Protein 1X7O (pdb70)

Sequence (512 aa):
RNARFQQWQALLGNRNKRTRAGEFLVGVRPISLAVEHGWPVRTLLYDGQRELSKWARELLRTVRTEQIAAPDLLELGEKNEAPPEVVAVVEPADDLDRIPVREDFLGVLFDRPTSPGNIGSIIRSADALGAHGLIVAGHAADVYDPKSVRSSTGSLFSLPAVRVPSPGEVDWVEARRAAGTPIVLVGTDEHGDCDVFDFDFTQPTLLLIGNETAGLSNAWRTLCDYTVSIPAGSASSLNAANAATAILYEAVRQRISGRTANARFQQWQALLGNRNKRTRAGEFLVGVRPISLAVEHGWPVRTLLYDGLSKWARELLRTVRTEQIAAPDLLELPPEVVAVVEPADDLDRIPVREDFLGVLFDRPTSPGNIGSIIRSADALGAHGLIVAGHAADVYDPKSVRSSTGSLFSLPAVRVPSPGEVDWVEARRAAGTPIVLVGTDEHGDCDVFDFDFTQPTLLLIGNETAGLSNAWRTLCDYTVSIPAGSASSLNAANAATAILYEAVRQRISGRTA

Solvent-accessible surface area: 22783 Å² total

Nearest PDB structures (foldseek):
  5l0z-assembly1_B  TM=8.608E-01  e=6.322E-21  Sinorhizobium meliloti 1021
  5kzk-assembly1_B  TM=8.596E-01  e=1.401E-20  Sinorhizobium meliloti 1021
  2i6d-assembly1_A  TM=7.937E-01  e=1.109E-17  Porphyromonas gingivalis W83
  3nk7-assembly1_B  TM=7.789E-01  e=3.338E-17  Streptomyces actuosus
  3gyq-assembly1_B  TM=7.143E-01  e=1.580E-15  Streptomyces cyaneus

Foldseek 3Di:
DDPVLVLLLCLQDFPVSCVVVQWHKAALQLVVLLVVLPWDWAEKEFEAVDPDDPSNVVCVVPPPHHYYYHQVSCNDDPVVHDSDRMMTTTGDAQDCVQQDDDFQADEEEEEQAQDLLLLLLLLQLCLVLPHRAYEYEARHHDCRNHNSNVNVVNSPNVHHYHYDHDVPVCCVQVVSVVVPQNEFEEEEDAPWPEALLQDQLRGNYYYYFYYQPPGDDPVSVVRHPGYHYHHPDPDDDDGRSVRSSVSSVSSSVCNVVHDGD/DVVLVLQQCLQVDDVSCVVVQWHKAPLVLVVLQVVLPWDFAEKEFEVDDPSNVVCVVPRPHHYYYHPVSCHPPDGMMTTTGDAQDPVQQPFDFLAAEEEEEAEEDLLLQLLLLLLCQVLPHRAYEYEANHDDCRHPNSNVNVVNSCSVHPYGYDHHVVVCCVQVVSVVVPQNEAEEEEDPPFPEALLVDQLSGNYYYYFYYQVDGNDVVSVVRHPHYHYHDPDDPDDDGRSVRSSVSSVSSSVCNVVVHSD

Radius of gyration: 23.9 Å; Cα contacts (8 Å, |Δi|>4): 1029; chains: 2; bounding box: 69×69×61 Å

GO terms:
  GO:0008650 rRNA (uridine-2'-O-ribose)-methyltransferase activity (F, IDA)
  GO:0031167 rRNA methylation (P, IDA)
  GO:0032259 methylation (P, IDA)
  GO:0046677 response to antibiotic (P, IDA)

Secondary structure (DSSP, 8-state):
--HHHHHHHHTTS-HHHHHHHT-EE--HHHHHHHHHTT--EEEEEE-SS----HHHHHHHHHS-SEEE--TTT---S-SSS---SEEEEE-----GGGS---TT-EEEEEES-S-HHHHHHHHHHHHHTT--EEEEESSSS-TTSHHHHHHTTTGGGTS-EEEESSTTT--HHHHHHHHT---EEEEE-TT-SEEGGGS-TTS-EEEEE-BTTTBS-HHHHHH-SEEEE----SS----HHHHHHHHHHHHHHHHSS----/-HHHHHHHHHHH-HHHHHHHT-EE--HHHHHHHHHTT--EEEEEE----HHHHHHHTTS-SEEE--TTT-----SEEEEE-----GGGS---TT-EEEEEES-S-HHHHHHHHHHHHHTT--EEEEESS---TTSHHHHHHHTTGGGTS-EEEES-TTT--HHHHHHHHT---EEEEE-SS-SEEGGGS-TTS-EEEEEE-SSS-S-HHHHHH-SEEEE----TT----HHHHHHHHHHHHHHHHHHSS--

Organism: Streptomyces viridochromogenes (NCBI:txid1938)

B-factor: mean 35.23, std 7.22, range [21.17, 91.85]

CATH classification: 3.30.1330.30 (+1 more: 3.40.1280.10)

InterPro domains:
  IPR001537 tRNA/rRNA methyltransferase, SpoU type [PF00588] (129-272)
  IPR029026 tRNA (guanine-N1-)-methyltransferase, N-terminal [G3DSA:3.40.1280.10] (117-287)
  IPR029028 Alpha/beta knot methyltransferases [SSF75217] (119-279)
  IPR029064 Ribosomal protein eL30-like superfamily [G3DSA:3.30.1330.30] (18-116)
  IPR029064 Ribosomal protein eL30-like superfamily [SSF55315] (18-113)
  IPR051259 Ribosomal RNA Methyltransferase [PTHR43191] (17-277)
  IPR054578 SpoU L30e-like, N-terminal [PF22655] (19-108)

Structure (mmCIF, N/CA/C/O backbone):
data_1X7O
#
_entry.id   1X7O
#
_cell.length_a   76.623
_cell.length_b   76.623
_cell.length_c   208.935
_cell.angle_alpha   90.00
_cell.angle_beta   90.00
_cell.angle_gamma   90.00
#
_symmetry.space_group_name_H-M   'P 41 21 2'
#
loop_
_entity.id
_entity.type
_entity.pdbx_description
1 polymer 'rRNA methyltransferase'
2 water water
#
loop_
_atom_site.group_PDB
_atom_site.id
_atom_site.type_symbol
_atom_site.label_atom_id
_atom_site.label_alt_id
_atom_site.label_comp_id
_atom_site.label_asym_id
_atom_site.label_entity_id
_atom_site.label_seq_id
_atom_site.pdbx_PDB_ins_code
_atom_site.Cartn_x
_atom_site.Cartn_y
_atom_site.Cartn_z
_atom_site.occupancy
_atom_site.B_iso_or_equiv
_atom_site.auth_seq_id
_atom_site.auth_comp_id
_atom_site.auth_asym_id
_atom_site.auth_atom_id
_atom_site.pdbx_PDB_model_num
ATOM 1 N N . ARG A 1 18 ? 12.462 -0.564 100.251 1.00 42.17 18 ARG A N 1
ATOM 2 C CA . ARG A 1 18 ? 12.764 0.334 99.091 1.00 42.17 18 ARG A CA 1
ATOM 3 C C . ARG A 1 18 ? 11.772 1.513 99.024 1.00 41.62 18 ARG A C 1
ATOM 4 O O . ARG A 1 18 ? 11.052 1.726 98.003 1.00 41.80 18 ARG A O 1
ATOM 12 N N . ASN A 1 19 ? 11.733 2.247 100.150 1.00 40.68 19 ASN A N 1
ATOM 13 C CA . ASN A 1 19 ? 10.959 3.487 100.293 1.00 40.16 19 ASN A CA 1
ATOM 14 C C . ASN A 1 19 ? 11.109 4.446 99.100 1.00 39.43 19 ASN A C 1
ATOM 15 O O . ASN A 1 19 ? 12.109 4.397 98.371 1.00 39.35 19 ASN A O 1
ATOM 20 N N . ALA A 1 20 ? 10.119 5.326 98.910 1.00 38.35 20 ALA A N 1
ATOM 21 C CA . ALA A 1 20 ? 10.210 6.364 97.879 1.00 37.46 20 ALA A CA 1
ATOM 22 C C . ALA A 1 20 ? 11.408 7.293 98.146 1.00 36.66 20 ALA A C 1
ATOM 23 O O . ALA A 1 20 ? 12.048 7.798 97.216 1.00 36.51 20 ALA A O 1
ATOM 25 N N . ARG A 1 21 ? 11.704 7.508 99.426 1.00 35.78 21 ARG A N 1
ATOM 26 C CA . ARG A 1 21 ? 12.896 8.262 99.836 1.00 35.14 21 ARG A CA 1
ATOM 27 C C . ARG A 1 21 ? 14.180 7.560 99.432 1.00 34.13 21 ARG A C 1
ATOM 28 O O . ARG A 1 21 ? 15.092 8.180 98.902 1.00 33.67 21 ARG A O 1
ATOM 36 N N . PHE A 1 22 ? 14.234 6.260 99.689 1.00 33.46 22 PHE A N 1
ATOM 37 C CA . PHE A 1 22 ? 15.377 5.463 99.318 1.00 33.03 22 PHE A CA 1
ATOM 38 C C . PHE A 1 22 ? 15.686 5.593 97.843 1.00 32.80 22 PHE A C 1
ATOM 39 O O . PHE A 1 22 ? 16.836 5.742 97.474 1.00 31.56 22 PHE A O 1
ATOM 47 N N . GLN A 1 23 ? 14.653 5.492 97.010 1.00 32.83 23 GLN A N 1
ATOM 48 C CA . GLN A 1 23 ? 14.831 5.478 95.567 1.00 32.98 23 GLN A CA 1
ATOM 49 C C . GLN A 1 23 ? 15.379 6.825 95.107 1.00 33.01 23 GLN A C 1
ATOM 50 O O . GLN A 1 23 ? 16.105 6.891 94.113 1.00 33.05 23 GLN A O 1
ATOM 56 N N . GLN A 1 24 ? 15.056 7.892 95.839 1.00 32.70 24 GLN A N 1
ATOM 57 C CA . GLN A 1 24 ? 15.585 9.218 95.524 1.00 32.56 24 GLN A CA 1
ATOM 58 C C . GLN A 1 24 ? 17.074 9.279 95.827 1.00 31.71 24 GLN A C 1
ATOM 59 O O . GLN A 1 24 ? 17.814 9.894 95.077 1.00 31.24 24 GLN A O 1
ATOM 65 N N . TRP A 1 25 ? 17.504 8.650 96.921 1.00 30.76 25 TRP A N 1
ATOM 66 C CA . TRP A 1 25 ? 18.921 8.608 97.260 1.00 30.74 25 TRP A CA 1
ATOM 67 C C . TRP A 1 25 ? 19.694 7.727 96.282 1.00 30.45 25 TRP A C 1
ATOM 68 O O . TRP A 1 25 ? 20.782 8.094 95.871 1.00 30.21 25 TRP A O 1
ATOM 79 N N . GLN A 1 26 ? 19.123 6.577 95.933 1.00 30.32 26 GLN A N 1
ATOM 80 C CA . GLN A 1 26 ? 19.658 5.673 94.909 1.00 30.62 26 GLN A CA 1
ATOM 81 C C . GLN A 1 26 ? 19.859 6.397 93.586 1.00 30.16 26 GLN A C 1
ATOM 82 O O . GLN A 1 26 ? 20.868 6.208 92.918 1.00 30.79 26 GLN A O 1
ATOM 88 N N . ALA A 1 27 ? 18.909 7.247 93.221 1.00 29.34 27 ALA A N 1
ATOM 89 C CA . ALA A 1 27 ? 18.984 7.991 91.965 1.00 28.55 27 ALA A CA 1
ATOM 90 C C . ALA A 1 27 ? 20.152 9.001 91.947 1.00 27.29 27 ALA A C 1
ATOM 91 O O . ALA A 1 27 ? 20.637 9.376 90.888 1.00 26.45 27 ALA A O 1
ATOM 93 N N . LEU A 1 28 ? 20.615 9.420 93.115 1.00 26.72 28 LEU A N 1
ATOM 94 C CA . LEU A 1 28 ? 21.796 10.277 93.206 1.00 26.21 28 LEU A CA 1
ATOM 95 C C . LEU A 1 28 ? 23.118 9.615 92.735 1.00 26.80 28 LEU A C 1
ATOM 96 O O . LEU A 1 28 ? 24.128 10.301 92.556 1.00 24.82 28 LEU A O 1
ATOM 101 N N . LEU A 1 29 ? 23.103 8.294 92.524 1.00 27.90 29 LEU A N 1
ATOM 102 C CA . LEU A 1 29 ? 24.264 7.582 91.993 1.00 29.14 29 LEU A CA 1
ATOM 103 C C . LEU A 1 29 ? 24.350 7.614 90.464 1.00 29.91 29 LEU A C 1
ATOM 104 O O . LEU A 1 29 ? 25.410 7.390 89.924 1.00 31.28 29 LEU A O 1
ATOM 109 N N . GLY A 1 30 ? 23.246 7.871 89.771 1.00 30.81 30 GLY A N 1
ATOM 110 C CA . GLY A 1 30 ? 23.222 7.931 88.312 1.00 31.35 30 GLY A CA 1
ATOM 111 C C . GLY A 1 30 ? 23.583 9.307 87.776 1.00 31.81 30 GLY A C 1
ATOM 112 O O . GLY A 1 30 ? 24.538 9.914 88.241 1.00 32.17 30 GLY A O 1
ATOM 113 N N . ASN A 1 31 ? 22.817 9.832 86.828 1.00 32.60 31 ASN A N 1
ATOM 114 C CA . ASN A 1 31 ? 23.247 11.042 86.086 1.00 33.08 31 ASN A CA 1
ATOM 115 C C . ASN A 1 31 ? 23.541 12.252 86.976 1.00 32.06 31 ASN A C 1
ATOM 116 O O . ASN A 1 31 ? 23.048 12.386 88.102 1.00 31.34 31 ASN A O 1
ATOM 121 N N . ARG A 1 32 ? 24.389 13.118 86.445 1.00 31.87 32 ARG A N 1
ATOM 122 C CA . ARG A 1 32 ? 24.739 14.366 87.101 1.00 31.25 32 ARG A CA 1
ATOM 123 C C . ARG A 1 32 ? 23.544 15.308 87.318 1.00 30.05 32 ARG A C 1
ATOM 124 O O . ARG A 1 32 ? 23.477 15.997 88.334 1.00 29.59 32 ARG A O 1
ATOM 132 N N . ASN A 1 33 ? 22.610 15.335 86.381 1.00 29.59 33 ASN A N 1
ATOM 133 C CA . ASN A 1 33 ? 21.443 16.215 86.496 1.00 29.73 33 ASN A CA 1
ATOM 134 C C . ASN A 1 33 ? 20.569 15.898 87.717 1.00 30.02 33 ASN A C 1
ATOM 135 O O . ASN A 1 33 ? 20.056 16.812 88.352 1.00 30.71 33 ASN A O 1
ATOM 140 N N . LYS A 1 34 ? 20.433 14.621 88.077 1.00 30.06 34 LYS A N 1
ATOM 141 C CA . LYS A 1 34 ? 19.617 14.262 89.233 1.00 30.25 34 LYS A CA 1
ATOM 142 C C . LYS A 1 34 ? 20.214 14.840 90.507 1.00 30.51 34 LYS A C 1
ATOM 143 O O . LYS A 1 34 ? 19.501 15.374 91.346 1.00 31.02 34 LYS A O 1
ATOM 149 N N . ARG A 1 35 ? 21.531 14.746 90.644 1.00 30.54 35 ARG A N 1
ATOM 150 C CA . ARG A 1 35 ? 22.204 15.328 91.789 1.00 30.62 35 ARG A CA 1
ATOM 151 C C . ARG A 1 35 ? 22.031 16.838 91.801 1.00 31.31 35 ARG A C 1
ATOM 152 O O . ARG A 1 35 ? 21.758 17.444 92.834 1.00 31.60 35 ARG A O 1
ATOM 160 N N . THR A 1 36 ? 22.190 17.443 90.640 1.00 32.02 36 THR A N 1
ATOM 161 C CA . THR A 1 36 ? 22.156 18.891 90.537 1.00 32.41 36 THR A CA 1
ATOM 162 C C . THR A 1 36 ? 20.792 19.460 90.884 1.00 33.24 36 THR A C 1
ATOM 163 O O . THR A 1 36 ? 20.692 20.398 91.665 1.00 34.03 36 THR A O 1
ATOM 167 N N . ARG A 1 37 ? 19.734 18.897 90.322 1.00 33.56 37 ARG A N 1
ATOM 168 C CA . ARG A 1 37 ? 18.427 19.446 90.594 1.00 34.10 37 ARG A CA 1
ATOM 169 C C . ARG A 1 37 ? 17.983 19.249 92.036 1.00 33.75 37 ARG A C 1
ATOM 170 O O . ARG A 1 37 ? 17.218 20.070 92.549 1.00 34.31 37 ARG A O 1
ATOM 178 N N . ALA A 1 38 ? 18.435 18.170 92.680 1.00 33.11 38 ALA A N 1
ATOM 179 C CA . ALA A 1 38 ? 18.158 17.948 94.104 1.00 32.68 38 ALA A CA 1
ATOM 180 C C . ALA A 1 38 ? 19.133 18.723 94.984 1.00 32.73 38 ALA A C 1
ATOM 181 O O . ALA A 1 38 ? 18.908 18.873 96.165 1.00 33.85 38 ALA A O 1
ATOM 183 N N . GLY A 1 39 ? 20.209 19.235 94.406 1.00 33.16 39 GLY A N 1
ATOM 184 C CA . GLY A 1 39 ? 21.203 19.994 95.149 1.00 32.93 39 GLY A CA 1
ATOM 185 C C . GLY A 1 39 ? 21.956 19.194 96.200 1.00 32.96 39 GLY A C 1
ATOM 186 O O . GLY A 1 39 ? 22.357 19.729 97.246 1.00 34.07 39 GLY A O 1
ATOM 187 N N . GLU A 1 40 ? 22.169 17.913 95.941 1.00 32.15 40 GLU A N 1
ATOM 188 C CA . GLU A 1 40 ? 22.803 17.041 96.928 1.00 31.44 40 GLU A CA 1
ATOM 189 C C . GLU A 1 40 ? 23.496 15.873 96.237 1.00 30.61 40 GLU A C 1
ATOM 190 O O . GLU A 1 40 ? 23.196 15.537 95.081 1.00 29.68 40 GLU A O 1
ATOM 196 N N . PHE A 1 41 ? 24.423 15.279 96.970 1.00 29.67 41 PHE A N 1
ATOM 197 C CA . PHE A 1 41 ? 25.107 14.081 96.565 1.00 29.37 41 PHE A CA 1
ATOM 198 C C . PHE A 1 41 ? 25.443 13.194 97.791 1.00 29.21 41 PHE A C 1
ATOM 199 O O . PHE A 1 41 ? 25.423 13.648 98.931 1.00 29.47 41 PHE A O 1
ATOM 207 N N . LEU A 1 42 ? 25.749 11.928 97.539 1.00 28.34 42 LEU A N 1
ATOM 208 C CA . LEU A 1 42 ? 26.082 10.978 98.595 1.00 28.43 42 LEU A CA 1
ATOM 209 C C . LEU A 1 42 ? 27.597 10.955 98.894 1.00 27.78 42 LEU A C 1
ATOM 210 O O . LEU A 1 42 ? 28.420 10.966 97.990 1.00 27.44 42 LEU A O 1
ATOM 215 N N . VAL A 1 43 ? 27.929 10.897 100.175 1.00 27.61 43 VAL A N 1
ATOM 216 C CA . VAL A 1 43 ? 29.299 10.767 100.640 1.00 27.90 43 VAL A CA 1
ATOM 217 C C . VAL A 1 43 ? 29.333 9.567 101.569 1.00 28.43 43 VAL A C 1
ATOM 218 O O . VAL A 1 43 ? 28.595 9.504 102.543 1.00 28.41 43 VAL A O 1
ATOM 230 N N . GLY A 1 45 ? 31.340 6.714 104.046 1.00 30.42 45 GLY A N 1
ATOM 231 C CA . GLY A 1 45 ? 32.483 6.470 104.905 1.00 29.90 45 GLY A CA 1
ATOM 232 C C . GLY A 1 45 ? 32.630 7.514 106.000 1.00 29.80 45 GLY A C 1
ATOM 233 O O . GLY A 1 45 ? 32.475 8.705 105.771 1.00 28.62 45 GLY A O 1
ATOM 234 N N . VAL A 1 46 ? 32.959 7.049 107.202 1.00 30.05 46 VAL A N 1
ATOM 235 C CA . VAL A 1 46 ? 33.171 7.943 108.329 1.00 30.32 46 VAL A CA 1
ATOM 236 C C . VAL A 1 46 ? 34.197 9.038 108.004 1.00 30.25 46 VAL A C 1
ATOM 237 O O . VAL A 1 46 ? 33.998 10.198 108.357 1.00 30.29 46 VAL A O 1
ATOM 241 N N . ARG A 1 47 ? 35.260 8.690 107.298 1.00 30.60 47 ARG A N 1
ATOM 242 C CA . ARG A 1 47 ? 36.351 9.633 107.121 1.00 31.26 47 ARG A CA 1
ATOM 243 C C . ARG A 1 47 ? 35.943 10.763 106.206 1.00 31.33 47 ARG A C 1
ATOM 244 O O . ARG A 1 47 ? 36.091 11.906 106.611 1.00 32.26 47 ARG A O 1
ATOM 252 N N . PRO A 1 48 ? 35.452 10.474 104.992 1.00 31.17 48 PRO A N 1
ATOM 253 C CA . PRO A 1 48 ? 34.904 11.524 104.127 1.00 31.26 48 PRO A CA 1
ATOM 254 C C . PRO A 1 48 ? 33.798 12.365 104.738 1.00 31.23 48 PRO A C 1
ATOM 255 O O . PRO A 1 48 ? 33.792 13.572 104.511 1.00 31.79 48 PRO A O 1
ATOM 259 N N . ILE A 1 49 ? 32.876 11.767 105.482 1.00 31.15 49 ILE A N 1
ATOM 260 C CA . ILE A 1 49 ? 31.811 12.550 106.099 1.00 30.70 49 ILE A CA 1
ATOM 261 C C . ILE A 1 49 ? 32.402 13.511 107.134 1.00 30.84 49 ILE A C 1
ATOM 262 O O . ILE A 1 49 ? 32.002 14.663 107.206 1.00 30.99 49 ILE A O 1
ATOM 267 N N . SER A 1 50 ? 33.342 13.037 107.947 1.00 31.44 50 SER A N 1
ATOM 268 C CA . SER A 1 50 ? 34.006 13.896 108.952 1.00 32.00 50 SER A CA 1
ATOM 269 C C . SER A 1 50 ? 34.681 15.124 108.325 1.00 32.19 50 SER A C 1
ATOM 270 O O . SER A 1 50 ? 34.616 16.221 108.870 1.00 31.90 50 SER A O 1
ATOM 273 N N . LEU A 1 51 ? 35.302 14.926 107.164 1.00 32.16 51 LEU A N 1
ATOM 274 C CA . LEU A 1 51 ? 35.929 16.019 106.428 1.00 32.11 51 LEU A CA 1
ATOM 275 C C . LEU A 1 51 ? 34.892 16.997 105.832 1.00 32.23 51 LEU A C 1
ATOM 276 O O . LEU A 1 51 ? 35.136 18.205 105.772 1.00 31.91 51 LEU A O 1
ATOM 281 N N . ALA A 1 52 ? 33.746 16.489 105.386 1.00 32.19 52 ALA A N 1
ATOM 282 C CA . ALA A 1 52 ? 32.678 17.378 104.930 1.00 32.82 52 ALA A CA 1
ATOM 283 C C . ALA A 1 52 ? 32.203 18.258 106.092 1.00 33.01 52 ALA A C 1
ATOM 284 O O . ALA A 1 52 ? 32.100 19.464 105.970 1.00 33.04 52 ALA A O 1
ATOM 286 N N . VAL A 1 53 ? 31.972 17.643 107.242 1.00 33.77 53 VAL A N 1
ATOM 287 C CA . VAL A 1 53 ? 31.544 18.365 108.424 1.00 33.93 53 VAL A CA 1
ATOM 288 C C . VAL A 1 53 ? 32.597 19.361 108.864 1.00 33.90 53 VAL A C 1
ATOM 289 O O . VAL A 1 53 ? 32.281 20.500 109.123 1.00 34.06 53 VAL A O 1
ATOM 293 N N . GLU A 1 54 ? 33.849 18.936 108.922 1.00 34.73 54 GLU A N 1
ATOM 294 C CA . GLU A 1 54 ? 34.958 19.807 109.338 1.00 35.18 54 GLU A CA 1
ATOM 295 C C . GLU A 1 54 ? 35.166 21.052 108.452 1.00 34.87 54 GLU A C 1
ATOM 296 O O . GLU A 1 54 ? 35.566 22.104 108.959 1.00 34.97 54 GLU A O 1
ATOM 302 N N . HIS A 1 55 ? 34.908 20.938 107.150 1.00 34.22 55 HIS A N 1
ATOM 303 C CA . HIS A 1 55 ? 35.075 22.066 106.233 1.00 34.34 55 HIS A CA 1
ATOM 304 C C . HIS A 1 55 ? 33.746 22.764 105.938 1.00 33.98 55 HIS A C 1
ATOM 305 O O . HIS A 1 55 ? 33.652 23.556 105.009 1.00 33.93 55 HIS A O 1
ATOM 312 N N . GLY A 1 56 ? 32.719 22.449 106.721 1.00 34.12 56 GLY A N 1
ATOM 313 C CA . GLY A 1 56 ? 31.459 23.183 106.704 1.00 33.90 56 GLY A CA 1
ATOM 314 C C . GLY A 1 56 ? 30.468 22.881 105.601 1.00 33.91 56 GLY A C 1
ATOM 315 O O . GLY A 1 56 ? 29.641 23.721 105.296 1.00 34.40 56 GLY A O 1
ATOM 316 N N . TRP A 1 57 ? 30.522 21.696 105.001 1.00 33.99 57 TRP A N 1
ATOM 317 C CA . TRP A 1 57 ? 29.531 21.304 103.991 1.00 33.82 57 TRP A CA 1
ATOM 318 C C . TRP A 1 57 ? 28.272 20.880 104.735 1.00 34.18 57 TRP A C 1
ATOM 319 O O . TRP A 1 57 ? 28.333 19.970 105.551 1.00 35.39 57 TRP A O 1
ATOM 330 N N . PRO A 1 58 ? 27.136 21.514 104.473 1.00 33.76 58 PRO A N 1
ATOM 331 C CA . PRO A 1 58 ? 25.888 21.121 105.130 1.00 33.14 58 PRO A CA 1
ATOM 332 C C . PRO A 1 58 ? 25.496 19.653 104.834 1.00 33.33 58 PRO A C 1
ATOM 333 O O . PRO A 1 58 ? 25.504 19.206 103.666 1.00 32.87 58 PRO A O 1
ATOM 337 N N . VAL A 1 59 ? 25.179 18.926 105.902 1.00 32.08 59 VAL A N 1
ATOM 338 C CA . VAL A 1 59 ? 24.708 17.561 105.834 1.00 31.84 59 VAL A CA 1
ATOM 339 C C . VAL A 1 59 ? 23.219 17.568 106.081 1.00 31.13 59 VAL A C 1
ATOM 340 O O . VAL A 1 59 ? 22.768 17.948 107.155 1.00 31.43 59 VAL A O 1
ATOM 344 N N . ARG A 1 60 ? 22.457 17.163 105.076 1.00 30.99 60 ARG A N 1
ATOM 345 C CA . ARG A 1 60 ? 21.005 17.118 105.164 1.00 31.15 60 ARG A CA 1
ATOM 346 C C . ARG A 1 60 ? 20.509 15.866 105.911 1.00 31.28 60 ARG A C 1
ATOM 347 O O . ARG A 1 60 ? 19.570 15.948 106.699 1.00 31.18 60 ARG A O 1
ATOM 355 N N . THR A 1 61 ? 21.148 14.723 105.669 1.00 30.92 61 THR A N 1
ATOM 356 C CA . THR A 1 61 ? 20.750 13.462 106.285 1.00 30.85 61 THR A CA 1
ATOM 357 C C . THR A 1 61 ? 21.956 12.587 106.523 1.00 30.71 61 THR A C 1
ATOM 358 O O . THR A 1 61 ? 22.901 12.605 105.746 1.00 30.55 61 THR A O 1
ATOM 362 N N . LEU A 1 62 ? 21.873 11.766 107.554 1.00 30.23 62 LEU A N 1
ATOM 363 C CA . LEU A 1 62 ? 22.897 10.790 107.876 1.00 30.32 62 LEU A CA 1
ATOM 364 C C . LEU A 1 62 ? 22.218 9.423 107.957 1.00 30.43 62 LEU A C 1
ATOM 365 O O . LEU A 1 62 ? 21.278 9.240 108.730 1.00 30.99 62 LEU A O 1
ATOM 370 N N . LEU A 1 63 ? 22.649 8.488 107.121 1.00 30.41 63 LEU A N 1
ATOM 371 C CA . LEU A 1 63 ? 22.112 7.135 107.113 1.00 30.45 63 LEU A CA 1
ATOM 372 C C . LEU A 1 63 ? 23.139 6.240 107.784 1.00 30.90 63 LEU A C 1
ATOM 373 O O . LEU A 1 63 ? 24.301 6.314 107.447 1.00 31.48 63 LEU A O 1
ATOM 378 N N . TYR A 1 64 ? 22.732 5.407 108.731 1.00 31.10 64 TYR A N 1
ATOM 379 C CA . TYR A 1 64 ? 23.666 4.484 109.368 1.00 31.49 64 TYR A CA 1
ATOM 380 C C . TYR A 1 64 ? 23.120 3.079 109.379 1.00 31.62 64 TYR A C 1
ATOM 381 O O . TYR A 1 64 ? 21.955 2.870 109.129 1.00 31.78 64 TYR A O 1
ATOM 390 N N . ASP A 1 65 ? 23.983 2.119 109.672 1.00 32.21 65 ASP A N 1
ATOM 391 C CA . ASP A 1 65 ? 23.601 0.724 109.713 1.00 32.97 65 ASP A CA 1
ATOM 392 C C . ASP A 1 65 ? 22.714 0.520 110.930 1.00 33.70 65 ASP A C 1
ATOM 393 O O . ASP A 1 65 ? 23.067 0.934 112.032 1.00 33.68 65 ASP A O 1
ATOM 398 N N . GLY A 1 66 ? 21.579 -0.138 110.716 1.00 34.76 66 GLY A N 1
ATOM 399 C CA . GLY A 1 66 ? 20.556 -0.319 111.735 1.00 35.84 66 GLY A CA 1
ATOM 400 C C . GLY A 1 66 ? 20.674 -1.591 112.556 1.00 36.61 66 GLY A C 1
ATOM 401 O O . GLY A 1 66 ? 20.209 -1.611 113.684 1.00 36.72 66 GLY A O 1
ATOM 402 N N . GLN A 1 67 ? 21.240 -2.653 111.978 1.00 37.98 67 GLN A N 1
ATOM 403 C CA . GLN A 1 67 ? 21.612 -3.861 112.729 1.00 39.26 67 GLN A CA 1
ATOM 404 C C . GLN A 1 67 ? 23.060 -3.633 113.188 1.00 40.27 67 GLN A C 1
ATOM 405 O O . GLN A 1 67 ? 24.030 -4.085 112.566 1.00 40.64 67 GLN A O 1
ATOM 411 N N . ARG A 1 68 ? 23.185 -2.927 114.307 1.00 41.16 68 ARG A N 1
ATOM 412 C CA . ARG A 1 68 ? 24.338 -2.060 114.528 1.00 41.58 68 ARG A CA 1
ATOM 413 C C . ARG A 1 68 ? 25.619 -2.763 114.937 1.00 41.20 68 ARG A C 1
ATOM 414 O O . ARG A 1 68 ? 25.764 -3.255 116.057 1.00 41.15 68 ARG A O 1
ATOM 422 N N . GLU A 1 69 ? 26.540 -2.807 113.985 1.00 40.84 69 GLU A N 1
ATOM 423 C CA . GLU A 1 69 ? 27.965 -2.795 114.307 1.00 40.56 69 GLU A CA 1
ATOM 424 C C . GLU A 1 69 ? 28.245 -1.485 115.073 1.00 39.57 69 GLU A C 1
ATOM 425 O O . GLU A 1 69 ? 28.281 -1.461 116.299 1.00 39.52 69 GLU A O 1
ATOM 431 N N . LEU A 1 70 ? 28.382 -0.393 114.321 1.00 38.61 70 LEU A N 1
ATOM 432 C CA . LEU A 1 70 ? 28.640 0.945 114.850 1.00 37.25 70 LEU A CA 1
ATOM 433 C C . LEU A 1 70 ? 29.932 1.001 115.662 1.00 35.78 70 LEU A C 1
ATOM 434 O O . LEU A 1 70 ? 29.960 0.795 116.873 1.00 35.31 70 LEU A O 1
ATOM 439 N N . SER A 1 71 ? 30.998 1.256 114.923 1.00 34.46 71 SER A N 1
ATOM 440 C CA . SER A 1 71 ? 32.292 1.626 115.457 1.00 33.39 71 SER A CA 1
ATOM 441 C C . SER A 1 71 ? 32.228 2.885 116.309 1.00 32.87 71 SER A C 1
ATOM 442 O O . SER A 1 71 ? 31.252 3.644 116.256 1.00 32.74 71 SER A O 1
ATOM 445 N N . LYS A 1 72 ? 33.302 3.120 117.053 1.00 32.03 72 LYS A N 1
ATOM 446 C CA . LYS A 1 72 ? 33.449 4.325 117.855 1.00 31.57 72 LYS A CA 1
ATOM 447 C C . LYS A 1 72 ? 33.323 5.589 116.998 1.00 31.06 72 LYS A C 1
ATOM 448 O O . LYS A 1 72 ? 32.823 6.610 117.465 1.00 30.78 72 LYS A O 1
ATOM 454 N N . TRP A 1 73 ? 33.770 5.514 115.751 1.00 30.42 73 TRP A N 1
ATOM 455 C CA . TRP A 1 73 ? 33.723 6.669 114.858 1.00 30.14 73 TRP A CA 1
ATOM 456 C C . TRP A 1 73 ? 32.282 7.009 114.478 1.00 30.07 73 TRP A C 1
ATOM 457 O O . TRP A 1 73 ? 31.855 8.149 114.619 1.00 29.62 73 TRP A O 1
ATOM 468 N N . ALA A 1 74 ? 31.554 6.008 113.994 1.00 29.87 74 ALA A N 1
ATOM 469 C CA . ALA A 1 74 ? 30.166 6.174 113.598 1.00 30.01 74 ALA A CA 1
ATOM 470 C C . ALA A 1 74 ? 29.326 6.749 114.742 1.00 29.72 74 ALA A C 1
ATOM 471 O O . ALA A 1 74 ? 28.573 7.675 114.537 1.00 29.38 74 ALA A O 1
ATOM 473 N N . ARG A 1 75 ? 29.485 6.184 115.935 1.00 29.92 75 ARG A N 1
ATOM 474 C CA . ARG A 1 75 ? 28.813 6.655 117.137 1.00 30.09 75 ARG A CA 1
ATOM 475 C C . ARG A 1 75 ? 29.120 8.121 117.384 1.00 29.06 75 ARG A C 1
ATOM 476 O O . ARG A 1 75 ? 28.244 8.879 117.738 1.00 28.13 75 ARG A O 1
ATOM 484 N N . GLU A 1 76 ? 30.381 8.495 117.214 1.00 28.69 76 GLU A N 1
ATOM 485 C CA . GLU A 1 76 ? 30.821 9.865 117.428 1.00 28.82 76 GLU A CA 1
ATOM 486 C C . GLU A 1 76 ? 30.193 10.837 116.418 1.00 28.71 76 GLU A C 1
ATOM 487 O O . GLU A 1 76 ? 29.758 11.923 116.791 1.00 27.81 76 GLU A O 1
ATOM 493 N N . LEU A 1 77 ? 30.127 10.445 115.147 1.00 29.00 77 LEU A N 1
ATOM 494 C CA . LEU A 1 77 ? 29.442 11.264 114.151 1.00 29.65 77 LEU A CA 1
ATOM 495 C C . LEU A 1 77 ? 27.979 11.456 114.546 1.00 30.00 77 LEU A C 1
ATOM 496 O O . LEU A 1 77 ? 27.456 12.548 114.424 1.00 29.67 77 LEU A O 1
ATOM 501 N N . LEU A 1 78 ? 27.342 10.393 115.036 1.00 30.52 78 LEU A N 1
ATOM 502 C CA . LEU A 1 78 ? 25.898 10.380 115.247 1.00 31.39 78 LEU A CA 1
ATOM 503 C C . LEU A 1 78 ? 25.477 11.256 116.405 1.00 31.38 78 LEU A C 1
ATOM 504 O O . LEU A 1 78 ? 24.384 11.795 116.396 1.00 31.86 78 LEU A O 1
ATOM 509 N N . ARG A 1 79 ? 26.324 11.422 117.406 1.00 31.56 79 ARG A N 1
ATOM 510 C CA . ARG A 1 79 ? 25.932 12.283 118.518 1.00 31.77 79 ARG A CA 1
ATOM 511 C C . ARG A 1 79 ? 26.540 13.679 118.449 1.00 31.36 79 ARG A C 1
ATOM 512 O O . ARG A 1 79 ? 26.263 14.520 119.287 1.00 31.73 79 ARG A O 1
ATOM 520 N N . THR A 1 80 ? 27.314 13.944 117.413 1.00 31.50 80 THR A N 1
ATOM 521 C CA . THR A 1 80 ? 27.899 15.258 117.221 1.00 31.80 80 THR A CA 1
ATOM 522 C C . THR A 1 80 ? 27.319 16.027 116.007 1.00 31.71 80 THR A C 1
ATOM 523 O O . THR A 1 80 ? 27.286 17.249 116.017 1.00 32.20 80 THR A O 1
ATOM 527 N N . VAL A 1 81 ? 26.811 15.320 115.001 1.00 31.64 81 VAL A N 1
ATOM 528 C CA . VAL A 1 81 ? 26.323 15.950 113.776 1.00 31.53 81 VAL A CA 1
ATOM 529 C C . VAL A 1 81 ? 24.809 16.177 113.895 1.00 32.09 81 VAL A C 1
ATOM 530 O O . VAL A 1 81 ? 24.005 15.236 113.845 1.00 32.02 81 VAL A O 1
ATOM 534 N N . ARG A 1 82 ? 24.447 17.442 114.069 1.00 32.41 82 ARG A N 1
ATOM 535 C CA . ARG A 1 82 ? 23.069 17.860 114.278 1.00 33.27 82 ARG A CA 1
ATOM 536 C C . ARG A 1 82 ? 22.320 17.903 112.947 1.00 32.94 82 ARG A C 1
ATOM 537 O O . ARG A 1 82 ? 22.358 18.893 112.225 1.00 33.15 82 ARG A O 1
ATOM 545 N N . THR A 1 83 ? 21.649 16.803 112.632 1.00 32.63 83 THR A N 1
ATOM 546 C CA . THR A 1 83 ? 20.964 16.643 111.358 1.00 32.48 83 THR A CA 1
ATOM 547 C C . THR A 1 83 ? 19.967 15.488 111.423 1.00 32.11 83 THR A C 1
ATOM 548 O O . THR A 1 83 ? 19.849 14.815 112.442 1.00 31.19 83 THR A O 1
ATOM 552 N N . GLU A 1 84 ? 19.248 15.254 110.335 1.00 31.85 84 GLU A N 1
ATOM 553 C CA . GLU A 1 84 ? 18.343 14.124 110.295 1.00 32.00 84 GLU A CA 1
ATOM 554 C C . GLU A 1 84 ? 19.161 12.840 110.262 1.00 31.39 84 GLU A C 1
ATOM 555 O O . GLU A 1 84 ? 20.097 12.733 109.476 1.00 30.40 84 GLU A O 1
ATOM 561 N N . GLN A 1 85 ? 18.807 11.886 111.123 1.00 30.59 85 GLN A N 1
ATOM 562 C CA . GLN A 1 85 ? 19.538 10.630 111.270 1.00 30.33 85 GLN A CA 1
ATOM 563 C C . GLN A 1 85 ? 18.591 9.462 111.114 1.00 30.37 85 GLN A C 1
ATOM 564 O O . GLN A 1 85 ? 17.564 9.426 111.771 1.00 30.11 85 GLN A O 1
ATOM 570 N N . ILE A 1 86 ? 18.931 8.524 110.226 1.00 30.61 86 ILE A N 1
ATOM 571 C CA . ILE A 1 86 ? 18.039 7.412 109.867 1.00 30.63 86 ILE A CA 1
ATOM 572 C C . ILE A 1 86 ? 18.756 6.057 109.878 1.00 30.39 86 ILE A C 1
ATOM 573 O O . ILE A 1 86 ? 19.718 5.842 109.128 1.00 30.05 86 ILE A O 1
ATOM 578 N N . ALA A 1 87 ? 18.261 5.154 110.723 1.00 30.08 87 ALA A N 1
ATOM 579 C CA . ALA A 1 87 ? 18.683 3.751 110.733 1.00 30.04 87 ALA A CA 1
ATOM 580 C C . ALA A 1 87 ? 18.190 3.036 109.483 1.00 30.06 87 ALA A C 1
ATOM 581 O O . ALA A 1 87 ? 17.016 3.104 109.142 1.00 29.86 87 ALA A O 1
ATOM 591 N N . ALA A 1 89 ? 18.416 -0.563 106.964 1.00 30.57 89 ALA A N 1
ATOM 592 C CA . ALA A 1 89 ? 18.768 -1.971 106.861 1.00 30.82 89 ALA A CA 1
ATOM 593 C C . ALA A 1 89 ? 20.081 -2.086 106.086 1.00 31.13 89 ALA A C 1
ATOM 594 O O . ALA A 1 89 ? 20.266 -1.367 105.105 1.00 31.43 89 ALA A O 1
ATOM 596 N N . PRO A 1 90 ? 20.988 -2.966 106.512 1.00 31.40 90 PRO A N 1
ATOM 597 C CA . PRO A 1 90 ? 22.339 -3.029 105.931 1.00 31.77 90 PRO A CA 1
ATOM 598 C C . PRO A 1 90 ? 22.368 -3.321 104.430 1.00 32.30 90 PRO A C 1
ATOM 599 O O . PRO A 1 90 ? 23.302 -2.890 103.758 1.00 32.24 90 PRO A O 1
ATOM 603 N N . ASP A 1 91 ? 21.368 -4.041 103.927 1.00 32.89 91 ASP A N 1
ATOM 604 C CA . ASP A 1 91 ? 21.291 -4.370 102.501 1.00 33.34 91 ASP A CA 1
ATOM 605 C C . ASP A 1 91 ? 20.798 -3.187 101.656 1.00 33.40 91 ASP A C 1
ATOM 606 O O . ASP A 1 91 ? 21.122 -3.097 100.476 1.00 33.16 91 ASP A O 1
ATOM 611 N N . LEU A 1 92 ? 20.009 -2.290 102.246 1.00 33.73 92 LEU A N 1
ATOM 612 C CA . LEU A 1 92 ? 19.718 -1.008 101.601 1.00 33.96 92 LEU A CA 1
ATOM 613 C C . LEU A 1 92 ? 21.000 -0.182 101.480 1.00 34.23 92 LEU A C 1
ATOM 614 O O . LEU A 1 92 ? 21.154 0.536 100.515 1.00 33.74 92 LEU A O 1
ATOM 619 N N . LEU A 1 93 ? 21.903 -0.289 102.460 1.00 34.75 93 LEU A N 1
ATOM 620 C CA . LEU A 1 93 ? 23.194 0.399 102.415 1.00 35.17 93 LEU A CA 1
ATOM 621 C C . LEU A 1 93 ? 24.180 -0.247 101.428 1.00 36.13 93 LEU A C 1
ATOM 622 O O . LEU A 1 93 ? 25.030 0.453 100.880 1.00 35.92 93 LEU A O 1
ATOM 635 N N . GLU A 1 95 ? 23.317 -0.655 98.797 1.00 41.50 95 GLU A N 1
ATOM 636 C CA . GLU A 1 95 ? 23.069 0.583 98.007 1.00 42.59 95 GLU A CA 1
ATOM 637 C C . GLU A 1 95 ? 24.206 0.920 97.113 1.00 43.75 95 GLU A C 1
ATOM 638 O O . GLU A 1 95 ? 24.178 0.571 95.924 1.00 44.14 95 GLU A O 1
ATOM 644 N N . LEU A 1 96 ? 25.220 1.574 97.687 1.00 45.03 96 LEU A N 1
ATOM 645 C CA . LEU A 1 96 ? 26.428 1.848 96.940 1.00 46.13 96 LEU A CA 1
ATOM 646 C C . LEU A 1 96 ? 27.693 1.472 97.695 1.00 46.87 96 LEU A C 1
ATOM 647 O O . LEU A 1 96 ? 27.872 1.832 98.859 1.00 47.00 96 LEU A O 1
ATOM 652 N N . GLY A 1 97 ? 28.535 0.696 97.009 1.00 47.52 97 GLY A N 1
ATOM 653 C CA . GLY A 1 97 ? 29.862 0.360 97.478 1.00 48.18 97 GLY A CA 1
ATOM 654 C C . GLY A 1 97 ? 30.739 0.296 96.251 1.00 48.80 97 GLY A C 1
ATOM 655 O O . GLY A 1 97 ? 30.723 1.217 95.429 1.00 48.74 97 GLY A O 1
ATOM 656 N N . GLU A 1 98 ? 31.513 -0.779 96.141 1.00 49.39 98 GLU A N 1
ATOM 657 C CA . GLU A 1 98 ? 32.151 -1.193 94.933 1.00 51.46 98 GLU A CA 1
ATOM 658 C C . GLU A 1 98 ? 32.021 -2.671 95.195 1.00 51.49 98 GLU A C 1
ATOM 659 O O . GLU A 1 98 ? 32.884 -3.255 95.850 1.00 51.91 98 GLU A O 1
ATOM 665 N N . LYS A 1 99 ? 30.928 -3.271 94.731 1.00 51.17 99 LYS A N 1
ATOM 666 C CA . LYS A 1 99 ? 30.498 -4.557 95.281 1.00 50.86 99 LYS A CA 1
ATOM 667 C C . LYS A 1 99 ? 31.686 -5.472 95.639 1.00 50.57 99 LYS A C 1
ATOM 668 O O . LYS A 1 99 ? 32.649 -5.581 94.872 1.00 50.89 99 LYS A O 1
ATOM 674 N N . ASN A 1 100 ? 31.600 -6.114 96.811 1.00 50.05 100 ASN A N 1
ATOM 675 C CA . ASN A 1 100 ? 32.709 -6.879 97.426 1.00 49.37 100 ASN A CA 1
ATOM 676 C C . ASN A 1 100 ? 33.941 -5.990 97.741 1.00 48.83 100 ASN A C 1
ATOM 677 O O . ASN A 1 100 ? 35.097 -6.427 97.661 1.00 48.78 100 ASN A O 1
ATOM 682 N N . GLU A 1 101 ? 33.715 -4.590 97.963 1.00 47.49 101 GLU A N 1
ATOM 683 C CA . GLU A 1 101 ? 34.711 -3.576 98.319 1.00 46.73 101 GLU A CA 1
ATOM 684 C C . GLU A 1 101 ? 34.031 -2.453 99.104 1.00 45.57 101 GLU A C 1
ATOM 685 O O . GLU A 1 101 ? 33.597 -1.462 98.528 1.00 45.50 101 GLU A O 1
ATOM 691 N N . ALA A 1 102 ? 33.918 -2.644 100.419 1.00 44.34 102 ALA A N 1
ATOM 692 C CA . ALA A 1 102 ? 33.463 -1.594 101.338 1.00 43.11 102 ALA A CA 1
ATOM 693 C C . ALA A 1 102 ? 31.943 -1.329 101.300 1.00 41.64 102 ALA A C 1
ATOM 694 O O . ALA A 1 102 ? 31.485 -0.454 100.558 1.00 41.44 102 ALA A O 1
ATOM 696 N N . PRO A 1 103 ? 31.171 -2.092 102.088 1.00 39.86 103 PRO A N 1
ATOM 697 C CA . PRO A 1 103 ? 29.767 -1.742 102.374 1.00 38.62 103 PRO A CA 1
ATOM 698 C C . PRO A 1 103 ? 29.680 -0.666 103.470 1.00 37.14 103 PRO A C 1
ATOM 699 O O . PRO A 1 103 ? 30.103 -0.921 104.588 1.00 36.76 103 PRO A O 1
ATOM 703 N N . PRO A 1 104 ? 29.146 0.515 103.170 1.00 35.89 104 PRO A N 1
ATOM 704 C CA . PRO A 1 104 ? 29.256 1.644 104.097 1.00 35.00 104 PRO A CA 1
ATOM 705 C C . PRO A 1 104 ? 28.464 1.410 105.382 1.00 34.31 104 PRO A C 1
ATOM 706 O O . PRO A 1 104 ? 27.345 0.900 105.347 1.00 34.26 104 PRO A O 1
ATOM 710 N N . GLU A 1 105 ? 29.069 1.756 106.508 1.00 33.11 105 GLU A N 1
ATOM 711 C CA . GLU A 1 105 ? 28.381 1.726 107.780 1.00 32.37 105 GLU A CA 1
ATOM 712 C C . GLU A 1 105 ? 27.611 3.034 107.975 1.00 31.36 105 GLU A C 1
ATOM 713 O O . GLU A 1 105 ? 26.623 3.078 108.685 1.00 31.24 105 GLU A O 1
ATOM 719 N N . VAL A 1 106 ? 28.070 4.097 107.331 1.00 30.68 106 VAL A N 1
ATOM 720 C CA . VAL A 1 106 ? 27.374 5.383 107.340 1.00 29.99 106 VAL A CA 1
ATOM 721 C C . VAL A 1 106 ? 27.490 6.070 105.983 1.00 29.38 106 VAL A C 1
ATOM 722 O O . VAL A 1 106 ? 28.535 6.014 105.353 1.00 29.00 106 VAL A O 1
ATOM 726 N N . VAL A 1 107 ? 26.417 6.750 105.577 1.00 29.33 107 VAL A N 1
ATOM 727 C CA . VAL A 1 107 ? 26.342 7.499 104.336 1.00 29.28 107 VAL A CA 1
ATOM 728 C C . VAL A 1 107 ? 25.637 8.829 104.598 1.00 29.73 107 VAL A C 1
ATOM 729 O O . VAL A 1 107 ? 24.564 8.856 105.215 1.00 30.29 107 VAL A O 1
ATOM 733 N N . ALA A 1 108 ? 26.214 9.926 104.108 1.00 29.15 108 ALA A N 1
ATOM 734 C CA . ALA A 1 108 ? 25.626 11.242 104.270 1.00 29.27 108 ALA A CA 1
ATOM 735 C C . ALA A 1 108 ? 25.072 11.784 102.965 1.00 29.45 108 ALA A C 1
ATOM 736 O O . ALA A 1 108 ? 25.659 11.604 101.895 1.00 29.80 108 ALA A O 1
ATOM 738 N N . VAL A 1 109 ? 23.943 12.475 103.065 1.00 30.04 109 VAL A N 1
ATOM 739 C CA . VAL A 1 109 ? 23.376 13.237 101.970 1.00 30.09 109 VAL A CA 1
ATOM 740 C C . VAL A 1 109 ? 23.897 14.644 102.211 1.00 30.88 109 VAL A C 1
ATOM 741 O O . VAL A 1 109 ? 23.507 15.277 103.171 1.00 31.11 109 VAL A O 1
ATOM 745 N N . VAL A 1 110 ? 24.803 15.112 101.352 1.00 31.77 110 VAL A N 1
ATOM 746 C CA . VAL A 1 110 ? 25.493 16.397 101.522 1.00 32.18 110 VAL A CA 1
ATOM 747 C C . VAL A 1 110 ? 25.051 17.408 100.459 1.00 32.48 110 VAL A C 1
ATOM 748 O O . VAL A 1 110 ? 24.887 17.051 99.299 1.00 32.90 110 VAL A O 1
ATOM 752 N N . GLU A 1 111 ? 24.867 18.666 100.857 1.00 32.61 111 GLU A N 1
ATOM 753 C CA . GLU A 1 111 ? 24.450 19.727 99.940 1.00 33.09 111 GLU A CA 1
ATOM 754 C C . GLU A 1 111 ? 25.575 20.080 98.976 1.00 33.41 111 GLU A C 1
ATOM 755 O O . GLU A 1 111 ? 26.733 20.176 99.378 1.00 33.33 111 GLU A O 1
ATOM 769 N N . PRO A 1 113 ? 27.421 22.713 96.686 1.00 34.16 113 PRO A N 1
ATOM 770 C CA . PRO A 1 113 ? 27.572 24.173 96.595 1.00 34.24 113 PRO A CA 1
ATOM 771 C C . PRO A 1 113 ? 27.342 24.695 95.180 1.00 34.37 113 PRO A C 1
ATOM 772 O O . PRO A 1 113 ? 27.404 23.937 94.205 1.00 34.32 113 PRO A O 1
ATOM 776 N N . ALA A 1 114 ? 27.019 25.978 95.081 1.00 34.55 114 ALA A N 1
ATOM 777 C CA . ALA A 1 114 ? 26.879 26.655 93.788 1.00 34.62 114 ALA A CA 1
ATOM 778 C C . ALA A 1 114 ? 28.139 26.498 92.945 1.00 34.36 114 ALA A C 1
ATOM 779 O O . ALA A 1 114 ? 29.245 26.487 93.479 1.00 34.57 114 ALA A O 1
ATOM 781 N N . ASP A 1 115 ? 27.969 26.361 91.639 1.00 34.03 115 ASP A N 1
ATOM 782 C CA . ASP A 1 115 ? 29.086 26.457 90.700 1.00 34.48 115 ASP A CA 1
ATOM 783 C C . ASP A 1 115 ? 29.440 27.909 90.377 1.00 33.56 115 ASP A C 1
ATOM 784 O O . ASP A 1 115 ? 29.212 28.382 89.265 1.00 33.28 115 ASP A O 1
ATOM 789 N N . ASP A 1 116 ? 30.046 28.570 91.358 1.00 32.43 116 ASP A N 1
ATOM 790 C CA . ASP A 1 116 ? 30.410 29.975 91.279 1.00 31.96 116 ASP A CA 1
ATOM 791 C C . ASP A 1 116 ? 31.927 30.092 91.361 1.00 30.72 116 ASP A C 1
ATOM 792 O O . ASP A 1 116 ? 32.522 29.729 92.359 1.00 30.05 116 ASP A O 1
ATOM 797 N N . LEU A 1 117 ? 32.554 30.586 90.305 1.00 30.23 117 LEU A N 1
ATOM 798 C CA . LEU A 1 117 ? 34.014 30.655 90.241 1.00 29.90 117 LEU A CA 1
ATOM 799 C C . LEU A 1 117 ? 34.661 31.463 91.386 1.00 30.12 117 LEU A C 1
ATOM 800 O O . LEU A 1 117 ? 35.846 31.280 91.672 1.00 30.16 117 LEU A O 1
ATOM 805 N N . ASP A 1 118 ? 33.893 32.335 92.043 1.00 29.91 118 ASP A N 1
ATOM 806 C CA . ASP A 1 118 ? 34.409 33.150 93.153 1.00 29.62 118 ASP A CA 1
ATOM 807 C C . ASP A 1 118 ? 34.685 32.349 94.418 1.00 28.78 118 ASP A C 1
ATOM 808 O O . ASP A 1 118 ? 35.303 32.848 95.337 1.00 28.76 118 ASP A O 1
ATOM 813 N N . ARG A 1 119 ? 34.220 31.108 94.473 1.00 28.61 119 ARG A N 1
ATOM 814 C CA . ARG A 1 119 ? 34.665 30.158 95.506 1.00 28.38 119 ARG A CA 1
ATOM 815 C C . ARG A 1 119 ? 36.159 29.828 95.421 1.00 28.03 119 ARG A C 1
ATOM 816 O O . ARG A 1 119 ? 36.734 29.338 96.398 1.00 27.51 119 ARG A O 1
ATOM 824 N N . ILE A 1 120 ? 36.777 30.088 94.266 1.00 27.68 120 ILE A N 1
ATOM 825 C CA . ILE A 1 120 ? 38.208 29.898 94.108 1.00 27.90 120 ILE A CA 1
ATOM 826 C C . ILE A 1 120 ? 38.961 31.191 94.398 1.00 28.34 120 ILE A C 1
ATOM 827 O O . ILE A 1 120 ? 38.861 32.157 93.641 1.00 28.57 120 ILE A O 1
ATOM 832 N N . PRO A 1 121 ? 39.753 31.203 95.467 1.00 28.82 121 PRO A N 1
ATOM 833 C CA . PRO A 1 121 ? 40.447 32.427 95.872 1.00 29.64 121 PRO A CA 1
ATOM 834 C C . PRO A 1 121 ? 41.587 32.675 94.923 1.00 30.42 121 PRO A C 1
ATOM 835 O O . PRO A 1 121 ? 42.298 31.725 94.519 1.00 30.87 121 PRO A O 1
ATOM 839 N N . VAL A 1 122 ? 41.726 33.936 94.544 1.00 31.45 122 VAL A N 1
ATOM 840 C CA . VAL A 1 122 ? 42.707 34.352 93.566 1.00 32.59 122 VAL A CA 1
ATOM 841 C C . VAL A 1 122 ? 43.626 35.391 94.187 1.00 33.22 122 VAL A C 1
ATOM 842 O O . VAL A 1 122 ? 43.252 36.542 94.369 1.00 32.80 122 VAL A O 1
ATOM 846 N N . ARG A 1 123 ? 44.842 34.952 94.492 1.00 34.46 123 ARG A N 1
ATOM 847 C CA . ARG A 1 123 ? 45.884 35.819 95.025 1.00 35.37 123 ARG A CA 1
ATOM 848 C C . ARG A 1 123 ? 47.043 35.896 94.045 1.00 35.35 123 ARG A C 1
ATOM 849 O O . ARG A 1 123 ? 47.067 35.202 93.018 1.00 35.38 123 ARG A O 1
ATOM 857 N N . GLU A 1 124 ? 47.982 36.777 94.372 1.00 35.36 124 GLU A N 1
ATOM 858 C CA . GLU A 1 124 ? 49.197 37.001 93.606 1.00 35.58 124 GLU A CA 1
ATOM 859 C C . GLU A 1 124 ? 49.906 35.717 93.155 1.00 35.18 124 GLU A C 1
ATOM 860 O O . GLU A 1 124 ? 50.496 35.687 92.083 1.00 35.36 124 GLU A O 1
ATOM 866 N N . ASP A 1 125 ? 49.859 34.672 93.975 1.00 34.66 125 ASP A N 1
ATOM 867 C CA . ASP A 1 125 ? 50.507 33.402 93.652 1.00 34.62 125 ASP A CA 1
ATOM 868 C C . ASP A 1 125 ? 49.502 32.309 93.236 1.00 34.25 125 ASP A C 1
ATOM 869 O O . ASP A 1 125 ? 49.718 31.117 93.480 1.00 33.79 125 ASP A O 1
ATOM 874 N N . PHE A 1 126 ? 48.411 32.714 92.600 1.00 33.29 126 PHE A N 1
ATOM 875 C CA . PHE A 1 126 ? 47.396 31.775 92.163 1.00 33.00 126 PHE A CA 1
ATOM 876 C C . PHE A 1 126 ? 47.979 30.566 91.411 1.00 32.68 126 PHE A C 1
ATOM 877 O O . PHE A 1 126 ? 48.854 30.713 90.549 1.00 32.38 126 PHE A O 1
ATOM 885 N N . LEU A 1 127 ? 47.498 29.379 91.778 1.00 32.20 127 LEU A N 1
ATOM 886 C CA . LEU A 1 127 ? 47.759 28.136 91.068 1.00 32.49 127 LEU A CA 1
ATOM 887 C C . LEU A 1 127 ? 46.428 27.405 90.981 1.00 32.50 127 LEU A C 1
ATOM 888 O O . LEU A 1 127 ? 45.902 26.943 91.996 1.00 32.81 127 LEU A O 1
ATOM 893 N N . GLY A 1 128 ? 45.857 27.338 89.787 1.00 32.19 128 GLY A N 1
ATOM 894 C CA . GLY A 1 128 ? 44.617 26.625 89.552 1.00 31.78 128 GLY A CA 1
ATOM 895 C C . GLY A 1 128 ? 44.754 25.598 88.452 1.00 31.62 128 GLY A C 1
ATOM 896 O O . GLY A 1 128 ? 45.723 25.624 87.695 1.00 31.53 128 GLY A O 1
ATOM 897 N N . VAL A 1 129 ? 43.782 24.687 88.386 1.00 31.18 129 VAL A N 1
ATOM 898 C CA . VAL A 1 129 ? 43.761 23.621 87.394 1.00 31.12 129 VAL A CA 1
ATOM 899 C C . VAL A 1 129 ? 42.400 23.641 86.724 1.00 30.64 129 VAL A C 1
ATOM 900 O O . VAL A 1 129 ? 41.399 23.945 87.356 1.00 31.10 129 VAL A O 1
ATOM 904 N N . LEU A 1 130 ? 42.381 23.401 85.430 1.00 30.27 130 LEU A N 1
ATOM 905 C CA . LEU A 1 130 ? 41.147 23.277 84.677 1.00 30.42 130 LEU A CA 1
ATOM 906 C C . LEU A 1 130 ? 41.263 21.978 83.917 1.00 30.35 130 LEU A C 1
ATOM 907 O O . LEU A 1 130 ? 42.279 21.747 83.280 1.00 30.01 130 LEU A O 1
ATOM 912 N N . PHE A 1 131 ? 40.221 21.148 84.022 1.00 30.54 131 PHE A N 1
ATOM 913 C CA . PHE A 1 131 ? 40.129 19.822 83.425 1.00 30.56 131 PHE A CA 1
ATOM 914 C C . PHE A 1 131 ? 39.017 19.914 82.370 1.00 30.86 131 PHE A C 1
ATOM 915 O O . PHE A 1 131 ? 37.798 20.026 82.687 1.00 31.30 131 PHE A O 1
ATOM 923 N N . ASP A 1 132 ? 39.440 19.893 81.118 1.00 30.10 132 ASP A N 1
ATOM 924 C CA . ASP A 1 132 ? 38.565 20.051 79.973 1.00 29.84 132 ASP A CA 1
ATOM 925 C C . ASP A 1 132 ? 37.829 18.763 79.561 1.00 29.35 132 ASP A C 1
ATOM 926 O O . ASP A 1 132 ? 38.407 17.882 78.884 1.00 29.18 132 ASP A O 1
ATOM 931 N N . ARG A 1 133 ? 36.547 18.697 79.947 1.00 28.75 133 ARG A N 1
ATOM 932 C CA . ARG A 1 133 ? 35.590 17.651 79.537 1.00 28.37 133 ARG A CA 1
ATOM 933 C C . ARG A 1 133 ? 36.110 16.235 79.815 1.00 28.50 133 ARG A C 1
ATOM 934 O O . ARG A 1 133 ? 36.244 15.411 78.904 1.00 26.73 133 ARG A O 1
ATOM 942 N N . PRO A 1 134 ? 36.432 15.959 81.073 1.00 29.11 134 PRO A N 1
ATOM 943 C CA . PRO A 1 134 ? 36.981 14.657 81.429 1.00 29.66 134 PRO A CA 1
ATOM 944 C C . PRO A 1 134 ? 36.009 13.529 81.092 1.00 30.19 134 PRO A C 1
ATOM 945 O O . PRO A 1 134 ? 34.789 13.666 81.226 1.00 29.51 134 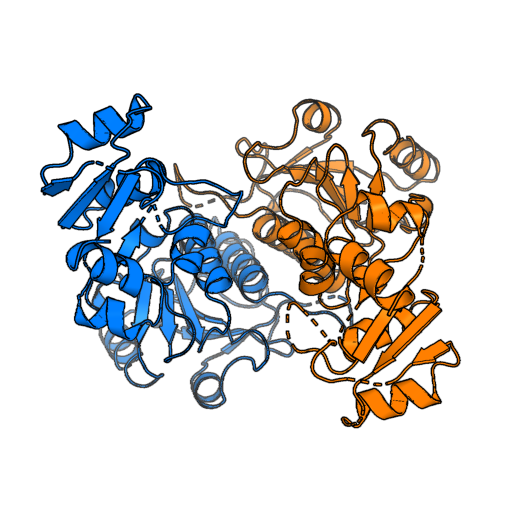PRO A O 1
ATOM 949 N N . THR A 1 135 ? 36.576 12.437 80.601 1.00 30.73 135 THR A N 1
ATOM 950 C CA . THR A 1 135 ? 35.859 11.204 80.374 1.00 31.92 135 THR A CA 1
ATOM 951 C C . THR A 1 135 ? 35.645 10.394 81.655 1.00 31.90 135 THR A C 1
ATOM 952 O O . THR A 1 135 ? 34.594 9.788 81.828 1.00 31.42 135 THR A O 1
ATOM 956 N N . SER A 1 136 ? 36.637 10.387 82.538 1.00 32.39 136 SER A N 1
ATOM 957 C CA . SER A 1 136 ? 36.640 9.472 83.673 1.00 33.55 136 SER A CA 1
ATOM 958 C C . SER A 1 136 ? 36.448 10.245 84.975 1.00 32.30 136 SER A C 1
ATOM 959 O O . SER A 1 136 ? 37.260 11.087 85.285 1.00 32.22 136 SER A O 1
ATOM 962 N N . PRO A 1 137 ? 35.382 9.982 85.727 1.00 31.45 137 PRO A N 1
ATOM 963 C CA . PRO A 1 137 ? 35.236 10.592 87.054 1.00 31.41 137 PRO A CA 1
ATOM 964 C C . PRO A 1 137 ? 36.366 10.283 88.029 1.00 31.21 137 PRO A C 1
ATOM 965 O O . PRO A 1 137 ? 36.689 11.141 88.809 1.00 30.66 137 PRO A O 1
ATOM 969 N N . GLY A 1 138 ? 36.950 9.090 87.983 1.00 32.06 138 GLY A N 1
ATOM 970 C CA . GLY A 1 138 ? 38.143 8.772 88.770 1.00 32.25 138 GLY A CA 1
ATOM 971 C C . GLY A 1 138 ? 39.300 9.748 88.547 1.00 32.57 138 GLY A C 1
ATOM 972 O O . GLY A 1 138 ? 39.979 10.142 89.500 1.00 32.19 138 GLY A O 1
ATOM 973 N N . ASN A 1 139 ? 39.520 10.167 87.295 1.00 32.41 139 ASN A N 1
ATOM 974 C CA . ASN A 1 139 ? 40.569 11.142 87.027 1.00 32.41 139 ASN A CA 1
ATOM 975 C C . ASN A 1 139 ? 40.289 12.463 87.709 1.00 32.18 139 ASN A C 1
ATOM 976 O O . ASN A 1 139 ? 41.228 13.088 88.201 1.00 33.21 139 ASN A O 1
ATOM 981 N N . ILE A 1 140 ? 39.030 12.896 87.750 1.00 31.17 140 ILE A N 1
ATOM 982 C CA . ILE A 1 140 ? 38.694 14.165 88.393 1.00 31.15 140 ILE A CA 1
ATOM 983 C C . ILE A 1 140 ? 39.075 14.157 89.873 1.00 31.07 140 ILE A C 1
ATOM 984 O O . ILE A 1 140 ? 39.747 15.069 90.355 1.00 30.63 140 ILE A O 1
ATOM 989 N N . GLY A 1 141 ? 38.643 13.123 90.580 1.00 30.91 141 GLY A N 1
ATOM 990 C CA . GLY A 1 141 ? 38.934 12.985 91.997 1.00 30.90 141 GLY A CA 1
ATOM 991 C C . GLY A 1 141 ? 40.414 12.893 92.307 1.00 30.82 141 GLY A C 1
ATOM 992 O O . GLY A 1 141 ? 40.862 13.442 93.295 1.00 30.53 141 GLY A O 1
ATOM 993 N N . SER A 1 142 ? 41.164 12.186 91.467 1.00 31.17 142 SER A N 1
ATOM 994 C CA . SER A 1 142 ? 42.606 12.048 91.615 1.00 31.62 142 SER A CA 1
ATOM 995 C C . SER A 1 142 ? 43.275 13.402 91.462 1.00 31.19 142 SER A C 1
ATOM 996 O O . SER A 1 142 ? 44.158 13.723 92.228 1.00 30.75 142 SER A O 1
ATOM 999 N N . ILE A 1 143 ? 42.861 14.172 90.455 1.00 31.03 143 ILE A N 1
ATOM 1000 C CA . ILE A 1 143 ? 43.391 15.527 90.271 1.00 31.47 143 ILE A CA 1
ATOM 1001 C C . ILE A 1 143 ? 43.019 16.403 91.438 1.00 30.60 143 ILE A C 1
ATOM 1002 O O . ILE A 1 143 ? 43.850 17.185 91.880 1.00 30.42 143 ILE A O 1
ATOM 1007 N N . ILE A 1 144 ? 41.789 16.272 91.956 1.00 30.88 144 ILE A N 1
ATOM 1008 C CA . ILE A 1 144 ? 41.377 17.057 93.133 1.00 30.99 144 ILE A CA 1
ATOM 1009 C C . ILE A 1 144 ? 42.325 16.736 94.276 1.00 30.88 144 ILE A C 1
ATOM 1010 O O . ILE A 1 144 ? 42.789 17.632 94.977 1.00 31.76 144 ILE A O 1
ATOM 1015 N N . ARG A 1 145 ? 42.651 15.458 94.433 1.00 30.54 145 ARG A N 1
ATOM 1016 C CA . ARG A 1 145 ? 43.526 15.016 95.513 1.00 30.43 145 ARG A CA 1
ATOM 1017 C C . ARG A 1 145 ? 44.956 15.560 95.379 1.00 30.86 145 ARG A C 1
ATOM 1018 O O . ARG A 1 145 ? 45.524 16.070 96.356 1.00 31.19 145 ARG A O 1
ATOM 1026 N N . SER A 1 146 ? 45.535 15.450 94.185 1.00 30.18 146 SER A N 1
ATOM 1027 C CA . SER A 1 146 ? 46.862 15.995 93.924 1.00 30.75 146 SER A CA 1
ATOM 1028 C C . SER A 1 146 ? 46.915 17.518 94.065 1.00 31.04 146 SER A C 1
ATOM 1029 O O . SER A 1 146 ? 47.850 18.047 94.637 1.00 31.31 146 SER A O 1
ATOM 1032 N N . ALA A 1 147 ? 45.911 18.214 93.553 1.00 31.58 147 ALA A N 1
ATOM 1033 C CA . ALA A 1 147 ? 45.899 19.674 93.601 1.00 32.63 147 ALA A CA 1
ATOM 1034 C C . ALA A 1 147 ? 45.845 20.159 95.039 1.00 33.40 147 ALA A C 1
ATOM 1035 O O . ALA A 1 147 ? 46.548 21.120 95.416 1.00 32.90 147 ALA A O 1
ATOM 1037 N N . ASP A 1 148 ? 45.022 19.461 95.836 1.00 34.14 148 ASP A N 1
ATOM 1038 C CA . ASP A 1 148 ? 44.891 19.696 97.267 1.00 34.75 148 ASP A CA 1
ATOM 1039 C C . ASP A 1 148 ? 46.233 19.509 97.955 1.00 34.98 148 ASP A C 1
ATOM 1040 O O . ASP A 1 148 ? 46.702 20.397 98.696 1.00 34.64 148 ASP A O 1
ATOM 1045 N N . ALA A 1 149 ? 46.867 18.362 97.685 1.00 34.89 149 ALA A N 1
ATOM 1046 C CA . ALA A 1 149 ? 48.096 17.980 98.373 1.00 34.56 149 ALA A CA 1
ATOM 1047 C C . ALA A 1 149 ? 49.257 18.863 97.979 1.00 34.66 149 ALA A C 1
ATOM 1048 O O . ALA A 1 149 ? 50.152 19.077 98.765 1.00 34.80 149 ALA A O 1
ATOM 1050 N N . LEU A 1 150 ? 49.249 19.382 96.760 1.00 35.25 150 LEU A N 1
ATOM 1051 C CA . LEU A 1 150 ? 50.413 20.102 96.251 1.00 35.89 150 LEU A CA 1
ATOM 1052 C C . LEU A 1 150 ? 50.259 21.628 96.271 1.00 36.36 150 LEU A C 1
ATOM 1053 O O . LEU A 1 150 ? 51.084 22.333 95.694 1.00 37.90 150 LEU A O 1
ATOM 1058 N N . GLY A 1 151 ? 49.218 22.131 96.931 1.00 36.30 151 GLY A N 1
ATOM 1059 C CA . GLY A 1 151 ? 49.045 23.559 97.153 1.00 35.71 151 GLY A CA 1
ATOM 1060 C C . GLY A 1 151 ? 48.285 24.362 96.107 1.00 35.34 151 GLY A C 1
ATOM 1061 O O . GLY A 1 151 ? 48.246 25.563 96.211 1.00 35.42 151 GLY A O 1
ATOM 1062 N N . ALA A 1 152 ? 47.705 23.736 95.085 1.00 35.50 152 ALA A N 1
ATOM 1063 C CA . ALA A 1 152 ? 46.790 24.446 94.185 1.00 35.09 152 ALA A CA 1
ATOM 1064 C C . ALA A 1 152 ? 45.595 24.976 94.977 1.00 35.05 152 ALA A C 1
ATOM 1065 O O . ALA A 1 152 ? 45.308 24.483 96.068 1.00 35.47 152 ALA A O 1
ATOM 1067 N N . HIS A 1 153 ? 44.935 26.003 94.443 1.00 34.89 153 HIS A N 1
ATOM 1068 C CA . HIS A 1 153 ? 43.894 26.755 95.155 1.00 35.01 153 HIS A CA 1
ATOM 1069 C C . HIS A 1 153 ? 42.487 26.453 94.641 1.00 34.66 153 HIS A C 1
ATOM 1070 O O . HIS A 1 153 ? 41.515 26.880 95.252 1.00 35.71 153 HIS A O 1
ATOM 1077 N N . GLY A 1 154 ? 42.379 25.756 93.521 1.00 34.22 154 GLY A N 1
ATOM 1078 C CA . GLY A 1 154 ? 41.096 25.293 93.030 1.00 33.94 154 GLY A CA 1
ATOM 1079 C C . GLY A 1 154 ? 41.176 24.518 91.724 1.00 33.55 154 GLY A C 1
ATOM 1080 O O . GLY A 1 154 ? 42.166 24.611 91.018 1.00 32.76 154 GLY A O 1
ATOM 1081 N N . LEU A 1 155 ? 40.112 23.762 91.429 1.00 33.19 155 LEU A N 1
ATOM 1082 C CA . LEU A 1 155 ? 39.910 23.100 90.159 1.00 33.09 155 LEU A CA 1
ATOM 1083 C C . LEU A 1 155 ? 38.619 23.578 89.494 1.00 32.89 155 LEU A C 1
ATOM 1084 O O . LEU A 1 155 ? 37.584 23.689 90.141 1.00 32.51 155 LEU A O 1
ATOM 1089 N N . ILE A 1 156 ? 38.696 23.846 88.193 1.00 32.40 156 ILE A N 1
ATOM 1090 C CA . ILE A 1 156 ? 37.532 24.019 87.334 1.00 31.84 156 ILE A CA 1
ATOM 1091 C C . ILE A 1 156 ? 37.394 22.767 86.463 1.00 31.25 156 ILE A C 1
ATOM 1092 O O . ILE A 1 156 ? 38.378 22.291 85.910 1.00 31.59 156 ILE A O 1
ATOM 1097 N N . VAL A 1 157 ? 36.185 22.215 86.378 1.00 30.69 157 VAL A N 1
ATOM 1098 C CA . VAL A 1 157 ? 35.880 21.151 85.454 1.00 30.21 157 VAL A CA 1
ATOM 1099 C C . VAL A 1 157 ? 34.865 21.663 84.435 1.00 30.13 157 VAL A C 1
ATOM 1100 O O . VAL A 1 157 ? 33.740 22.038 84.778 1.00 30.05 157 VAL A O 1
ATOM 1104 N N . ALA A 1 158 ? 35.289 21.695 83.178 1.00 30.77 158 ALA A N 1
ATOM 1105 C CA . ALA A 1 158 ? 34.491 22.222 82.075 1.00 31.27 158 ALA A CA 1
ATOM 1106 C C . ALA A 1 158 ? 33.724 21.133 81.361 1.00 31.64 158 ALA A C 1
ATOM 1107 O O . ALA A 1 158 ? 34.217 20.022 81.215 1.00 30.98 158 ALA A O 1
ATOM 1109 N N . GLY A 1 159 ? 32.510 21.455 80.926 1.00 32.61 159 GLY A N 1
ATOM 1110 C CA . GLY A 1 159 ? 31.716 20.548 80.109 1.00 33.59 159 GLY A CA 1
ATOM 1111 C C . GLY A 1 159 ? 30.656 19.734 80.811 1.00 34.17 159 GLY A C 1
ATOM 1112 O O . GLY A 1 159 ? 30.469 19.817 82.016 1.00 34.04 159 GLY A O 1
ATOM 1113 N N . HIS A 1 160 ? 29.951 18.946 80.010 1.00 35.78 160 HIS A N 1
ATOM 1114 C CA . HIS A 1 160 ? 28.894 18.055 80.481 1.00 36.69 160 HIS A CA 1
ATOM 1115 C C . HIS A 1 160 ? 29.271 16.625 80.238 1.00 28.12 160 HIS A C 1
ATOM 1116 O O . HIS A 1 160 ? 28.508 15.869 79.642 1.00 27.40 160 HIS A O 1
ATOM 1123 N N . ALA A 1 161 ? 30.497 16.282 80.625 1.00 27.65 161 ALA A N 1
ATOM 1124 C CA . ALA A 1 161 ? 30.995 14.920 80.574 1.00 27.25 161 ALA A CA 1
ATOM 1125 C C . ALA A 1 161 ? 30.993 14.348 82.012 1.00 26.91 161 ALA A C 1
ATOM 1126 O O . ALA A 1 161 ? 29.943 14.260 82.634 1.00 27.84 161 ALA A O 1
ATOM 1128 N N . ALA A 1 162 ? 32.147 13.999 82.559 1.00 26.23 162 ALA A N 1
ATOM 1129 C CA . ALA A 1 162 ? 32.226 13.372 83.887 1.00 33.28 162 ALA A CA 1
ATOM 1130 C C . ALA A 1 162 ? 32.049 14.508 84.919 1.00 32.79 162 ALA A C 1
ATOM 1131 O O . ALA A 1 162 ? 32.469 15.653 84.706 1.00 32.74 162 ALA A O 1
ATOM 1133 N N . ASP A 1 163 ? 31.446 14.138 86.044 1.00 32.28 163 ASP A N 1
ATOM 1134 C CA . ASP A 1 163 ? 30.970 15.043 87.076 1.00 31.60 163 ASP A CA 1
ATOM 1135 C C . ASP A 1 163 ? 31.845 14.896 88.319 1.00 31.69 163 ASP A C 1
ATOM 1136 O O . ASP A 1 163 ? 32.212 13.798 88.701 1.00 30.65 163 ASP A O 1
ATOM 1141 N N . VAL A 1 164 ? 32.205 16.045 88.891 1.00 31.94 164 VAL A N 1
ATOM 1142 C CA . VAL A 1 164 ? 32.884 16.186 90.181 1.00 31.81 164 VAL A CA 1
ATOM 1143 C C . VAL A 1 164 ? 32.189 15.367 91.287 1.00 31.80 164 VAL A C 1
ATOM 1144 O O . VAL A 1 164 ? 32.854 14.772 92.141 1.00 32.06 164 VAL A O 1
ATOM 1148 N N . TYR A 1 165 ? 30.856 15.366 91.276 1.00 31.18 165 TYR A N 1
ATOM 1149 C CA . TYR A 1 165 ? 30.060 14.757 92.339 1.00 30.95 165 TYR A CA 1
ATOM 1150 C C . TYR A 1 165 ? 29.638 13.310 92.055 1.00 30.14 165 TYR A C 1
ATOM 1151 O O . TYR A 1 165 ? 28.908 12.726 92.826 1.00 29.65 165 TYR A O 1
ATOM 1160 N N . ASP A 1 166 ? 30.137 12.737 90.965 1.00 30.23 166 ASP A N 1
ATOM 1161 C CA . ASP A 1 166 ? 30.020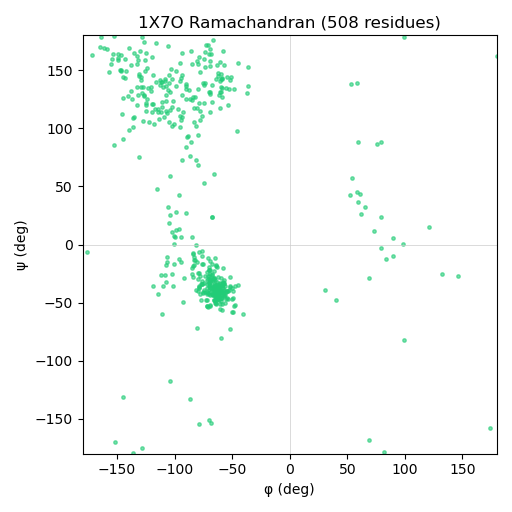 11.304 90.687 1.00 29.83 166 ASP A CA 1
ATOM 1162 C C . ASP A 1 166 ? 30.689 10.554 91.834 1.00 29.38 166 ASP A C 1
ATOM 1163 O O . ASP A 1 166 ? 31.748 10.958 92.267 1.00 29.17 166 ASP A O 1
ATOM 1168 N N . PRO A 1 167 ? 30.068 9.497 92.347 1.00 29.46 167 PRO A N 1
ATOM 1169 C CA . PRO A 1 167 ? 30.643 8.711 93.452 1.00 30.05 167 PRO A CA 1
ATOM 1170 C C . PRO A 1 167 ? 32.088 8.288 93.241 1.00 30.57 167 PRO A C 1
ATOM 1171 O O . PRO A 1 167 ? 32.837 8.283 94.212 1.00 30.86 167 PRO A O 1
ATOM 1175 N N . LYS A 1 168 ? 32.474 7.940 92.013 1.00 30.83 168 LYS A N 1
ATOM 1176 C CA . LYS A 1 168 ? 33.869 7.583 91.749 1.00 31.34 168 LYS A CA 1
ATOM 1177 C C . LYS A 1 168 ? 34.819 8.758 91.939 1.00 30.80 168 LYS A C 1
ATOM 1178 O O . LYS A 1 168 ? 35.944 8.552 92.341 1.00 31.48 168 LYS A O 1
ATOM 1184 N N . SER A 1 169 ? 34.390 9.969 91.603 1.00 30.27 169 SER A N 1
ATOM 1185 C CA . SER A 1 169 ? 35.213 11.174 91.795 1.00 30.23 169 SER A CA 1
ATOM 1186 C C . SER A 1 169 ? 35.361 11.457 93.284 1.00 30.21 169 SER A C 1
ATOM 1187 O O . SER A 1 169 ? 36.457 11.586 93.777 1.00 28.97 169 SER A O 1
ATOM 1190 N N . VAL A 1 170 ? 34.226 11.523 93.981 1.00 30.86 170 VAL A N 1
ATOM 1191 C CA . VAL A 1 170 ? 34.171 11.719 95.419 1.00 31.24 170 VAL A CA 1
ATOM 1192 C C . VAL A 1 170 ? 35.133 10.756 96.124 1.00 31.83 170 VAL A C 1
ATOM 1193 O O . VAL A 1 170 ? 35.972 11.179 96.902 1.00 31.39 170 VAL A O 1
ATOM 1197 N N . ARG A 1 171 ? 35.007 9.474 95.813 1.00 32.44 171 ARG A N 1
ATOM 1198 C CA . ARG A 1 171 ? 35.845 8.417 96.357 1.00 33.63 171 ARG A CA 1
ATOM 1199 C C . ARG A 1 171 ? 37.315 8.584 96.020 1.00 33.52 171 ARG A C 1
ATOM 1200 O O . ARG A 1 171 ? 38.188 8.377 96.868 1.00 33.35 171 ARG A O 1
ATOM 1208 N N . SER A 1 172 ? 37.586 8.898 94.760 1.00 32.98 172 SER A N 1
ATOM 1209 C CA . SER A 1 172 ? 38.954 9.109 94.303 1.00 33.24 172 SER A CA 1
ATOM 1210 C C . SER A 1 172 ? 39.661 10.249 95.020 1.00 32.50 172 SER A C 1
ATOM 1211 O O . SER A 1 172 ? 40.876 10.184 95.264 1.00 32.59 172 SER A O 1
ATOM 1214 N N . SER A 1 173 ? 38.903 11.296 95.314 1.00 31.55 173 SER A N 1
ATOM 1215 C CA . SER A 1 173 ? 39.454 12.488 95.936 1.00 31.96 173 SER A CA 1
ATOM 1216 C C . SER A 1 173 ? 39.983 12.205 97.313 1.00 32.45 173 SER A C 1
ATOM 1217 O O . SER A 1 173 ? 40.752 13.001 97.831 1.00 32.92 173 SER A O 1
ATOM 1220 N N . THR A 1 174 ? 39.546 11.089 97.898 1.00 33.29 174 THR A N 1
ATOM 1221 C CA . THR A 1 174 ? 39.880 10.700 99.261 1.00 34.40 174 THR A CA 1
ATOM 1222 C C . THR A 1 174 ? 39.601 11.815 100.291 1.00 34.33 174 THR A C 1
ATOM 1223 O O . THR A 1 174 ? 40.411 12.082 101.179 1.00 35.63 174 THR A O 1
ATOM 1227 N N . GLY A 1 175 ? 38.466 12.478 100.153 1.00 33.33 175 GLY A N 1
ATOM 1228 C CA . GLY A 1 175 ? 38.092 13.519 101.091 1.00 33.17 175 GLY A CA 1
ATOM 1229 C C . GLY A 1 175 ? 38.584 14.909 100.713 1.00 32.60 175 GLY A C 1
ATOM 1230 O O . GLY A 1 175 ? 38.172 15.874 101.326 1.00 31.99 175 GLY A O 1
ATOM 1231 N N . SER A 1 176 ? 39.458 15.007 99.714 1.00 31.66 176 SER A N 1
ATOM 1232 C CA . SER A 1 176 ? 40.024 16.297 99.298 1.00 31.27 176 SER A CA 1
ATOM 1233 C C . SER A 1 176 ? 39.033 17.215 98.609 1.00 30.22 176 SER A C 1
ATOM 1234 O O . SER A 1 176 ? 39.257 18.428 98.545 1.00 28.64 176 SER A O 1
ATOM 1237 N N . LEU A 1 177 ? 37.966 16.628 98.061 1.00 30.22 177 LEU A N 1
ATOM 1238 C CA . LEU A 1 177 ? 36.837 17.404 97.532 1.00 30.51 177 LEU A CA 1
ATOM 1239 C C . LEU A 1 177 ? 36.392 18.457 98.516 1.00 30.13 177 LEU A C 1
ATOM 1240 O O . LEU A 1 177 ? 35.989 19.537 98.112 1.00 30.48 177 LEU A O 1
ATOM 1245 N N . PHE A 1 178 ? 36.459 18.149 99.806 1.00 30.30 178 PHE A N 1
ATOM 1246 C CA . PHE A 1 178 ? 35.862 19.007 100.829 1.00 31.19 178 PHE A CA 1
ATOM 1247 C C . PHE A 1 178 ? 36.755 20.181 101.237 1.00 31.29 178 PHE A C 1
ATOM 1248 O O . PHE A 1 178 ? 36.263 21.165 101.799 1.00 30.94 178 PHE A O 1
ATOM 1256 N N . SER A 1 179 ? 38.044 20.104 100.919 1.00 31.92 179 SER A N 1
ATOM 1257 C CA . SER A 1 179 ? 38.976 21.209 101.218 1.00 32.86 179 SER A CA 1
ATOM 1258 C C . SER A 1 179 ? 39.442 22.004 99.995 1.00 33.11 179 SER A C 1
ATOM 1259 O O . SER A 1 179 ? 39.911 23.109 100.146 1.00 33.71 179 SER A O 1
ATOM 1262 N N . LEU A 1 180 ? 39.284 21.451 98.798 1.00 34.01 180 LEU A N 1
ATOM 1263 C CA . LEU A 1 180 ? 39.752 22.065 97.553 1.00 34.29 180 LEU A CA 1
ATOM 1264 C C . LEU A 1 180 ? 38.516 22.469 96.763 1.00 34.07 180 LEU A C 1
ATOM 1265 O O . LEU A 1 180 ? 37.779 21.596 96.304 1.00 34.46 180 LEU A O 1
ATOM 1270 N N . PRO A 1 181 ? 38.306 23.771 96.580 1.00 33.42 181 PRO A N 1
ATOM 1271 C CA . PRO A 1 181 ? 37.154 24.274 95.819 1.00 33.29 181 PRO A CA 1
ATOM 1272 C C . PRO A 1 181 ? 37.164 23.784 94.359 1.00 33.50 181 PRO A C 1
ATOM 1273 O O . PRO A 1 181 ? 38.116 24.069 93.608 1.00 33.27 181 PRO A O 1
ATOM 1277 N N . ALA A 1 182 ? 36.134 23.023 93.991 1.00 33.25 182 ALA A N 1
ATOM 1278 C CA . ALA A 1 182 ? 35.997 22.424 92.667 1.00 32.91 182 ALA A CA 1
ATOM 1279 C C . ALA A 1 182 ? 34.722 22.998 92.071 1.00 32.98 182 ALA A C 1
ATOM 1280 O O . ALA A 1 182 ? 33.656 22.856 92.680 1.00 34.31 182 ALA A O 1
ATOM 1282 N N . VAL A 1 183 ? 34.833 23.674 90.925 1.00 31.96 183 VAL A N 1
ATOM 1283 C CA . VAL A 1 183 ? 33.718 24.374 90.299 1.00 31.01 183 VAL A CA 1
ATOM 1284 C C . VAL A 1 183 ? 33.497 23.876 88.876 1.00 31.10 183 VAL A C 1
ATOM 1285 O O . VAL A 1 183 ? 34.457 23.720 88.098 1.00 31.09 183 VAL A O 1
ATOM 1289 N N . ARG A 1 184 ? 32.237 23.630 88.532 1.00 30.64 184 ARG A N 1
ATOM 1290 C CA . ARG A 1 184 ? 31.868 23.163 87.204 1.00 30.75 184 ARG A CA 1
ATOM 1291 C C . ARG A 1 184 ? 31.378 24.328 86.378 1.00 30.51 184 ARG A C 1
ATOM 1292 O O . ARG A 1 184 ? 30.630 25.156 86.861 1.00 30.01 184 ARG A O 1
ATOM 1300 N N . VAL A 1 185 ? 31.824 24.375 85.130 1.00 30.31 185 VAL A N 1
ATOM 1301 C CA . VAL A 1 185 ? 31.397 25.351 84.159 1.00 30.47 185 VAL A CA 1
ATOM 1302 C C . VAL A 1 185 ? 31.021 24.596 82.887 1.00 31.55 185 VAL A C 1
ATOM 1303 O O . VAL A 1 185 ? 31.626 23.576 82.558 1.00 32.43 185 VAL A O 1
ATOM 1307 N N . PRO A 1 186 ? 30.021 25.066 82.165 1.00 32.65 186 PRO A N 1
ATOM 1308 C CA . PRO A 1 186 ? 29.593 24.355 80.953 1.00 33.31 186 PRO A CA 1
ATOM 1309 C C . PRO A 1 186 ? 30.584 24.465 79.766 1.00 33.48 186 PRO A C 1
ATOM 1310 O O . PRO A 1 186 ? 30.676 23.518 78.984 1.00 33.73 186 PRO A O 1
ATOM 1314 N N . SER A 1 187 ? 31.322 25.572 79.659 1.00 33.26 187 SER A N 1
ATOM 1315 C CA . SER A 1 187 ? 32.136 25.854 78.478 1.00 33.15 187 SER A CA 1
ATOM 1316 C C . SER A 1 187 ? 33.146 26.976 78.764 1.00 33.26 187 SER A C 1
ATOM 1317 O O . SER A 1 187 ? 33.062 27.620 79.804 1.00 33.64 187 SER A O 1
ATOM 1320 N N . PRO A 1 188 ? 34.098 27.223 77.862 1.00 33.40 188 PRO A N 1
ATOM 1321 C CA . PRO A 1 188 ? 35.188 28.163 78.167 1.00 33.64 188 PRO A CA 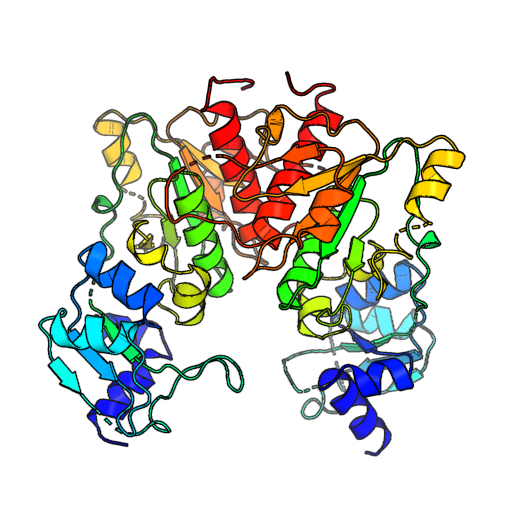1
ATOM 1322 C C . PRO A 1 188 ? 34.774 29.620 78.444 1.00 33.60 188 PRO A C 1
ATOM 1323 O O . PRO A 1 188 ? 35.504 30.296 79.169 1.00 33.74 188 PRO A O 1
ATOM 1327 N N . GLY A 1 189 ? 33.663 30.086 77.890 1.00 33.47 189 GLY A N 1
ATOM 1328 C CA . GLY A 1 189 ? 33.284 31.490 78.004 1.00 33.80 189 GLY A CA 1
ATOM 1329 C C . GLY A 1 189 ? 33.170 32.020 79.428 1.00 33.85 189 GLY A C 1
ATOM 1330 O O . GLY A 1 189 ? 33.715 33.055 79.756 1.00 33.87 189 GLY A O 1
ATOM 1331 N N . GLU A 1 190 ? 32.444 31.311 80.275 1.00 34.62 190 GLU A N 1
ATOM 1332 C CA . GLU A 1 190 ? 32.302 31.700 81.675 1.00 35.00 190 GLU A CA 1
ATOM 1333 C C . GLU A 1 190 ? 33.664 31.769 82.383 1.00 33.80 190 GLU A C 1
ATOM 1334 O O . GLU A 1 190 ? 33.895 32.629 83.216 1.00 33.17 190 GLU A O 1
ATOM 1340 N N . VAL A 1 191 ? 34.571 30.859 82.045 1.00 33.11 191 VAL A N 1
ATOM 1341 C CA . VAL A 1 191 ? 35.897 30.863 82.652 1.00 32.14 191 VAL A CA 1
ATOM 1342 C C . VAL A 1 191 ? 36.712 32.088 82.220 1.00 32.12 191 VAL A C 1
ATOM 1343 O O . VAL A 1 191 ? 37.435 32.662 83.037 1.00 31.64 191 VAL A O 1
ATOM 1355 N N . ASP A 1 193 ? 35.554 35.011 81.135 1.00 32.70 193 ASP A N 1
ATOM 1356 C CA . ASP A 1 193 ? 34.896 36.132 81.805 1.00 33.33 193 ASP A CA 1
ATOM 1357 C C . ASP A 1 193 ? 35.540 36.389 83.157 1.00 32.81 193 ASP A C 1
ATOM 1358 O O . ASP A 1 193 ? 35.850 37.514 83.509 1.00 32.54 193 ASP A O 1
ATOM 1363 N N . TRP A 1 194 ? 35.717 35.316 83.914 1.00 32.75 194 TRP A N 1
ATOM 1364 C CA . TRP A 1 194 ? 36.179 35.387 85.288 1.00 32.60 194 TRP A CA 1
ATOM 1365 C C . TRP A 1 194 ? 37.656 35.709 85.316 1.00 32.84 194 TRP A C 1
ATOM 1366 O O . TRP A 1 194 ? 38.120 36.486 86.144 1.00 33.03 194 TRP A O 1
ATOM 1377 N N . VAL A 1 195 ? 38.392 35.114 84.393 1.00 33.07 195 VAL A N 1
ATOM 1378 C CA . VAL A 1 195 ? 39.817 35.360 84.274 1.00 33.62 195 VAL A CA 1
ATOM 1379 C C . VAL A 1 195 ? 40.101 36.814 83.881 1.00 33.72 195 VAL A C 1
ATOM 1380 O O . VAL A 1 195 ? 41.050 37.403 84.381 1.00 33.96 195 VAL A O 1
ATOM 1384 N N . GLU A 1 196 ? 39.300 37.390 82.994 1.00 34.07 196 GLU A N 1
ATOM 1385 C CA . GLU A 1 196 ? 39.540 38.773 82.563 1.00 34.74 196 GLU A CA 1
ATOM 1386 C C . GLU A 1 196 ? 39.252 39.747 83.710 1.00 34.11 196 GLU A C 1
ATOM 1387 O O . GLU A 1 196 ? 39.972 40.709 83.885 1.00 33.77 196 GLU A O 1
ATOM 1393 N N . ALA A 1 197 ? 38.226 39.460 84.509 1.00 34.08 197 ALA A N 1
ATOM 1394 C CA . ALA A 1 197 ? 37.954 40.217 85.734 1.00 34.07 197 ALA A CA 1
ATOM 1395 C C . ALA A 1 197 ? 39.093 40.130 86.759 1.00 34.23 197 ALA A C 1
ATOM 1396 O O . ALA A 1 197 ? 39.435 41.128 87.371 1.00 34.55 197 ALA A O 1
ATOM 1398 N N . ARG A 1 198 ? 39.685 38.950 86.942 1.00 34.79 198 ARG A N 1
ATOM 1399 C CA . ARG A 1 198 ? 40.783 38.789 87.903 1.00 34.93 198 ARG A CA 1
ATOM 1400 C C . ARG A 1 198 ? 41.998 39.652 87.476 1.00 34.79 198 ARG A C 1
ATOM 1401 O O . ARG A 1 198 ? 42.677 40.285 88.332 1.00 34.96 198 ARG A O 1
ATOM 1409 N N . ARG A 1 199 ? 42.246 39.700 86.162 1.00 34.09 199 ARG A N 1
ATOM 1410 C CA . ARG A 1 199 ? 43.384 40.436 85.603 1.00 33.57 199 ARG A CA 1
ATOM 1411 C C . ARG A 1 199 ? 43.201 41.950 85.720 1.00 33.61 199 ARG A C 1
ATOM 1412 O O . ARG A 1 199 ? 44.177 42.684 85.866 1.00 33.47 199 ARG A O 1
ATOM 1420 N N . ALA A 1 200 ? 41.962 42.424 85.623 1.00 33.52 200 ALA A N 1
ATOM 1421 C CA . ALA A 1 200 ? 41.679 43.847 85.818 1.00 33.57 200 ALA A CA 1
ATOM 1422 C C . ALA A 1 200 ? 41.958 44.261 87.266 1.00 33.42 200 ALA A C 1
ATOM 1423 O O . ALA A 1 200 ? 42.569 45.287 87.501 1.00 34.12 200 ALA A O 1
ATOM 1425 N N . ALA A 1 201 ? 41.539 43.437 88.222 1.00 33.37 201 ALA A N 1
ATOM 1426 C CA . ALA A 1 201 ? 41.813 43.656 89.644 1.00 33.28 201 ALA A CA 1
ATOM 1427 C C . ALA A 1 201 ? 43.308 43.605 90.036 1.00 33.31 201 ALA A C 1
ATOM 1428 O O . ALA A 1 201 ? 43.649 44.065 91.119 1.00 34.02 201 ALA A O 1
ATOM 1430 N N . GLY A 1 202 ? 44.189 43.033 89.208 1.00 33.46 202 GLY A N 1
ATOM 1431 C CA . GLY A 1 202 ? 45.633 43.029 89.495 1.00 33.23 202 GLY A CA 1
ATOM 1432 C C . GLY A 1 202 ? 46.381 41.688 89.614 1.00 33.36 202 GLY A C 1
ATOM 1433 O O . GLY A 1 202 ? 47.498 41.681 90.133 1.00 33.49 202 GLY A O 1
ATOM 1434 N N . THR A 1 203 ? 45.793 40.573 89.153 1.00 33.14 203 THR A N 1
ATOM 1435 C CA . THR A 1 203 ? 46.481 39.265 89.087 1.00 32.92 203 THR A CA 1
ATOM 1436 C C . THR A 1 203 ? 46.572 38.804 87.646 1.00 32.28 203 THR A C 1
ATOM 1437 O O . THR A 1 203 ? 45.568 38.350 87.086 1.00 31.46 203 THR A O 1
ATOM 1441 N N . PRO A 1 204 ? 47.753 38.920 87.043 1.00 31.85 204 PRO A N 1
ATOM 1442 C CA . PRO A 1 204 ? 47.934 38.587 85.624 1.00 31.50 204 PRO A CA 1
ATOM 1443 C C . PRO A 1 204 ? 48.070 37.076 85.378 1.00 30.96 204 PRO A C 1
ATOM 1444 O O . PRO A 1 204 ? 49.128 36.570 84.981 1.00 31.03 204 PRO A O 1
ATOM 1448 N N . ILE A 1 205 ? 46.959 36.378 85.599 1.00 30.36 205 ILE A N 1
ATOM 1449 C CA . ILE A 1 205 ? 46.850 34.938 85.424 1.00 29.87 205 ILE A CA 1
ATOM 1450 C C . ILE A 1 205 ? 47.140 34.565 83.986 1.00 29.21 205 ILE A C 1
ATOM 1451 O O . ILE A 1 205 ? 46.595 35.155 83.074 1.00 28.14 205 ILE A O 1
ATOM 1456 N N . VAL A 1 206 ? 48.006 33.573 83.799 1.00 29.42 206 VAL A N 1
ATOM 1457 C CA . VAL A 1 206 ? 48.286 33.013 82.476 1.00 29.13 206 VAL A CA 1
ATOM 1458 C C . VAL A 1 206 ? 47.666 31.619 82.354 1.00 28.92 206 VAL A C 1
ATOM 1459 O O . VAL A 1 206 ? 47.721 30.832 83.296 1.00 28.34 206 VAL A O 1
ATOM 1463 N N . LEU A 1 207 ? 47.030 31.366 81.205 1.00 28.79 207 LEU A N 1
ATOM 1464 C CA . LEU A 1 207 ? 46.504 30.058 80.828 1.00 28.62 207 LEU A CA 1
ATOM 1465 C C . LEU A 1 207 ? 47.617 29.256 80.187 1.00 27.84 207 LEU A C 1
ATOM 1466 O O . LEU A 1 207 ? 48.217 29.702 79.205 1.00 28.32 207 LEU A O 1
ATOM 1471 N N . VAL A 1 208 ? 47.870 28.078 80.736 1.00 27.25 208 VAL A N 1
ATOM 1472 C CA . VAL A 1 208 ? 48.959 27.186 80.314 1.00 27.30 208 VAL A CA 1
ATOM 1473 C C . VAL A 1 208 ? 48.390 25.795 80.022 1.00 27.89 208 VAL A C 1
ATOM 1474 O O . VAL A 1 208 ? 47.992 25.079 80.919 1.00 25.81 208 VAL A O 1
ATOM 1478 N N . GLY A 1 209 ? 48.311 25.459 78.743 1.00 29.99 209 GLY A N 1
ATOM 1479 C CA . GLY A 1 209 ? 47.820 24.172 78.304 1.00 31.79 209 GLY A CA 1
ATOM 1480 C C . GLY A 1 209 ? 48.905 23.140 78.426 1.00 33.60 209 GLY A C 1
ATOM 1481 O O . GLY A 1 209 ? 50.084 23.477 78.471 1.00 34.10 209 GLY A O 1
ATOM 1482 N N . THR A 1 210 ? 48.487 21.889 78.509 1.00 35.95 210 THR A N 1
ATOM 1483 C CA . THR A 1 210 ? 49.392 20.767 78.555 1.00 38.44 210 THR A CA 1
ATOM 1484 C C . THR A 1 210 ? 49.110 19.971 77.302 1.00 39.72 210 THR A C 1
ATOM 1485 O O . THR A 1 210 ? 47.991 19.895 76.870 1.00 41.52 210 THR A O 1
ATOM 1489 N N . ASP A 1 211 ? 50.149 19.465 76.670 1.00 41.44 211 ASP A N 1
ATOM 1490 C CA . ASP A 1 211 ? 50.020 18.692 75.449 1.00 42.71 211 ASP A CA 1
ATOM 1491 C C . ASP A 1 211 ? 51.307 17.893 75.279 1.00 43.05 211 ASP A C 1
ATOM 1492 O O . ASP A 1 211 ? 52.269 18.127 75.984 1.00 42.41 211 ASP A O 1
ATOM 1497 N N . GLU A 1 212 ? 51.314 16.951 74.340 1.00 43.84 212 GLU A N 1
ATOM 1498 C CA . GLU A 1 212 ? 52.478 16.111 74.105 1.00 44.16 212 GLU A CA 1
ATOM 1499 C C . GLU A 1 212 ? 53.562 16.910 73.431 1.00 43.58 212 GLU A C 1
ATOM 1500 O O . GLU A 1 212 ? 54.731 16.849 73.809 1.00 43.61 212 GLU A O 1
ATOM 1506 N N . HIS A 1 213 ? 53.151 17.623 72.393 1.00 43.11 213 HIS A N 1
ATOM 1507 C CA . HIS A 1 213 ? 54.040 18.436 71.590 1.00 42.69 213 HIS A CA 1
ATOM 1508 C C . HIS A 1 213 ? 53.828 19.902 71.960 1.00 40.89 213 HIS A C 1
ATOM 1509 O O . HIS A 1 213 ? 53.469 20.703 71.111 1.00 41.39 213 HIS A O 1
ATOM 1516 N N . GLY A 1 214 ? 54.036 20.248 73.224 1.00 38.96 214 GLY A N 1
ATOM 1517 C CA . GLY A 1 214 ? 53.878 21.616 73.693 1.00 37.66 214 GLY A CA 1
ATOM 1518 C C . GLY A 1 214 ? 55.006 22.530 73.238 1.00 36.47 214 GLY A C 1
ATOM 1519 O O . GLY A 1 214 ? 56.026 22.042 72.776 1.00 35.88 214 GLY A O 1
ATOM 1520 N N . ASP A 1 215 ? 54.807 23.844 73.370 1.00 35.24 215 ASP A N 1
ATOM 1521 C CA . ASP A 1 215 ? 55.776 24.860 72.929 1.00 34.86 215 ASP A CA 1
ATOM 1522 C C . ASP A 1 215 ? 57.084 24.821 73.714 1.00 33.79 215 ASP A C 1
ATOM 1523 O O . ASP A 1 215 ? 58.113 25.199 73.186 1.00 33.13 215 ASP A O 1
ATOM 1528 N N . CYS A 1 216 ? 57.041 24.383 74.971 1.00 33.19 216 CYS A N 1
ATOM 1529 C CA . CYS A 1 216 ? 58.262 24.205 75.764 1.00 32.94 216 CYS A CA 1
ATOM 1530 C C . CYS A 1 216 ? 58.101 23.177 76.877 1.00 32.06 216 CYS A C 1
ATOM 1531 O O . CYS A 1 216 ? 56.986 22.920 77.332 1.00 31.92 216 CYS A O 1
ATOM 1534 N N . ASP A 1 217 ? 59.217 22.591 77.301 1.00 31.50 217 ASP A N 1
ATOM 1535 C CA . ASP A 1 217 ? 59.251 21.647 78.414 1.00 31.44 217 ASP A CA 1
ATOM 1536 C C . ASP A 1 217 ? 58.800 22.331 79.684 1.00 31.34 217 ASP A C 1
ATOM 1537 O O . ASP A 1 217 ? 59.089 23.495 79.900 1.00 31.14 217 ASP A O 1
ATOM 1542 N N . VAL A 1 218 ? 58.113 21.568 80.531 1.00 31.02 218 VAL A N 1
ATOM 1543 C CA . VAL A 1 218 ? 57.519 22.045 81.760 1.00 30.81 218 VAL A CA 1
ATOM 1544 C C . VAL A 1 218 ? 58.548 22.672 82.715 1.00 30.59 218 VAL A C 1
ATOM 1545 O O . VAL A 1 218 ? 58.228 23.624 83.418 1.00 29.95 218 VAL A O 1
ATOM 1549 N N . PHE A 1 219 ? 59.779 22.159 82.716 1.00 30.23 219 PHE A N 1
ATOM 1550 C CA . PHE A 1 219 ? 60.832 22.691 83.583 1.00 30.60 219 PHE A CA 1
ATOM 1551 C C . PHE A 1 219 ? 61.462 23.993 83.033 1.00 31.01 219 PHE A C 1
ATOM 1552 O O . PHE A 1 219 ? 62.282 24.619 83.709 1.00 30.67 219 PHE A O 1
ATOM 1560 N N . ASP A 1 220 ? 61.082 24.383 81.809 1.00 31.35 220 ASP A N 1
ATOM 1561 C CA . ASP A 1 220 ? 61.484 25.668 81.205 1.00 31.39 220 ASP A CA 1
ATOM 1562 C C . ASP A 1 220 ? 60.386 26.731 81.302 1.00 31.03 220 ASP A C 1
ATOM 1563 O O . ASP A 1 220 ? 60.503 27.801 80.726 1.00 31.07 220 ASP A O 1
ATOM 1568 N N . PHE A 1 221 ? 59.315 26.438 82.011 1.00 30.77 221 PHE A N 1
ATOM 1569 C CA . PHE A 1 221 ? 58.229 27.393 82.134 1.00 30.99 221 PHE A CA 1
ATOM 1570 C C . PHE A 1 221 ? 58.264 28.012 83.513 1.00 31.43 221 PHE A C 1
ATOM 1571 O O . PHE A 1 221 ? 58.609 27.344 84.498 1.00 31.73 221 PHE A O 1
ATOM 1579 N N . ASP A 1 222 ? 57.880 29.280 83.582 1.00 31.63 222 ASP A N 1
ATOM 1580 C CA . ASP A 1 222 ? 57.890 30.023 84.832 1.00 32.06 222 ASP A CA 1
ATOM 1581 C C . ASP A 1 222 ? 56.599 29.814 85.618 1.00 32.09 222 ASP A C 1
ATOM 1582 O O . ASP A 1 222 ? 55.654 30.593 85.494 1.00 32.92 222 ASP A O 1
ATOM 1587 N N . PHE A 1 223 ? 56.563 28.776 86.445 1.00 31.96 223 PHE A N 1
ATOM 1588 C CA . PHE A 1 223 ? 55.380 28.468 87.240 1.00 32.25 223 PHE A CA 1
ATOM 1589 C C . PHE A 1 223 ? 55.235 29.281 88.518 1.00 32.74 223 PHE A C 1
ATOM 1590 O O . PHE A 1 223 ? 54.265 29.095 89.236 1.00 32.93 223 PHE A O 1
ATOM 1598 N N . THR A 1 224 ? 56.160 30.176 88.825 1.00 33.29 224 THR A N 1
ATOM 1599 C CA . THR A 1 224 ? 55.947 31.039 89.999 1.00 33.76 224 THR A CA 1
ATOM 1600 C C . THR A 1 224 ? 54.812 32.078 89.749 1.00 34.08 224 THR A C 1
ATOM 1601 O O . THR A 1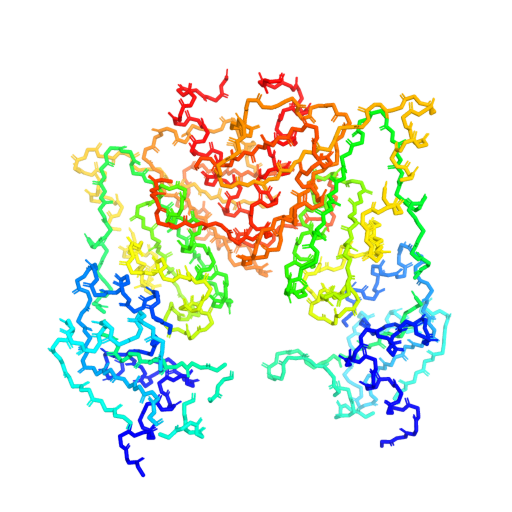 224 ? 54.277 32.701 90.694 1.00 35.32 224 THR A O 1
ATOM 1605 N N . GLN A 1 225 ? 54.517 32.309 88.472 1.00 33.44 225 GLN A N 1
ATOM 1606 C CA . GLN A 1 225 ? 53.562 33.339 88.107 1.00 32.53 225 GLN A CA 1
ATOM 1607 C C . GLN A 1 225 ? 52.145 32.773 88.323 1.00 32.58 225 GLN A C 1
ATOM 1608 O O . GLN A 1 225 ? 51.928 31.536 88.348 1.00 31.84 225 GLN A O 1
ATOM 1614 N N . PRO A 1 226 ? 51.181 33.662 88.537 1.00 31.42 226 PRO A N 1
ATOM 1615 C CA . PRO A 1 226 ? 49.808 33.205 88.718 1.00 31.46 226 PRO A CA 1
ATOM 1616 C C . PRO A 1 226 ? 49.413 32.432 87.467 1.00 31.18 226 PRO A C 1
ATOM 1617 O O . PRO A 1 226 ? 49.624 32.957 86.365 1.00 31.16 226 PRO A O 1
ATOM 1621 N N . THR A 1 227 ? 48.925 31.204 87.645 1.00 30.53 227 THR A N 1
ATOM 1622 C CA . THR A 1 227 ? 48.851 30.214 86.571 1.00 30.55 227 THR A CA 1
ATOM 1623 C C . THR A 1 227 ? 47.554 29.409 86.648 1.00 30.66 227 THR A C 1
ATOM 1624 O O . THR A 1 227 ? 47.223 28.863 87.704 1.00 30.02 227 THR A O 1
ATOM 1628 N N . LEU A 1 228 ? 46.819 29.347 85.544 1.00 30.89 228 LEU A N 1
ATOM 1629 C CA . LEU A 1 228 ? 45.742 28.381 85.400 1.00 31.49 228 LEU A CA 1
ATOM 1630 C C . LEU A 1 228 ? 46.227 27.314 84.434 1.00 32.09 228 LEU A C 1
ATOM 1631 O O . LEU A 1 228 ? 46.454 27.595 83.261 1.00 32.38 228 LEU A O 1
ATOM 1636 N N . LEU A 1 229 ? 46.415 26.104 84.955 1.00 32.14 229 LEU A N 1
ATOM 1637 C CA . LEU A 1 229 ? 46.915 24.960 84.202 1.00 32.88 229 LEU A CA 1
ATOM 1638 C C . LEU A 1 229 ? 45.739 24.185 83.573 1.00 32.69 229 LEU A C 1
ATOM 1639 O O . LEU A 1 229 ? 44.831 23.772 84.283 1.00 32.60 229 LEU A O 1
ATOM 1644 N N . LEU A 1 230 ? 45.775 23.987 82.259 1.00 32.15 230 LEU A N 1
ATOM 1645 C CA . LEU A 1 230 ? 44.719 23.330 81.515 1.00 32.13 230 LEU A CA 1
ATOM 1646 C C . LEU A 1 230 ? 45.118 21.889 81.188 1.00 31.77 230 LEU A C 1
ATOM 1647 O O . LEU A 1 230 ? 46.122 21.659 80.498 1.00 31.31 230 LEU A O 1
ATOM 1652 N N . ILE A 1 231 ? 44.343 20.934 81.697 1.00 31.18 231 ILE A N 1
ATOM 1653 C CA . ILE A 1 231 ? 44.567 19.519 81.459 1.00 31.65 231 ILE A CA 1
ATOM 1654 C C . ILE A 1 231 ? 43.486 19.026 80.511 1.00 31.69 231 ILE A C 1
ATOM 1655 O O . ILE A 1 231 ? 42.299 19.223 80.735 1.00 31.45 231 ILE A O 1
ATOM 1660 N N . GLY A 1 232 ? 43.894 18.364 79.454 1.00 32.37 232 GLY A N 1
ATOM 1661 C CA . GLY A 1 232 ? 42.964 17.910 78.452 1.00 33.28 232 GLY A CA 1
ATOM 1662 C C . GLY A 1 232 ? 42.343 16.563 78.763 1.00 34.02 232 GLY A C 1
ATOM 1663 O O . GLY A 1 232 ? 42.811 15.812 79.622 1.00 34.13 232 GLY A O 1
ATOM 1664 N N . ASN A 1 233 ? 41.292 16.277 78.012 1.00 35.14 233 ASN A N 1
ATOM 1665 C CA . ASN A 1 233 ? 40.588 15.009 78.027 1.00 36.53 233 ASN A CA 1
ATOM 1666 C C . ASN A 1 233 ? 41.524 13.848 77.659 1.00 38.02 233 ASN A C 1
ATOM 1667 O O . ASN A 1 233 ? 42.428 13.951 76.816 1.00 37.76 233 ASN A O 1
ATOM 1672 N N . GLU A 1 234 ? 41.236 12.722 78.278 1.00 39.45 234 GLU A N 1
ATOM 1673 C CA . GLU A 1 234 ? 42.095 11.550 78.303 1.00 40.45 234 GLU A CA 1
ATOM 1674 C C . GLU A 1 234 ? 42.446 10.970 76.920 1.00 40.98 234 GLU A C 1
ATOM 1675 O O . GLU A 1 234 ? 43.556 10.461 76.734 1.00 41.28 234 GLU A O 1
ATOM 1681 N N . THR A 1 235 ? 41.511 11.025 75.964 1.00 40.76 235 THR A N 1
ATOM 1682 C CA . THR A 1 235 ? 41.771 10.531 74.607 1.00 40.62 235 THR A CA 1
ATOM 1683 C C . THR A 1 235 ? 41.874 11.620 73.509 1.00 40.13 235 THR A C 1
ATOM 1684 O O . THR A 1 235 ? 42.634 11.467 72.560 1.00 40.37 235 THR A O 1
ATOM 1688 N N . ALA A 1 236 ? 41.082 12.683 73.623 1.00 39.13 236 ALA A N 1
ATOM 1689 C CA . ALA A 1 236 ? 41.019 13.736 72.613 1.00 38.34 236 ALA A CA 1
ATOM 1690 C C . ALA A 1 236 ? 41.946 14.941 72.879 1.00 37.42 236 ALA A C 1
ATOM 1691 O O . ALA A 1 236 ? 42.176 15.746 71.976 1.00 37.44 236 ALA A O 1
ATOM 1693 N N . GLY A 1 237 ? 42.467 15.060 74.100 1.00 35.98 237 GLY A N 1
ATOM 1694 C CA . GLY A 1 237 ? 43.229 16.230 74.515 1.00 35.10 237 GLY A CA 1
ATOM 1695 C C . GLY A 1 237 ? 42.393 17.506 74.650 1.00 34.19 237 GLY A C 1
ATOM 1696 O O . GLY A 1 237 ? 41.169 17.475 74.626 1.00 33.60 237 GLY A O 1
ATOM 1697 N N . LEU A 1 238 ? 43.077 18.636 74.790 1.00 33.12 238 LEU A N 1
ATOM 1698 C CA . LEU A 1 238 ? 42.427 19.923 74.923 1.00 32.29 238 LEU A CA 1
ATOM 1699 C C . LEU A 1 238 ? 41.668 20.238 73.660 1.00 31.77 238 LEU A C 1
ATOM 1700 O O . LEU A 1 238 ? 42.128 19.934 72.571 1.00 32.65 238 LEU A O 1
ATOM 1705 N N . SER A 1 239 ? 40.505 20.854 73.796 1.00 31.56 239 SER A N 1
ATOM 1706 C CA . SER A 1 239 ? 39.694 21.209 72.633 1.00 31.47 239 SER A CA 1
ATOM 1707 C C . SER A 1 239 ? 40.381 22.329 71.873 1.00 31.51 239 SER A C 1
ATOM 1708 O O . SER A 1 239 ? 41.265 22.987 72.404 1.00 31.20 239 SER A O 1
ATOM 1711 N N . ASN A 1 240 ? 39.951 22.540 70.639 1.00 32.17 240 ASN A N 1
ATOM 1712 C CA . ASN A 1 240 ? 40.451 23.636 69.812 1.00 32.84 240 ASN A CA 1
ATOM 1713 C C . ASN A 1 240 ? 40.156 25.009 70.424 1.00 32.21 240 ASN A C 1
ATOM 1714 O O . ASN A 1 240 ? 40.982 25.923 70.350 1.00 32.26 240 ASN A O 1
ATOM 1719 N N . ALA A 1 241 ? 38.990 25.151 71.045 1.00 31.85 241 ALA A N 1
ATOM 1720 C CA . ALA A 1 241 ? 38.648 26.394 71.736 1.00 31.60 241 ALA A CA 1
ATOM 1721 C C . ALA A 1 241 ? 39.641 26.710 72.877 1.00 31.62 241 ALA A C 1
ATOM 1722 O O . ALA A 1 241 ? 40.064 27.846 73.018 1.00 31.48 241 ALA A O 1
ATOM 1724 N N . TRP A 1 242 ? 40.055 25.707 73.648 1.00 32.08 242 TRP A N 1
ATOM 1725 C CA . TRP A 1 242 ? 41.042 25.928 74.723 1.00 32.55 242 TRP A CA 1
ATOM 1726 C C . TRP A 1 242 ? 42.468 26.202 74.251 1.00 33.27 242 TRP A C 1
ATOM 1727 O O . TRP A 1 242 ? 43.169 27.005 74.852 1.00 33.68 242 TRP A O 1
ATOM 1738 N N . ARG A 1 243 ? 42.907 25.539 73.193 1.00 34.07 243 ARG A N 1
ATOM 1739 C CA . ARG A 1 243 ? 44.220 25.808 72.612 1.00 34.65 243 ARG A CA 1
ATOM 1740 C C . ARG A 1 243 ? 44.319 27.229 72.057 1.00 34.53 243 ARG A C 1
ATOM 1741 O O . ARG A 1 243 ? 45.364 27.856 72.133 1.00 35.35 243 ARG A O 1
ATOM 1749 N N . THR A 1 244 ? 43.233 27.714 71.468 1.00 34.29 244 THR A N 1
ATOM 1750 C CA . THR A 1 244 ? 43.148 29.073 70.955 1.00 33.94 244 THR A CA 1
ATOM 1751 C C . THR A 1 244 ? 43.285 30.091 72.086 1.00 33.62 244 THR A C 1
ATOM 1752 O O . THR A 1 244 ? 43.861 31.139 71.900 1.00 33.46 244 THR A O 1
ATOM 1756 N N . LEU A 1 245 ? 42.752 29.753 73.258 1.00 33.84 245 LEU A N 1
ATOM 1757 C CA . LEU A 1 245 ? 42.799 30.601 74.456 1.00 33.52 245 LEU A CA 1
ATOM 1758 C C . LEU A 1 245 ? 44.086 30.497 75.288 1.00 33.76 245 LEU A C 1
ATOM 1759 O O . LEU A 1 245 ? 44.382 31.396 76.074 1.00 34.10 245 LEU A O 1
ATOM 1764 N N . CYS A 1 246 ? 44.859 29.428 75.114 1.00 33.60 246 CYS A N 1
ATOM 1765 C CA . CYS A 1 246 ? 46.125 29.284 75.829 1.00 34.35 246 CYS A CA 1
ATOM 1766 C C . CYS A 1 246 ? 47.084 30.446 75.539 1.00 33.15 246 CYS A C 1
ATOM 1767 O O . CYS A 1 246 ? 47.236 30.842 74.406 1.00 32.84 246 CYS A O 1
ATOM 1770 N N . ASP A 1 247 ? 47.701 30.989 76.579 1.00 32.81 247 ASP A N 1
ATOM 1771 C CA . ASP A 1 247 ? 48.814 31.924 76.436 1.00 32.53 247 ASP A CA 1
ATOM 1772 C C . ASP A 1 247 ? 50.087 31.168 76.137 1.00 33.04 247 ASP A C 1
ATOM 1773 O O . ASP A 1 247 ? 50.933 31.645 75.401 1.00 33.72 247 ASP A O 1
ATOM 1778 N N . TYR A 1 248 ? 50.229 29.992 76.746 1.00 33.60 248 TYR A N 1
ATOM 1779 C CA . TYR A 1 248 ? 51.387 29.131 76.556 1.00 33.56 248 TYR A CA 1
ATOM 1780 C C . TYR A 1 248 ? 50.968 27.678 76.558 1.00 33.23 248 TYR A C 1
ATOM 1781 O O . TYR A 1 248 ? 49.891 27.306 77.071 1.00 32.91 248 TYR A O 1
ATOM 1790 N N . THR A 1 249 ? 51.826 26.852 75.987 1.00 32.54 249 THR A N 1
ATOM 1791 C CA . THR A 1 249 ? 51.670 25.403 76.065 1.00 32.45 249 THR A CA 1
ATOM 1792 C C . THR A 1 249 ? 52.984 24.744 76.547 1.00 31.51 249 THR A C 1
ATOM 1793 O O . THR A 1 249 ? 54.063 25.104 76.107 1.00 30.05 249 THR A O 1
ATOM 1797 N N . VAL A 1 250 ? 52.854 23.794 77.469 1.00 30.93 250 VAL A N 1
ATOM 1798 C CA . VAL A 1 250 ? 53.970 23.058 78.014 1.00 30.25 250 VAL A CA 1
ATOM 1799 C C . VAL A 1 250 ? 53.780 21.553 77.881 1.00 30.78 250 VAL A C 1
ATOM 1800 O O . VAL A 1 250 ? 52.662 21.061 77.728 1.00 30.47 250 VAL A O 1
ATOM 1804 N N . SER A 1 251 ? 54.894 20.824 77.940 1.00 31.07 251 SER A N 1
ATOM 1805 C CA . SER A 1 251 ? 54.855 19.378 77.879 1.00 31.15 251 SER A CA 1
ATOM 1806 C C . SER A 1 251 ? 55.932 18.686 78.717 1.00 30.79 251 SER A C 1
ATOM 1807 O O . SER A 1 251 ? 57.036 19.209 78.908 1.00 29.99 251 SER A O 1
ATOM 1810 N N . ILE A 1 252 ? 55.585 17.488 79.180 1.00 30.45 252 ILE A N 1
ATOM 1811 C CA . ILE A 1 252 ? 56.508 16.609 79.875 1.00 30.19 252 ILE A CA 1
ATOM 1812 C C . ILE A 1 252 ? 57.227 15.820 78.809 1.00 30.10 252 ILE A C 1
ATOM 1813 O O . ILE A 1 252 ? 56.591 15.170 77.993 1.00 29.76 252 ILE A O 1
ATOM 1818 N N . PRO A 1 253 ? 58.558 15.846 78.810 1.00 30.54 253 PRO A N 1
ATOM 1819 C CA . PRO A 1 253 ? 59.323 15.097 77.810 1.00 30.25 253 PRO A CA 1
ATOM 1820 C C . PRO A 1 253 ? 59.154 13.576 77.987 1.00 30.24 253 PRO A C 1
ATOM 1821 O O . PRO A 1 253 ? 59.095 13.090 79.129 1.00 29.75 253 PRO A O 1
ATOM 1833 N N . ALA A 1 255 ? 59.913 9.398 76.638 1.00 31.73 255 ALA A N 1
ATOM 1834 C CA . ALA A 1 255 ? 61.058 8.549 76.287 1.00 32.58 255 ALA A CA 1
ATOM 1835 C C . ALA A 1 255 ? 61.031 8.166 74.819 1.00 33.81 255 ALA A C 1
ATOM 1836 O O . ALA A 1 255 ? 62.075 8.173 74.139 1.00 34.50 255 ALA A O 1
ATOM 1838 N N . GLY A 1 256 ? 59.841 7.826 74.327 1.00 35.02 256 GLY A N 1
ATOM 1839 C CA . GLY A 1 256 ? 59.679 7.473 72.924 1.00 35.88 256 GLY A CA 1
ATOM 1840 C C . GLY A 1 256 ? 58.462 8.094 72.267 1.00 36.41 256 GLY A C 1
ATOM 1841 O O . GLY A 1 256 ? 57.695 8.834 72.894 1.00 36.28 256 GLY A O 1
ATOM 1842 N N . SER A 1 257 ? 58.287 7.769 70.986 1.00 37.22 257 SER A N 1
ATOM 1843 C CA . SER A 1 257 ? 57.130 8.230 70.213 1.00 37.68 257 SER A CA 1
ATOM 1844 C C . SER A 1 257 ? 55.835 7.554 70.660 1.00 38.06 257 SER A C 1
ATOM 1845 O O . SER A 1 257 ? 54.773 8.112 70.461 1.00 37.99 257 SER A O 1
ATOM 1848 N N . ALA A 1 258 ? 55.939 6.388 71.304 1.00 38.90 258 ALA A N 1
ATOM 1849 C CA . ALA A 1 258 ? 54.788 5.538 71.635 1.00 39.62 258 ALA A CA 1
ATOM 1850 C C . ALA A 1 258 ? 53.954 5.915 72.884 1.00 40.18 258 ALA A C 1
ATOM 1851 O O . ALA A 1 258 ? 52.812 6.372 72.742 1.00 40.78 258 ALA A O 1
ATOM 1853 N N . SER A 1 259 ? 54.489 5.717 74.093 1.00 40.32 259 SER A N 1
ATOM 1854 C CA . SER A 1 259 ? 53.669 5.856 75.316 1.00 40.03 259 SER A CA 1
ATOM 1855 C C . SER A 1 259 ? 53.277 7.308 75.637 1.00 39.56 259 SER A C 1
ATOM 1856 O O . SER A 1 259 ? 53.716 8.244 74.978 1.00 40.06 259 SER A O 1
ATOM 1859 N N . SER A 1 260 ? 52.400 7.452 76.628 1.00 38.44 260 SER A N 1
ATOM 1860 C CA . SER A 1 260 ? 51.863 8.731 77.077 1.00 37.98 260 SER A CA 1
ATOM 1861 C C . SER A 1 260 ? 51.491 8.608 78.555 1.00 36.65 260 SER A C 1
ATOM 1862 O O . SER A 1 260 ? 51.666 7.550 79.149 1.00 37.30 260 SER A O 1
ATOM 1865 N N . LEU A 1 261 ? 50.987 9.678 79.149 1.00 35.25 261 LEU A N 1
ATOM 1866 C CA . LEU A 1 261 ? 50.607 9.659 80.565 1.00 34.37 261 LEU A CA 1
ATOM 1867 C C . LEU A 1 261 ? 49.106 9.799 80.728 1.00 34.14 261 LEU A C 1
ATOM 1868 O O . LEU A 1 261 ? 48.482 10.548 79.997 1.00 32.29 261 LEU A O 1
ATOM 1873 N N . ASN A 1 262 ? 48.555 9.058 81.700 1.00 34.22 262 ASN A N 1
ATOM 1874 C CA . ASN A 1 262 ? 47.221 9.318 82.230 1.00 34.54 262 ASN A CA 1
ATOM 1875 C C . ASN A 1 262 ? 47.140 10.810 82.600 1.00 33.67 262 ASN A C 1
ATOM 1876 O O . ASN A 1 262 ? 48.125 11.379 83.043 1.00 33.02 262 ASN A O 1
ATOM 1881 N N . ALA A 1 263 ? 45.980 11.425 82.392 1.00 32.83 263 ALA A N 1
ATOM 1882 C CA . ALA A 1 263 ? 45.770 12.848 82.659 1.00 32.22 263 ALA A CA 1
ATOM 1883 C C . ALA A 1 263 ? 46.069 13.247 84.115 1.00 32.69 263 ALA A C 1
ATOM 1884 O O . ALA A 1 263 ? 46.671 14.306 84.364 1.00 32.40 263 ALA A O 1
ATOM 1886 N N . ALA A 1 264 ? 45.599 12.440 85.070 1.00 32.01 264 ALA A N 1
ATOM 1887 C CA . ALA A 1 264 ? 45.823 12.731 86.486 1.00 32.10 264 ALA A CA 1
ATOM 1888 C C . ALA A 1 264 ? 47.297 12.631 86.871 1.00 31.64 264 ALA A C 1
ATOM 1889 O O . ALA A 1 264 ? 47.777 13.442 87.664 1.00 31.52 264 ALA A O 1
ATOM 1891 N N . ASN A 1 265 ? 47.993 11.647 86.298 1.00 30.99 265 ASN A N 1
ATOM 1892 C CA . ASN A 1 265 ? 49.423 11.453 86.513 1.00 31.17 265 ASN A CA 1
ATOM 1893 C C . ASN A 1 265 ? 50.220 12.621 85.952 1.00 30.96 265 ASN A C 1
ATOM 1894 O O . ASN A 1 265 ? 51.165 13.061 86.571 1.00 31.45 265 ASN A O 1
ATOM 1899 N N . ALA A 1 266 ? 49.819 13.112 84.785 1.00 29.94 266 ALA A N 1
ATOM 1900 C CA . ALA A 1 266 ? 50.451 14.244 84.146 1.00 29.79 266 ALA A CA 1
ATOM 1901 C C . ALA A 1 266 ? 50.255 15.489 84.997 1.00 29.41 266 ALA A C 1
ATOM 1902 O O . ALA A 1 266 ? 51.203 16.219 85.287 1.00 28.78 266 ALA A O 1
ATOM 1904 N N . ALA A 1 267 ? 49.015 15.696 85.407 1.00 28.86 267 ALA A N 1
ATOM 1905 C CA . ALA A 1 267 ? 48.653 16.830 86.210 1.00 29.53 267 ALA A CA 1
ATOM 1906 C C . ALA A 1 267 ? 49.484 16.863 87.486 1.00 29.72 267 ALA A C 1
ATOM 1907 O O . ALA A 1 267 ? 49.984 17.905 87.881 1.00 28.90 267 ALA A O 1
ATOM 1909 N N . THR A 1 268 ? 49.639 15.694 88.102 1.00 29.88 268 THR A N 1
ATOM 1910 C CA . THR A 1 268 ? 50.363 15.577 89.333 1.00 29.57 268 THR A CA 1
ATOM 1911 C C . THR A 1 268 ? 51.805 15.961 89.097 1.00 29.83 268 THR A C 1
ATOM 1912 O O . THR A 1 268 ? 52.364 16.728 89.878 1.00 30.60 268 THR A O 1
ATOM 1916 N N . ALA A 1 269 ? 52.401 15.473 88.011 1.00 29.17 269 ALA A N 1
ATOM 1917 C CA . ALA A 1 269 ? 53.793 15.780 87.746 1.00 28.79 269 ALA A CA 1
ATOM 1918 C C . ALA A 1 269 ? 53.994 17.258 87.481 1.00 28.27 269 ALA A C 1
ATOM 1919 O O . ALA A 1 269 ? 54.978 17.823 87.938 1.00 28.02 269 ALA A O 1
ATOM 1921 N N . ILE A 1 270 ? 53.066 17.888 86.768 1.00 28.39 270 ILE A N 1
ATOM 1922 C CA . ILE A 1 270 ? 53.209 19.294 86.389 1.00 29.38 270 ILE A CA 1
ATOM 1923 C C . ILE A 1 270 ? 52.922 20.207 87.585 1.00 29.20 270 ILE A C 1
ATOM 1924 O O . ILE A 1 270 ? 53.520 21.233 87.739 1.00 29.14 270 ILE A O 1
ATOM 1929 N N . LEU A 1 271 ? 52.017 19.806 88.445 1.00 29.83 271 LEU A N 1
ATOM 1930 C CA . LEU A 1 271 ? 51.794 20.518 89.691 1.00 30.21 271 LEU A CA 1
ATOM 1931 C C . LEU A 1 271 ? 53.020 20.399 90.590 1.00 29.52 271 LEU A C 1
ATOM 1932 O O . LEU A 1 271 ? 53.428 21.373 91.202 1.00 30.17 271 LEU A O 1
ATOM 1937 N N . TYR A 1 272 ? 53.609 19.210 90.685 1.00 28.77 272 TYR A N 1
ATOM 1938 C CA . TYR A 1 272 ? 54.830 19.027 91.470 1.00 27.94 272 TYR A CA 1
ATOM 1939 C C . TYR A 1 272 ? 55.939 19.951 90.951 1.00 28.11 272 TYR A C 1
ATOM 1940 O O . TYR A 1 272 ? 56.704 20.500 91.734 1.00 28.16 272 TYR A O 1
ATOM 1949 N N . GLU A 1 273 ? 56.016 20.145 89.638 1.00 28.05 273 GLU A N 1
ATOM 1950 C CA . GLU A 1 273 ? 57.080 20.980 89.071 1.00 27.93 273 GLU A CA 1
ATOM 1951 C C . GLU A 1 273 ? 56.876 22.447 89.445 1.00 28.01 273 GLU A C 1
ATOM 1952 O O . GLU A 1 273 ? 57.867 23.183 89.629 1.00 26.45 273 GLU A O 1
ATOM 1958 N N . ALA A 1 274 ? 55.605 22.870 89.527 1.00 27.73 274 ALA A N 1
ATOM 1959 C CA . ALA A 1 274 ? 55.266 24.217 89.986 1.00 28.54 274 ALA A CA 1
ATOM 1960 C C . ALA A 1 274 ? 55.692 24.398 91.451 1.00 29.12 274 ALA A C 1
ATOM 1961 O O . ALA A 1 274 ? 56.420 25.337 91.768 1.00 28.42 274 ALA A O 1
ATOM 1963 N N . VAL A 1 275 ? 55.294 23.462 92.322 1.00 29.80 275 VAL A N 1
ATOM 1964 C CA . VAL A 1 275 ? 55.797 23.431 93.705 1.00 30.19 275 VAL A CA 1
ATOM 1965 C C . VAL A 1 275 ? 57.320 23.506 93.775 1.00 29.92 275 VAL A C 1
ATOM 1966 O O . VAL A 1 275 ? 57.853 24.278 94.549 1.00 29.82 275 VAL A O 1
ATOM 1970 N N . ARG A 1 276 ? 58.017 22.718 92.971 1.00 29.79 276 ARG A N 1
ATOM 1971 C CA . ARG A 1 276 ? 59.475 22.685 93.034 1.00 29.75 276 ARG A CA 1
ATOM 1972 C C . ARG A 1 276 ? 60.093 24.062 92.748 1.00 30.46 276 ARG A C 1
ATOM 1973 O O . ARG A 1 276 ? 60.976 24.502 93.470 1.00 29.46 276 ARG A O 1
ATOM 1981 N N . GLN A 1 277 ? 59.619 24.732 91.697 1.00 31.91 277 GLN A N 1
ATOM 1982 C CA . GLN A 1 277 ? 60.121 26.067 91.339 1.00 33.02 277 GLN A CA 1
ATOM 1983 C C . GLN A 1 277 ? 59.694 27.129 92.349 1.00 34.38 277 GLN A C 1
ATOM 1984 O O . GLN A 1 277 ? 60.368 28.136 92.490 1.00 34.61 277 GLN A O 1
ATOM 1990 N N . ARG A 1 278 ? 58.572 26.927 93.038 1.00 35.79 278 ARG A N 1
ATOM 1991 C CA . ARG A 1 278 ? 58.101 27.914 93.993 1.00 37.15 278 ARG A CA 1
ATOM 1992 C C . ARG A 1 278 ? 58.885 27.877 95.294 1.00 39.14 278 ARG A C 1
ATOM 1993 O O . ARG A 1 278 ? 59.315 28.924 95.757 1.00 39.62 278 ARG A O 1
ATOM 2001 N N . ILE A 1 279 ? 59.100 26.716 95.869 1.00 41.45 279 ILE A N 1
ATOM 2002 C CA . ILE A 1 279 ? 59.748 26.640 97.176 1.00 43.21 279 ILE A CA 1
ATOM 2003 C C . ILE A 1 279 ? 61.254 26.870 97.047 1.00 44.85 279 ILE A C 1
ATOM 2004 O O . ILE A 1 279 ? 61.984 26.069 96.455 1.00 45.46 279 ILE A O 1
ATOM 2009 N N . SER A 1 280 ? 61.669 28.026 97.577 1.00 46.40 280 SER A N 1
ATOM 2010 C CA . SER A 1 280 ? 62.993 28.625 97.378 1.00 47.87 280 SER A CA 1
ATOM 2011 C C . SER A 1 280 ? 63.295 29.146 95.952 1.00 49.16 280 SER A C 1
ATOM 2012 O O . SER A 1 280 ? 64.077 30.092 95.805 1.00 49.66 280 SER A O 1
ATOM 2015 N N . GLY A 1 281 ? 62.687 28.554 94.922 1.00 50.66 281 GLY A N 1
ATOM 2016 C CA . GLY A 1 281 ? 62.898 28.980 93.547 1.00 51.48 281 GLY A CA 1
ATOM 2017 C C . GLY A 1 281 ? 64.199 28.462 92.973 1.00 52.37 281 GLY A C 1
ATOM 2018 O O . GLY A 1 281 ? 65.229 29.136 93.087 1.00 52.33 281 GLY A O 1
ATOM 2019 N N . ARG A 1 282 ? 64.272 27.179 92.326 1.00 54.45 282 ARG A N 1
ATOM 2020 C CA . ARG A 1 282 ? 65.548 26.683 91.771 1.00 55.30 282 ARG A CA 1
ATOM 2021 C C . ARG A 1 282 ? 65.790 27.002 90.276 1.00 55.79 282 ARG A C 1
ATOM 2022 O O . ARG A 1 282 ? 66.881 27.501 89.929 1.00 55.63 282 ARG A O 1
ATOM 2030 N N . THR A 1 283 ? 64.812 26.717 89.398 1.00 56.12 283 THR A N 1
ATOM 2031 C CA . THR A 1 283 ? 64.960 27.082 87.971 1.00 56.29 283 THR A CA 1
ATOM 2032 C C . THR A 1 283 ? 63.662 27.468 87.244 1.00 56.08 283 THR A C 1
ATOM 2033 O O . THR A 1 283 ? 62.605 26.966 87.544 1.00 55.19 283 THR A O 1
ATOM 2037 N N . ALA A 1 284 ? 63.811 28.360 86.259 1.00 56.18 284 ALA A N 1
ATOM 2038 C CA . ALA A 1 284 ? 62.704 28.976 85.520 1.00 55.60 284 ALA A CA 1
ATOM 2039 C C . ALA A 1 284 ? 61.968 30.001 86.401 1.00 55.45 284 ALA A C 1
ATOM 2040 O O . ALA A 1 284 ? 62.557 31.014 86.829 1.00 54.90 284 ALA A O 1
ATOM 2042 N N . ASN B 1 19 ? 29.779 -23.368 74.100 1.00 36.36 19 ASN B N 1
ATOM 2043 C CA . ASN B 1 19 ? 31.179 -23.006 73.725 1.00 36.30 19 ASN B CA 1
ATOM 2044 C C . ASN B 1 19 ? 32.139 -23.306 74.886 1.00 36.43 19 ASN B C 1
ATOM 2045 O O . ASN B 1 19 ? 32.155 -22.591 75.892 1.00 36.25 19 ASN B O 1
ATOM 2050 N N . ALA B 1 20 ? 32.922 -24.377 74.743 1.00 36.55 20 ALA B N 1
ATOM 2051 C CA . ALA B 1 20 ? 33.815 -24.844 75.809 1.00 36.63 20 ALA B CA 1
ATOM 2052 C C . ALA B 1 20 ? 35.092 -24.021 75.919 1.00 36.67 20 ALA B C 1
ATOM 2053 O O . ALA B 1 20 ? 35.542 -23.716 77.029 1.00 36.75 20 ALA B O 1
ATOM 2055 N N . ARG B 1 21 ? 35.684 -23.681 74.773 1.00 36.79 21 ARG B N 1
ATOM 2056 C CA . ARG B 1 21 ? 36.888 -22.840 74.747 1.00 36.66 21 ARG B CA 1
ATOM 2057 C C . ARG B 1 21 ? 36.580 -21.447 75.335 1.00 36.59 21 ARG B C 1
ATOM 2058 O O . ARG B 1 21 ? 37.429 -20.843 76.097 1.00 36.18 21 ARG B O 1
ATOM 2066 N N . PHE B 1 22 ? 35.367 -20.963 75.008 1.00 36.71 22 PHE B N 1
ATOM 2067 C CA . PHE B 1 22 ? 34.887 -19.664 75.489 1.00 37.10 22 PHE B CA 1
ATOM 2068 C C . PHE B 1 22 ? 34.778 -19.589 77.013 1.00 37.34 22 PHE B C 1
ATOM 2069 O O . PHE B 1 22 ? 35.107 -18.564 77.609 1.00 37.35 22 PHE B O 1
ATOM 2077 N N . GLN B 1 23 ? 34.312 -20.671 77.633 1.00 37.79 23 GLN B N 1
ATOM 2078 C CA . GLN B 1 23 ? 34.141 -20.726 79.092 1.00 38.13 23 GLN B CA 1
ATOM 2079 C C . GLN B 1 23 ? 35.467 -20.742 79.864 1.00 38.68 23 GLN B C 1
ATOM 2080 O O . GLN B 1 23 ? 35.520 -20.383 81.073 1.00 39.07 23 GLN B O 1
ATOM 2086 N N . GLN B 1 24 ? 36.528 -21.164 79.169 1.00 39.29 24 GLN B N 1
ATOM 2087 C CA . GLN B 1 24 ? 37.898 -21.069 79.684 1.00 39.60 24 GLN B CA 1
ATOM 2088 C C . GLN B 1 24 ? 38.388 -19.623 79.606 1.00 39.41 24 GLN B C 1
ATOM 2089 O O . GLN B 1 24 ? 39.045 -19.128 80.520 1.00 39.30 24 GLN B O 1
ATOM 2095 N N . TRP B 1 25 ? 38.060 -18.972 78.495 1.00 39.72 25 TRP B N 1
ATOM 2096 C CA . TRP B 1 25 ? 38.430 -17.580 78.227 1.00 39.79 25 TRP B CA 1
ATOM 2097 C C . TRP B 1 25 ? 37.728 -16.564 79.154 1.00 39.19 25 TRP B C 1
ATOM 2098 O O . TRP B 1 25 ? 38.283 -15.518 79.472 1.00 39.10 25 TRP B O 1
ATOM 2109 N N . GLN B 1 26 ? 36.524 -16.898 79.621 1.00 38.76 26 GLN B N 1
ATOM 2110 C CA . GLN B 1 26 ? 35.734 -15.954 80.422 1.00 38.26 26 GLN B CA 1
ATOM 2111 C C . GLN B 1 26 ? 36.231 -15.939 81.872 1.00 37.78 26 GLN B C 1
ATOM 2112 O O . GLN B 1 26 ? 36.145 -14.917 82.561 1.00 37.73 26 GLN B O 1
ATOM 2118 N N . ALA B 1 27 ? 36.758 -17.076 82.322 1.00 36.95 27 ALA B N 1
ATOM 2119 C CA . ALA B 1 27 ? 37.358 -17.165 83.649 1.00 36.64 27 ALA B CA 1
ATOM 2120 C C . ALA B 1 27 ? 38.807 -16.685 83.672 1.00 36.11 27 ALA B C 1
ATOM 2121 O O . ALA B 1 27 ? 39.381 -16.514 84.747 1.00 35.85 27 ALA B O 1
ATOM 2123 N N . LEU B 1 28 ? 39.401 -16.472 82.500 1.00 35.92 28 LEU B N 1
ATOM 2124 C CA . LEU B 1 28 ? 40.710 -15.826 82.433 1.00 35.84 28 LEU B CA 1
ATOM 2125 C C . LEU B 1 28 ? 40.619 -14.379 82.937 1.00 35.63 28 LEU B C 1
ATOM 2126 O O . LEU B 1 28 ? 41.589 -13.864 83.493 1.00 35.84 28 LEU B O 1
ATOM 2131 N N . LEU B 1 29 ? 39.458 -13.743 82.740 1.00 35.50 29 LEU B N 1
ATOM 2132 C CA . LEU B 1 29 ? 39.196 -12.386 83.230 1.00 35.51 29 LEU B CA 1
ATOM 2133 C C . LEU B 1 29 ? 38.890 -12.366 84.716 1.00 35.46 29 LEU B C 1
ATOM 2134 O O . LEU B 1 29 ? 39.220 -11.405 85.417 1.00 35.50 29 LEU B O 1
ATOM 2139 N N . GLY B 1 30 ? 38.241 -13.428 85.181 1.00 35.64 30 GLY B N 1
ATOM 2140 C CA . GLY B 1 30 ? 37.652 -13.465 86.506 1.00 35.58 30 GLY B CA 1
ATOM 2141 C C . GLY B 1 30 ? 38.617 -13.662 87.655 1.00 35.69 30 GLY B C 1
ATOM 2142 O O . GLY B 1 30 ? 38.376 -13.138 88.753 1.00 35.71 30 GLY B O 1
ATOM 2143 N N . ASN B 1 31 ? 39.686 -14.429 87.438 1.00 35.78 31 ASN B N 1
ATOM 2144 C CA . ASN B 1 31 ? 40.613 -14.741 88.537 1.00 36.04 31 ASN B CA 1
ATOM 2145 C C . ASN B 1 31 ? 42.041 -15.135 88.104 1.00 36.05 31 ASN B C 1
ATOM 2146 O O 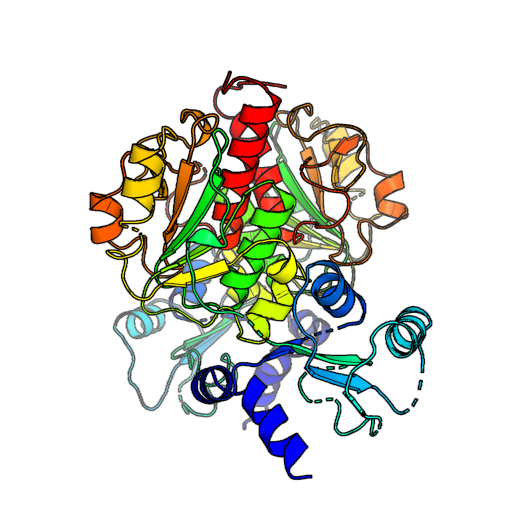. ASN B 1 31 ? 42.267 -15.735 86.996 1.00 35.93 31 ASN B O 1
ATOM 2151 N N . ARG B 1 32 ? 42.992 -14.768 89.010 1.00 36.19 32 ARG B N 1
ATOM 2152 C CA . ARG B 1 32 ? 44.437 -15.008 88.828 1.00 36.34 32 ARG B CA 1
ATOM 2153 C C . ARG B 1 32 ? 44.813 -16.490 88.754 1.00 36.30 32 ARG B C 1
ATOM 2154 O O . ARG B 1 32 ? 45.716 -16.876 88.013 1.00 36.08 32 ARG B O 1
ATOM 2162 N N . ASN B 1 33 ? 44.116 -17.313 89.528 1.00 36.59 33 ASN B N 1
ATOM 2163 C CA . ASN B 1 33 ? 44.467 -18.729 89.671 1.00 36.69 33 ASN B CA 1
ATOM 2164 C C . ASN B 1 33 ? 44.447 -19.521 88.344 1.00 36.87 33 ASN B C 1
ATOM 2165 O O . ASN B 1 33 ? 45.422 -20.298 88.003 1.00 37.27 33 ASN B O 1
ATOM 2170 N N . LYS B 1 34 ? 43.364 -19.299 87.582 1.00 36.83 34 LYS B N 1
ATOM 2171 C CA . LYS B 1 34 ? 43.198 -19.951 86.284 1.00 36.60 34 LYS B CA 1
ATOM 2172 C C . LYS B 1 34 ? 44.082 -19.381 85.172 1.00 36.55 34 LYS B C 1
ATOM 2173 O O . LYS B 1 34 ? 44.507 -20.137 84.294 1.00 36.61 34 LYS B O 1
ATOM 2179 N N . ARG B 1 35 ? 44.350 -18.067 85.209 1.00 36.38 35 ARG B N 1
ATOM 2180 C CA . ARG B 1 35 ? 45.303 -17.441 84.291 1.00 36.35 35 ARG B CA 1
ATOM 2181 C C . ARG B 1 35 ? 46.625 -18.222 84.302 1.00 36.63 35 ARG B C 1
ATOM 2182 O O . ARG B 1 35 ? 47.101 -18.764 83.220 1.00 37.20 35 ARG B O 1
ATOM 2190 N N . THR B 1 36 ? 47.204 -18.303 85.527 1.00 36.84 36 THR B N 1
ATOM 2191 C CA . THR B 1 36 ? 48.589 -18.771 85.718 1.00 37.07 36 THR B CA 1
ATOM 2192 C C . THR B 1 36 ? 48.698 -20.293 85.578 1.00 37.19 36 THR B C 1
ATOM 2193 O O . THR B 1 36 ? 49.803 -20.837 85.515 1.00 37.41 36 THR B O 1
ATOM 2197 N N . ARG B 1 37 ? 47.556 -20.976 85.525 1.00 36.98 37 ARG B N 1
ATOM 2198 C CA . ARG B 1 37 ? 47.530 -22.403 85.242 1.00 37.01 37 ARG B CA 1
ATOM 2199 C C . ARG B 1 37 ? 47.572 -22.647 83.735 1.00 36.56 37 ARG B C 1
ATOM 2200 O O . ARG B 1 37 ? 48.067 -23.689 83.285 1.00 36.50 37 ARG B O 1
ATOM 2208 N N . ALA B 1 38 ? 47.053 -21.683 82.963 1.00 36.00 38 ALA B N 1
ATOM 2209 C CA . ALA B 1 38 ? 46.982 -21.808 81.513 1.00 35.67 38 ALA B CA 1
ATOM 2210 C C . ALA B 1 38 ? 48.150 -21.128 80.798 1.00 35.28 38 ALA B C 1
ATOM 2211 O O . ALA B 1 38 ? 48.362 -21.361 79.585 1.00 35.56 38 ALA B O 1
ATOM 2213 N N . GLY B 1 39 ? 48.911 -20.312 81.546 1.00 34.88 39 GLY B N 1
ATOM 2214 C CA . GLY B 1 39 ? 49.997 -19.522 80.985 1.00 34.46 39 GLY B CA 1
ATOM 2215 C C . GLY B 1 39 ? 49.594 -18.538 79.896 1.00 33.87 39 GLY B C 1
ATOM 2216 O O . GLY B 1 39 ? 50.384 -18.322 78.942 1.00 34.64 39 GLY B O 1
ATOM 2217 N N . GLU B 1 40 ? 48.392 -17.930 80.051 1.00 33.09 40 GLU B N 1
ATOM 2218 C CA . GLU B 1 40 ? 47.885 -16.877 79.130 1.00 32.47 40 GLU B CA 1
ATOM 2219 C C . GLU B 1 40 ? 46.891 -15.885 79.752 1.00 31.81 40 GLU B C 1
ATOM 2220 O O . GLU B 1 40 ? 46.308 -16.142 80.815 1.00 31.59 40 GLU B O 1
ATOM 2226 N N . PHE B 1 41 ? 46.688 -14.764 79.056 1.00 30.81 41 PHE B N 1
ATOM 2227 C CA . PHE B 1 41 ? 45.751 -13.727 79.491 1.00 30.19 41 PHE B CA 1
ATOM 2228 C C . PHE B 1 41 ? 45.125 -12.970 78.313 1.00 29.91 41 PHE B C 1
ATOM 2229 O O . PHE B 1 41 ? 45.614 -13.032 77.189 1.00 29.86 41 PHE B O 1
ATOM 2237 N N . LEU B 1 42 ? 44.042 -12.251 78.594 1.00 29.87 42 LEU B N 1
ATOM 2238 C CA . LEU B 1 42 ? 43.302 -11.510 77.572 1.00 30.08 42 LEU B CA 1
ATOM 2239 C C . LEU B 1 42 ? 43.801 -10.058 77.381 1.00 30.40 42 LEU B C 1
ATOM 2240 O O . LEU B 1 42 ? 44.073 -9.342 78.357 1.00 30.34 42 LEU B O 1
ATOM 2245 N N . VAL B 1 43 ? 43.923 -9.645 76.115 1.00 30.67 43 VAL B N 1
ATOM 2246 C CA . VAL B 1 43 ? 44.311 -8.281 75.751 1.00 30.61 43 VAL B CA 1
ATOM 2247 C C . VAL B 1 43 ? 43.281 -7.758 74.764 1.00 30.84 43 VAL B C 1
ATOM 2248 O O . VAL B 1 43 ? 42.964 -8.427 73.771 1.00 30.69 43 VAL B O 1
ATOM 2260 N N . GLY B 1 45 ? 41.860 -4.478 72.280 1.00 30.28 45 GLY B N 1
ATOM 2261 C CA . GLY B 1 45 ? 42.189 -3.278 71.529 1.00 29.78 45 GLY B CA 1
ATOM 2262 C C . GLY B 1 45 ? 43.202 -3.527 70.425 1.00 29.29 45 GLY B C 1
ATOM 2263 O O . GLY B 1 45 ? 44.180 -4.250 70.624 1.00 28.91 45 GLY B O 1
ATOM 2264 N N . VAL B 1 46 ? 42.983 -2.916 69.264 1.00 28.84 46 VAL B N 1
ATOM 2265 C CA . VAL B 1 46 ? 43.933 -3.052 68.163 1.00 28.78 46 VAL B CA 1
ATOM 2266 C C . VAL B 1 46 ? 45.332 -2.543 68.550 1.00 28.85 46 VAL B C 1
ATOM 2267 O O . VAL B 1 46 ? 46.342 -3.162 68.197 1.00 28.59 46 VAL B O 1
ATOM 2271 N N . ARG B 1 47 ? 45.394 -1.434 69.289 1.00 28.71 47 ARG B N 1
ATOM 2272 C CA . ARG B 1 47 ? 46.678 -0.803 69.588 1.00 28.91 47 ARG B CA 1
ATOM 2273 C C . ARG B 1 47 ? 47.515 -1.607 70.586 1.00 28.69 47 ARG B C 1
ATOM 2274 O O . ARG B 1 47 ? 48.681 -1.894 70.291 1.00 28.81 47 ARG B O 1
ATOM 2282 N N . PRO B 1 48 ? 46.958 -1.972 71.750 1.00 28.10 48 PRO B N 1
ATOM 2283 C CA . PRO B 1 48 ? 47.693 -2.822 72.693 1.00 27.80 48 PRO B CA 1
ATOM 2284 C C . PRO B 1 48 ? 48.104 -4.156 72.085 1.00 27.62 48 PRO B C 1
ATOM 2285 O O . PRO B 1 48 ? 49.212 -4.589 72.340 1.00 27.05 48 PRO B O 1
ATOM 2289 N N . ILE B 1 49 ? 47.231 -4.794 71.309 1.00 27.81 49 ILE B N 1
ATOM 2290 C CA . ILE B 1 49 ? 47.582 -6.042 70.639 1.00 27.91 49 ILE B CA 1
ATOM 2291 C C . ILE B 1 49 ? 48.775 -5.843 69.691 1.00 28.25 49 ILE B C 1
ATOM 2292 O O . ILE B 1 49 ? 49.656 -6.689 69.624 1.00 28.47 49 ILE B O 1
ATOM 2297 N N . SER B 1 50 ? 48.798 -4.729 68.965 1.00 28.45 50 SER B N 1
ATOM 2298 C CA . SER B 1 50 ? 49.902 -4.424 68.057 1.00 28.93 50 SER B CA 1
ATOM 2299 C C . SER B 1 50 ? 51.214 -4.215 68.795 1.00 28.87 50 SER B C 1
ATOM 2300 O O . SER B 1 50 ? 52.263 -4.584 68.291 1.00 28.86 50 SER B O 1
ATOM 2303 N N . LEU B 1 51 ? 51.159 -3.608 69.974 1.00 29.05 51 LEU B N 1
ATOM 2304 C CA . LEU B 1 51 ? 52.356 -3.459 70.804 1.00 29.46 51 LEU B CA 1
ATOM 2305 C C . LEU B 1 51 ? 52.860 -4.824 71.280 1.00 29.48 51 LEU B C 1
ATOM 2306 O O . LEU B 1 51 ? 54.060 -5.040 71.344 1.00 29.39 51 LEU B O 1
ATOM 2311 N N . ALA B 1 52 ? 51.940 -5.732 71.603 1.00 29.63 52 ALA B N 1
ATOM 2312 C CA . ALA B 1 52 ? 52.288 -7.092 72.032 1.00 30.24 52 ALA B CA 1
ATOM 2313 C C . ALA B 1 52 ? 53.078 -7.826 70.959 1.00 30.74 52 ALA B C 1
ATOM 2314 O O . ALA B 1 52 ? 54.116 -8.422 71.231 1.00 30.74 52 ALA B O 1
ATOM 2316 N N . VAL B 1 53 ? 52.564 -7.758 69.736 1.00 31.63 53 VAL B N 1
ATOM 2317 C CA . VAL B 1 53 ? 53.139 -8.422 68.564 1.00 32.04 53 VAL B CA 1
ATOM 2318 C C . VAL B 1 53 ? 54.475 -7.791 68.216 1.00 32.67 53 VAL B C 1
ATOM 2319 O O . VAL B 1 53 ? 55.439 -8.471 67.913 1.00 32.70 53 VAL B O 1
ATOM 2323 N N . GLU B 1 54 ? 54.513 -6.470 68.281 1.00 33.77 54 GLU B N 1
ATOM 2324 C CA . GLU B 1 54 ? 55.695 -5.688 67.931 1.00 34.42 54 GLU B CA 1
ATOM 2325 C C . GLU B 1 54 ? 56.864 -6.010 68.870 1.00 34.22 54 GLU B C 1
ATOM 2326 O O . GLU B 1 54 ? 58.015 -5.996 68.452 1.00 33.97 54 GLU B O 1
ATOM 2332 N N . HIS B 1 55 ? 56.556 -6.340 70.121 1.00 34.25 55 HIS B N 1
ATOM 2333 C CA . HIS B 1 55 ? 57.576 -6.551 71.151 1.00 34.51 55 HIS B CA 1
ATOM 2334 C C . HIS B 1 55 ? 57.914 -8.017 71.426 1.00 34.47 55 HIS B C 1
ATOM 2335 O O . HIS B 1 55 ? 58.665 -8.313 72.354 1.00 34.64 55 HIS B O 1
ATOM 2342 N N . GLY B 1 56 ? 57.363 -8.927 70.628 1.00 34.30 56 GLY B N 1
ATOM 2343 C CA . GLY B 1 56 ? 57.767 -10.320 70.662 1.00 34.41 56 GLY B CA 1
ATOM 2344 C C . GLY B 1 56 ? 56.895 -11.277 71.462 1.00 34.40 56 GLY B C 1
ATOM 2345 O O . GLY B 1 56 ? 57.191 -12.469 71.504 1.00 34.56 56 GLY B O 1
ATOM 2346 N N . TRP B 1 57 ? 55.819 -10.782 72.061 1.00 34.25 57 TRP B N 1
ATOM 2347 C CA . TRP B 1 57 ? 54.955 -11.608 72.894 1.00 34.45 57 TRP B CA 1
ATOM 2348 C C . TRP B 1 57 ? 54.103 -12.521 72.020 1.00 34.58 57 TRP B C 1
ATOM 2349 O O . TRP B 1 57 ? 53.338 -12.033 71.196 1.00 34.87 57 TRP B O 1
ATOM 2360 N N . PRO B 1 58 ? 54.194 -13.833 72.208 1.00 34.45 58 PRO B N 1
ATOM 2361 C CA . PRO B 1 58 ? 53.410 -14.754 71.384 1.00 34.71 58 PRO B CA 1
ATOM 2362 C C . PRO B 1 58 ? 51.901 -14.556 71.542 1.00 34.70 58 PRO B C 1
ATOM 2363 O O . PRO B 1 58 ? 51.411 -14.519 72.664 1.00 34.72 58 PRO B O 1
ATOM 2367 N N . VAL B 1 59 ? 51.197 -14.419 70.417 1.00 34.66 59 VAL B N 1
ATOM 2368 C CA . VAL B 1 59 ? 49.740 -14.360 70.384 1.00 34.48 59 VAL B CA 1
ATOM 2369 C C . VAL B 1 59 ? 49.231 -15.739 69.969 1.00 34.59 59 VAL B C 1
ATOM 2370 O O . VAL B 1 59 ? 49.308 -16.109 68.791 1.00 34.77 59 VAL B O 1
ATOM 2374 N N . ARG B 1 60 ? 48.730 -16.502 70.936 1.00 34.48 60 ARG B N 1
ATOM 2375 C CA . ARG B 1 60 ? 48.239 -17.856 70.671 1.00 34.30 60 ARG B CA 1
ATOM 2376 C C . ARG B 1 60 ? 46.915 -17.844 69.894 1.00 33.85 60 ARG B C 1
ATOM 2377 O O . ARG B 1 60 ? 46.738 -18.617 68.957 1.00 33.91 60 ARG B O 1
ATOM 2385 N N . THR B 1 61 ? 46.004 -16.952 70.276 1.00 33.41 61 THR B N 1
ATOM 2386 C CA . THR B 1 61 ? 44.702 -16.823 69.617 1.00 32.96 61 THR B CA 1
ATOM 2387 C C . THR B 1 61 ? 44.317 -15.351 69.432 1.00 32.64 61 THR B C 1
ATOM 2388 O O . THR B 1 61 ? 44.777 -14.483 70.178 1.00 32.62 61 THR B O 1
ATOM 2392 N N . LEU B 1 62 ? 43.475 -15.087 68.431 1.00 32.12 62 LEU B N 1
ATOM 2393 C CA . LEU B 1 62 ? 43.067 -13.738 68.063 1.00 31.70 62 LEU B CA 1
ATOM 2394 C C . LEU B 1 62 ? 41.581 -13.688 67.709 1.00 31.38 62 LEU B C 1
ATOM 2395 O O . LEU B 1 62 ? 41.178 -14.025 66.588 1.00 31.43 62 LEU B O 1
ATOM 2400 N N . LEU B 1 63 ? 40.774 -13.261 68.676 1.00 31.09 63 LEU B N 1
ATOM 2401 C CA . LEU B 1 63 ? 39.319 -13.274 68.566 1.00 31.05 63 LEU B CA 1
ATOM 2402 C C . LEU B 1 63 ? 38.819 -11.947 67.967 1.00 31.04 63 LEU B C 1
ATOM 2403 O O . LEU B 1 63 ? 39.262 -10.885 68.374 1.00 31.10 63 LEU B O 1
ATOM 2408 N N . TYR B 1 64 ? 37.914 -12.004 66.990 1.00 31.03 64 TYR B N 1
ATOM 2409 C CA . TYR B 1 64 ? 37.460 -10.795 66.296 1.00 31.04 64 TYR B CA 1
ATOM 2410 C C . TYR B 1 64 ? 35.976 -10.781 65.937 1.00 31.08 64 TYR B C 1
ATOM 2411 O O . TYR B 1 64 ? 35.387 -11.816 65.645 1.00 31.28 64 TYR B O 1
ATOM 2420 N N . ASP B 1 65 ? 35.399 -9.583 65.913 1.00 31.11 65 ASP B N 1
ATOM 2421 C CA . ASP B 1 65 ? 33.969 -9.402 65.704 1.00 31.40 65 ASP B CA 1
ATOM 2422 C C . ASP B 1 65 ? 33.597 -9.662 64.232 1.00 31.38 65 ASP B C 1
ATOM 2423 O O . ASP B 1 65 ? 34.319 -9.226 63.314 1.00 31.23 65 ASP B O 1
ATOM 2428 N N . GLY B 1 66 ? 32.465 -10.352 64.018 1.00 31.38 66 GLY B N 1
ATOM 2429 C CA . GLY B 1 66 ? 32.038 -10.767 62.677 1.00 31.20 66 GLY B CA 1
ATOM 2430 C C . GLY B 1 66 ? 30.557 -10.399 62.420 1.00 31.49 66 GLY B C 1
ATOM 2431 O O . GLY B 1 66 ? 30.250 -9.119 62.100 1.00 31.54 66 GLY B O 1
ATOM 2432 N N . LEU B 1 70 ? 35.492 -4.524 62.090 1.00 29.91 70 LEU B N 1
ATOM 2433 C CA . LEU B 1 70 ? 35.263 -3.828 60.793 1.00 29.78 70 LEU B CA 1
ATOM 2434 C C . LEU B 1 70 ? 36.262 -2.665 60.536 1.00 29.88 70 LEU B C 1
ATOM 2435 O O . LEU B 1 70 ? 36.281 -2.087 59.439 1.00 29.94 70 LEU B O 1
ATOM 2440 N N . SER B 1 71 ? 37.094 -2.332 61.525 1.00 29.80 71 SER B N 1
ATOM 2441 C CA . SER B 1 71 ? 38.020 -1.192 61.405 1.00 29.65 71 SER B CA 1
ATOM 2442 C C . SER B 1 71 ? 39.263 -1.525 60.570 1.00 29.53 71 SER B C 1
ATOM 2443 O O . SER B 1 71 ? 39.597 -2.692 60.380 1.00 29.51 71 SER B O 1
ATOM 2446 N N . LYS B 1 72 ? 39.950 -0.489 60.092 1.00 29.37 72 LYS B N 1
ATOM 2447 C CA . LYS B 1 72 ? 41.064 -0.659 59.147 1.00 29.31 72 LYS B CA 1
ATOM 2448 C C . LYS B 1 72 ? 42.275 -1.275 59.849 1.00 28.84 72 LYS B C 1
ATOM 2449 O O . LYS B 1 72 ? 42.950 -2.136 59.296 1.00 28.56 72 LYS B O 1
ATOM 2455 N N . TRP B 1 73 ? 42.546 -0.805 61.064 1.00 28.49 73 TRP B N 1
ATOM 2456 C CA . TRP B 1 73 ? 43.623 -1.341 61.891 1.00 28.17 73 TRP B CA 1
ATOM 2457 C C . TRP B 1 73 ? 43.368 -2.811 62.213 1.00 28.37 73 TRP B C 1
ATOM 2458 O O . TRP B 1 73 ? 44.268 -3.628 62.085 1.00 28.13 73 TRP B O 1
ATOM 2469 N N . ALA B 1 74 ? 42.146 -3.146 62.616 1.00 28.88 74 ALA B N 1
ATOM 2470 C CA . ALA B 1 74 ? 41.811 -4.533 62.972 1.00 29.68 74 ALA B CA 1
ATOM 2471 C C . ALA B 1 74 ? 41.997 -5.492 61.796 1.00 29.98 74 ALA B C 1
ATOM 2472 O O . ALA B 1 74 ? 42.489 -6.601 61.976 1.00 29.86 74 ALA B O 1
ATOM 2474 N N . ARG B 1 75 ? 41.614 -5.046 60.600 1.00 30.55 75 ARG B N 1
ATOM 2475 C CA . ARG B 1 75 ? 41.730 -5.853 59.384 1.00 31.11 75 ARG B CA 1
ATOM 2476 C C . ARG B 1 75 ? 43.192 -6.129 59.051 1.00 31.35 75 ARG B C 1
ATOM 2477 O O . ARG B 1 75 ? 43.557 -7.250 58.682 1.00 31.27 75 ARG B O 1
ATOM 2485 N N . GLU B 1 76 ? 44.024 -5.104 59.198 1.00 31.65 76 GLU B N 1
ATOM 2486 C CA . GLU B 1 76 ? 45.443 -5.220 58.919 1.00 32.12 76 GLU B CA 1
ATOM 2487 C C . GLU B 1 76 ? 46.102 -6.228 59.869 1.00 32.79 76 GLU B C 1
ATOM 2488 O O . GLU B 1 76 ? 47.043 -6.946 59.477 1.00 32.39 76 GLU B O 1
ATOM 2494 N N . LEU B 1 77 ? 45.590 -6.279 61.111 1.00 33.78 77 LEU B N 1
ATOM 2495 C CA . LEU B 1 77 ? 46.078 -7.217 62.127 1.00 34.61 77 LEU B CA 1
ATOM 2496 C C . LEU B 1 77 ? 45.795 -8.661 61.732 1.00 34.99 77 LEU B C 1
ATOM 2497 O O . LEU B 1 77 ? 46.619 -9.543 61.961 1.00 35.23 77 LEU B O 1
ATOM 2502 N N . LEU B 1 78 ? 44.629 -8.899 61.147 1.00 35.43 78 LEU B N 1
ATOM 2503 C CA . LEU B 1 78 ? 44.238 -10.252 60.779 1.00 36.01 78 LEU B CA 1
ATOM 2504 C C . LEU B 1 78 ? 45.130 -10.850 59.684 1.00 36.54 78 LEU B C 1
ATOM 2505 O O . LEU B 1 78 ? 45.385 -12.049 59.701 1.00 36.56 78 LEU B O 1
ATOM 2510 N N . ARG B 1 79 ? 45.626 -10.038 58.752 1.00 37.21 79 ARG B N 1
ATOM 2511 C CA . ARG B 1 79 ? 46.460 -10.587 57.672 1.00 37.82 79 ARG B CA 1
ATOM 2512 C C . ARG B 1 79 ? 47.960 -10.297 57.820 1.00 38.00 79 ARG B C 1
ATOM 2513 O O . ARG B 1 79 ? 48.726 -10.399 56.861 1.00 38.02 79 ARG B O 1
ATOM 2521 N N . THR B 1 80 ? 48.366 -9.956 59.037 1.00 38.28 80 THR B N 1
ATOM 2522 C CA . THR B 1 80 ? 49.775 -9.801 59.392 1.00 38.61 80 THR B CA 1
ATOM 2523 C C . THR B 1 80 ? 50.174 -10.794 60.500 1.00 38.72 80 THR B C 1
ATOM 2524 O O . THR B 1 80 ? 51.299 -11.301 60.498 1.00 38.79 80 THR B O 1
ATOM 2528 N N . VAL B 1 81 ? 49.254 -11.058 61.433 1.00 38.74 81 VAL B N 1
ATOM 2529 C CA . VAL B 1 81 ? 49.489 -11.952 62.568 1.00 38.88 81 VAL B CA 1
ATOM 2530 C C . VAL B 1 81 ? 48.991 -13.365 62.247 1.00 39.02 81 VAL B C 1
ATOM 2531 O O . VAL B 1 81 ? 47.789 -13.637 62.329 1.00 39.08 81 VAL B O 1
ATOM 2535 N N . ARG B 1 82 ? 49.915 -14.263 61.892 1.00 39.12 82 ARG B N 1
ATOM 2536 C CA . ARG B 1 82 ? 49.545 -15.632 61.466 1.00 39.14 82 ARG B CA 1
ATOM 2537 C C . ARG B 1 82 ? 49.469 -16.572 62.690 1.00 38.85 82 ARG B C 1
ATOM 2538 O O . ARG B 1 82 ? 50.497 -17.164 63.169 1.00 39.24 82 ARG B O 1
ATOM 2546 N N . THR B 1 83 ? 48.249 -16.684 63.207 1.00 38.31 83 THR B N 1
ATOM 2547 C CA . THR B 1 83 ? 47.977 -17.469 64.401 1.00 37.77 83 THR B CA 1
ATOM 2548 C C . THR B 1 83 ? 46.533 -17.978 64.328 1.00 37.02 83 THR B C 1
ATOM 2549 O O . THR B 1 83 ? 45.887 -17.863 63.291 1.00 36.65 83 THR B O 1
ATOM 2553 N N . GLU B 1 84 ? 46.025 -18.546 65.415 1.00 36.38 84 GLU B N 1
ATOM 2554 C CA . GLU B 1 84 ? 44.638 -18.998 65.450 1.00 35.87 84 GLU B CA 1
ATOM 2555 C C . GLU B 1 84 ? 43.683 -17.803 65.433 1.00 35.45 84 GLU B C 1
ATOM 2556 O O . GLU B 1 84 ? 43.660 -17.019 66.384 1.00 35.61 84 GLU B O 1
ATOM 2562 N N . GLN B 1 85 ? 42.911 -17.660 64.354 1.00 34.76 85 GLN B N 1
ATOM 2563 C CA . GLN B 1 85 ? 41.987 -16.531 64.200 1.00 34.51 85 GLN B CA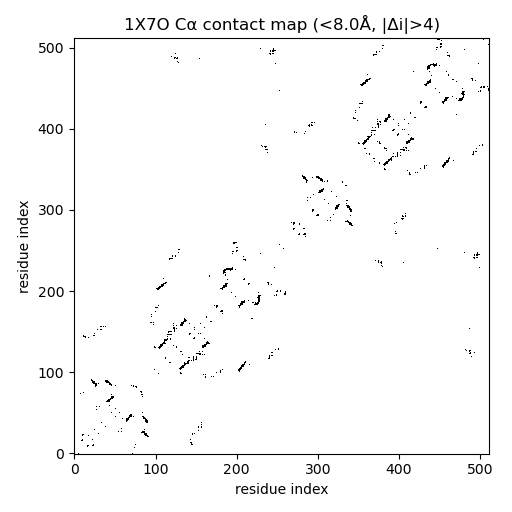 1
ATOM 2564 C C . GLN B 1 85 ? 40.534 -16.990 64.204 1.00 34.15 85 GLN B C 1
ATOM 2565 O O . GLN B 1 85 ? 40.102 -17.670 63.287 1.00 34.16 85 GLN B O 1
ATOM 2571 N N . ILE B 1 86 ? 39.785 -16.600 65.233 1.00 34.02 86 ILE B N 1
ATOM 2572 C CA . ILE B 1 86 ? 38.402 -17.036 65.409 1.00 33.94 86 ILE B CA 1
ATOM 2573 C C . ILE B 1 86 ? 37.422 -15.857 65.419 1.00 34.05 86 ILE B C 1
ATOM 2574 O O . ILE B 1 86 ? 37.515 -14.972 66.265 1.00 33.62 86 ILE B O 1
ATOM 2579 N N . ALA B 1 87 ? 36.477 -15.868 64.480 1.00 34.45 87 ALA B N 1
ATOM 2580 C CA . ALA B 1 87 ? 35.389 -14.890 64.446 1.00 34.88 87 ALA B CA 1
ATOM 2581 C C . ALA B 1 87 ? 34.373 -15.154 65.559 1.00 35.27 87 ALA B C 1
ATOM 2582 O O . ALA B 1 87 ? 34.149 -16.301 65.950 1.00 35.01 87 ALA B O 1
ATOM 2592 N N . ALA B 1 89 ? 30.637 -13.701 67.867 1.00 36.32 89 ALA B N 1
ATOM 2593 C CA . ALA B 1 89 ? 29.387 -12.947 67.880 1.00 36.48 89 ALA B CA 1
ATOM 2594 C C . ALA B 1 89 ? 29.570 -11.672 68.715 1.00 36.58 89 ALA B C 1
ATOM 2595 O O . ALA B 1 89 ? 30.253 -11.704 69.739 1.00 36.56 89 ALA B O 1
ATOM 2597 N N . PRO B 1 90 ? 28.990 -10.551 68.272 1.00 36.72 90 PRO B N 1
ATOM 2598 C CA . PRO B 1 90 ? 28.971 -9.310 69.064 1.00 36.73 90 PRO B CA 1
ATOM 2599 C C . PRO B 1 90 ? 28.449 -9.465 70.505 1.00 36.70 90 PRO B C 1
ATOM 2600 O O . PRO B 1 90 ? 28.843 -8.687 71.372 1.00 36.90 90 PRO B O 1
ATOM 2604 N N . ASP B 1 91 ? 27.582 -10.443 70.748 1.00 36.70 91 ASP B N 1
ATOM 2605 C CA . ASP B 1 91 ? 27.038 -10.680 72.085 1.00 36.69 91 ASP B CA 1
ATOM 2606 C C . ASP B 1 91 ? 28.153 -11.099 73.034 1.00 36.70 91 ASP B C 1
ATOM 2607 O O . ASP B 1 91 ? 28.313 -10.529 74.116 1.00 36.64 91 ASP B O 1
ATOM 2612 N N . LEU B 1 92 ? 28.925 -12.093 72.602 1.00 36.75 92 LEU B N 1
ATOM 2613 C CA . LEU B 1 92 ? 29.916 -12.757 73.447 1.00 36.85 92 LEU B CA 1
ATOM 2614 C C . LEU B 1 92 ? 31.152 -11.899 73.752 1.00 37.01 92 LEU B C 1
ATOM 2615 O O . LEU B 1 92 ? 31.727 -12.005 74.842 1.00 36.85 92 LEU B O 1
ATOM 2620 N N . LEU B 1 93 ? 31.556 -11.059 72.795 1.00 37.42 93 LEU B N 1
ATOM 2621 C CA . LEU B 1 93 ? 32.701 -10.150 72.972 1.00 37.62 93 LEU B CA 1
ATOM 2622 C C . LEU B 1 93 ? 32.417 -9.100 74.045 1.00 38.17 93 LEU B C 1
ATOM 2623 O O . LEU B 1 93 ? 33.325 -8.694 74.776 1.00 38.18 93 LEU B O 1
ATOM 2636 N N . GLU B 1 95 ? 31.670 -8.393 77.298 1.00 39.83 95 GLU B N 1
ATOM 2637 C CA . GLU B 1 95 ? 31.734 -9.056 78.613 1.00 40.08 95 GLU B CA 1
ATOM 2638 C C . GLU B 1 95 ? 32.052 -8.058 79.756 1.00 40.37 95 GLU B C 1
ATOM 2639 O O . GLU B 1 95 ? 31.651 -8.287 80.906 1.00 40.19 95 GLU B O 1
ATOM 2645 N N . LEU B 1 96 ? 32.755 -6.962 79.424 1.00 40.69 96 LEU B N 1
ATOM 2646 C CA . LEU B 1 96 ? 33.111 -5.896 80.373 1.00 40.77 96 LEU B CA 1
ATOM 2647 C C . LEU B 1 96 ? 32.342 -4.602 80.066 1.00 40.80 96 LEU B C 1
ATOM 2648 O O . LEU B 1 96 ? 32.843 -3.667 79.435 1.00 40.72 96 LEU B O 1
ATOM 2653 N N . PRO B 1 103 ? 32.912 -1.601 74.272 1.00 33.59 103 PRO B N 1
ATOM 2654 C CA . PRO B 1 103 ? 33.082 -3.068 74.047 1.00 33.68 103 PRO B CA 1
ATOM 2655 C C . PRO B 1 103 ? 34.098 -3.351 72.944 1.00 33.69 103 PRO B C 1
ATOM 2656 O O . PRO B 1 103 ? 34.116 -2.605 71.970 1.00 33.79 103 PRO B O 1
ATOM 2660 N N . PRO B 1 104 ? 34.896 -4.412 73.070 1.00 33.73 104 PRO B N 1
ATOM 2661 C CA . PRO B 1 104 ? 36.020 -4.641 72.155 1.00 33.63 104 PRO B CA 1
ATOM 2662 C C . PRO B 1 104 ? 35.592 -5.116 70.774 1.00 33.54 104 PRO B C 1
ATOM 2663 O O . PRO B 1 104 ? 34.526 -5.736 70.633 1.00 33.49 104 PRO B O 1
ATOM 2667 N N . GLU B 1 105 ? 36.422 -4.809 69.774 1.00 33.29 105 GLU B N 1
ATOM 2668 C CA . GLU B 1 105 ? 36.241 -5.315 68.412 1.00 33.16 105 GLU B CA 1
ATOM 2669 C C . GLU B 1 105 ? 37.206 -6.481 68.139 1.00 32.81 105 GLU B C 1
ATOM 2670 O O . GLU B 1 105 ? 36.841 -7.447 67.456 1.00 32.67 105 GLU B O 1
ATOM 2676 N N . VAL B 1 106 ? 38.413 -6.397 68.698 1.00 32.26 106 VAL B N 1
ATOM 2677 C CA . VAL B 1 106 ? 39.385 -7.484 68.659 1.00 32.03 106 VAL B CA 1
ATOM 2678 C C . VAL B 1 106 ? 39.829 -7.819 70.078 1.00 31.90 106 VAL B C 1
ATOM 2679 O O . VAL B 1 106 ? 39.869 -6.943 70.941 1.00 31.78 106 VAL B O 1
ATOM 2683 N N . VAL B 1 107 ? 40.164 -9.089 70.312 1.00 31.82 107 VAL B N 1
ATOM 2684 C CA . VAL B 1 107 ? 40.681 -9.555 71.600 1.00 31.76 107 VAL B CA 1
ATOM 2685 C C . VAL B 1 107 ? 41.719 -10.657 71.383 1.00 31.83 107 VAL B C 1
ATOM 2686 O O . VAL B 1 107 ? 41.434 -11.644 70.728 1.00 32.03 107 VAL B O 1
ATOM 2690 N N . ALA B 1 108 ? 42.915 -10.492 71.941 1.00 31.88 108 ALA B N 1
ATOM 2691 C CA . ALA B 1 108 ? 43.962 -11.508 71.847 1.00 31.95 108 ALA B CA 1
ATOM 2692 C C . ALA B 1 108 ? 44.099 -12.323 73.139 1.00 32.07 108 ALA B C 1
ATOM 2693 O O . ALA B 1 108 ? 43.942 -11.791 74.236 1.00 32.18 108 ALA B O 1
ATOM 2695 N N . VAL B 1 109 ? 44.360 -13.621 72.996 1.00 32.45 109 VAL B N 1
ATOM 2696 C CA . VAL B 1 109 ? 44.878 -14.443 74.090 1.00 32.75 109 VAL B CA 1
ATOM 2697 C C . VAL B 1 109 ? 46.412 -14.428 73.922 1.00 32.93 109 VAL B C 1
ATOM 2698 O O . VAL B 1 109 ? 46.929 -15.050 72.976 1.00 33.21 109 VAL B O 1
ATOM 2702 N N . VAL B 1 110 ? 47.115 -13.738 74.844 1.00 32.80 110 VAL B N 1
ATOM 2703 C CA . VAL B 1 110 ? 48.558 -13.497 74.761 1.00 32.95 110 VAL B CA 1
ATOM 2704 C C . VAL B 1 110 ? 49.342 -14.224 75.850 1.00 33.23 110 VAL B C 1
ATOM 2705 O O . VAL B 1 110 ? 48.941 -14.222 77.036 1.00 33.85 110 VAL B O 1
ATOM 2709 N N . GLU B 1 111 ? 50.476 -14.816 75.440 1.00 33.42 111 GLU B N 1
ATOM 2710 C CA . GLU B 1 111 ? 51.260 -15.705 76.299 1.00 33.65 111 GLU B CA 1
ATOM 2711 C C . GLU B 1 111 ? 51.918 -14.947 77.444 1.00 33.38 111 GLU B C 1
ATOM 2712 O O . GLU B 1 111 ? 52.655 -13.987 77.224 1.00 33.13 111 GLU B O 1
ATOM 2726 N N . PRO B 1 113 ? 54.693 -14.551 80.028 1.00 32.85 113 PRO B N 1
ATOM 2727 C CA . PRO B 1 113 ? 56.105 -14.943 80.108 1.00 32.80 113 PRO B CA 1
ATOM 2728 C C . PRO B 1 113 ? 56.505 -15.204 81.549 1.00 32.93 113 PRO B C 1
ATOM 2729 O O . PRO B 1 113 ? 55.808 -14.710 82.456 1.00 32.87 113 PRO B O 1
ATOM 2733 N N . ALA B 1 114 ? 57.607 -15.942 81.759 1.00 33.14 114 ALA B N 1
ATOM 2734 C CA . ALA B 1 114 ? 58.063 -16.272 83.118 1.00 33.12 114 ALA B CA 1
ATOM 2735 C C . ALA B 1 114 ? 58.446 -15.000 83.873 1.00 33.17 114 ALA B C 1
ATOM 2736 O O . ALA B 1 114 ? 58.783 -13.984 83.255 1.00 33.16 114 ALA B O 1
ATOM 2738 N N . ASP B 1 115 ? 58.366 -15.070 85.205 1.00 33.12 115 ASP B N 1
ATOM 2739 C CA . ASP B 1 115 ? 58.776 -13.977 86.081 1.00 33.18 115 ASP B CA 1
ATOM 2740 C C . ASP B 1 115 ? 60.280 -14.097 86.374 1.00 32.99 115 ASP B C 1
ATOM 2741 O O . ASP B 1 115 ? 60.704 -14.506 87.468 1.00 32.67 115 ASP B O 1
ATOM 2746 N N . ASP B 1 116 ? 61.063 -13.706 85.364 1.00 32.83 116 ASP B N 1
ATOM 2747 C CA . ASP B 1 116 ? 62.518 -13.723 85.394 1.00 32.49 116 ASP B CA 1
ATOM 2748 C C . ASP B 1 116 ? 62.968 -12.257 85.508 1.00 32.08 116 ASP B C 1
ATOM 2749 O O . ASP B 1 116 ? 62.593 -11.428 84.682 1.00 31.98 116 ASP B O 1
ATOM 2754 N N . LEU B 1 117 ? 63.746 -11.943 86.545 1.00 31.43 117 LEU B N 1
ATOM 2755 C CA . LEU B 1 117 ? 64.231 -10.580 86.789 1.00 31.12 117 LEU B CA 1
ATOM 2756 C C . LEU B 1 117 ? 65.265 -10.069 85.777 1.00 31.02 117 LEU B C 1
ATOM 2757 O O . LEU B 1 117 ? 65.556 -8.879 85.747 1.00 30.83 117 LEU B O 1
ATOM 2762 N N . ASP B 1 118 ? 65.835 -10.959 84.969 1.00 31.10 118 ASP B N 1
ATOM 2763 C CA . ASP B 1 118 ? 66.815 -10.562 83.954 1.00 31.19 118 ASP B CA 1
ATOM 2764 C C . ASP B 1 118 ? 66.150 -10.089 82.652 1.00 31.16 118 ASP B C 1
ATOM 2765 O O . ASP B 1 118 ? 66.822 -9.568 81.766 1.00 30.97 118 ASP B O 1
ATOM 2770 N N . ARG B 1 119 ? 64.831 -10.263 82.554 1.00 31.40 119 ARG B N 1
ATOM 2771 C CA . ARG B 1 119 ? 64.011 -9.572 81.547 1.00 31.74 119 ARG B CA 1
ATOM 2772 C C . ARG B 1 119 ? 64.142 -8.052 81.640 1.00 31.66 119 ARG B C 1
ATOM 2773 O O . ARG B 1 119 ? 63.964 -7.352 80.644 1.00 31.64 119 ARG B O 1
ATOM 2781 N N . ILE B 1 120 ? 64.385 -7.554 82.850 1.00 31.75 120 ILE B N 1
ATOM 2782 C CA . ILE B 1 120 ? 64.625 -6.137 83.076 1.00 31.96 120 ILE B CA 1
ATOM 2783 C C . ILE B 1 120 ? 66.090 -5.868 82.778 1.00 32.21 120 ILE B C 1
ATOM 2784 O O . ILE B 1 120 ? 66.957 -6.402 83.458 1.00 32.14 120 ILE B O 1
ATOM 2789 N N . PRO B 1 121 ? 66.375 -5.032 81.786 1.00 32.75 121 PRO B N 1
ATOM 2790 C CA . PRO B 1 121 ? 67.766 -4.694 81.467 1.00 33.04 121 PRO B CA 1
ATOM 2791 C C . PRO B 1 121 ? 68.325 -3.717 82.509 1.00 33.43 121 PRO B C 1
ATOM 2792 O O . PRO B 1 121 ? 67.605 -2.818 82.950 1.00 33.55 121 PRO B O 1
ATOM 2796 N N . VAL B 1 122 ? 69.573 -3.918 82.920 1.00 34.20 122 VAL B N 1
ATOM 2797 C CA . VAL B 1 122 ? 70.229 -3.058 83.907 1.00 34.77 122 VAL B CA 1
ATOM 2798 C C . VAL B 1 122 ? 71.530 -2.546 83.302 1.00 35.35 122 VAL B C 1
ATOM 2799 O O . VAL B 1 122 ? 72.440 -3.323 83.015 1.00 34.99 122 VAL B O 1
ATOM 2803 N N . ARG B 1 123 ? 71.589 -1.234 83.087 1.00 36.13 123 ARG B N 1
ATOM 2804 C CA . ARG B 1 123 ? 72.776 -0.578 82.547 1.00 36.71 123 ARG B CA 1
ATOM 2805 C C . ARG B 1 123 ? 73.122 0.570 83.479 1.00 36.23 123 ARG B C 1
ATOM 2806 O O . ARG B 1 123 ? 72.497 0.702 84.534 1.00 36.26 123 ARG B O 1
ATOM 2814 N N . GLU B 1 124 ? 74.128 1.370 83.113 1.00 36.09 124 GLU B N 1
ATOM 2815 C CA . GLU B 1 124 ? 74.635 2.432 83.998 1.00 36.09 124 GLU B CA 1
ATOM 2816 C C . GLU B 1 124 ? 73.562 3.445 84.445 1.00 35.81 124 GLU B C 1
ATOM 2817 O O . GLU B 1 124 ? 73.593 3.934 85.582 1.00 35.86 124 GLU B O 1
ATOM 2823 N N . ASP B 1 125 ? 72.604 3.726 83.556 1.00 35.36 125 ASP B N 1
ATOM 2824 C CA . ASP B 1 125 ? 71.513 4.677 83.810 1.00 34.95 125 ASP B CA 1
ATOM 2825 C C . ASP B 1 125 ? 70.284 3.993 84.422 1.00 34.86 125 ASP B C 1
ATOM 2826 O O . ASP B 1 125 ? 69.139 4.464 84.258 1.00 33.97 125 ASP B O 1
ATOM 2831 N N . PHE B 1 126 ? 70.514 2.886 85.128 1.00 34.58 126 PHE B N 1
ATOM 2832 C CA . PHE B 1 126 ? 69.416 2.041 85.567 1.00 34.66 126 PHE B CA 1
ATOM 2833 C C . PHE B 1 126 ? 68.390 2.903 86.303 1.00 33.85 126 PHE B C 1
ATOM 2834 O O . PHE B 1 126 ? 68.761 3.727 87.128 1.00 33.81 126 PHE B O 1
ATOM 2842 N N . LEU B 1 127 ? 67.113 2.715 85.982 1.00 33.23 127 LEU B N 1
ATOM 2843 C CA . LEU B 1 127 ? 66.018 3.446 86.618 1.00 33.26 127 LEU B CA 1
ATOM 2844 C C . LEU B 1 127 ? 64.836 2.492 86.694 1.00 33.82 127 LEU B C 1
ATOM 2845 O O . LEU B 1 127 ? 64.300 2.099 85.669 1.00 34.29 127 LEU B O 1
ATOM 2850 N N . GLY B 1 128 ? 64.460 2.083 87.902 1.00 34.22 128 GLY B N 1
ATOM 2851 C CA . GLY B 1 128 ? 63.517 0.989 88.091 1.00 34.15 128 GLY B CA 1
ATOM 2852 C C . GLY B 1 128 ? 62.501 1.351 89.145 1.00 34.20 128 GLY B C 1
ATOM 2853 O O . GLY B 1 128 ? 62.690 2.316 89.891 1.00 34.23 128 GLY B O 1
ATOM 2854 N N . VAL B 1 129 ? 61.414 0.592 89.196 1.00 33.91 129 VAL B N 1
ATOM 2855 C CA . VAL B 1 129 ? 60.408 0.771 90.239 1.00 34.15 129 VAL B CA 1
ATOM 2856 C C . VAL B 1 129 ? 60.072 -0.577 90.916 1.00 33.95 129 VAL B C 1
ATOM 2857 O O . VAL B 1 129 ? 60.081 -1.619 90.265 1.00 34.41 129 VAL B O 1
ATOM 2861 N N . LEU B 1 130 ? 59.818 -0.539 92.224 1.00 33.65 130 LEU B N 1
ATOM 2862 C CA . LEU B 1 130 ? 59.365 -1.692 93.002 1.00 33.28 130 LEU B CA 1
ATOM 2863 C C . LEU B 1 130 ? 58.086 -1.272 93.698 1.00 33.20 130 LEU B C 1
ATOM 2864 O O . LEU B 1 130 ? 58.091 -0.299 94.428 1.00 33.47 130 LEU B O 1
ATOM 2869 N N . PHE B 1 131 ? 56.991 -1.985 93.448 1.00 33.10 131 PHE B N 1
ATOM 2870 C CA . PHE B 1 131 ? 55.691 -1.709 94.054 1.00 32.94 131 PHE B CA 1
ATOM 2871 C C . PHE B 1 131 ? 55.458 -2.784 95.117 1.00 32.97 131 PHE B C 1
ATOM 2872 O O . PHE B 1 131 ? 55.170 -3.938 94.797 1.00 32.72 131 PHE B O 1
ATOM 2880 N N . ASP B 1 132 ? 55.593 -2.392 96.381 1.00 32.72 132 ASP B N 1
ATOM 2881 C CA . ASP B 1 132 ? 55.498 -3.320 97.500 1.00 32.74 132 ASP B CA 1
ATOM 2882 C C . ASP B 1 132 ? 54.041 -3.607 97.929 1.00 32.57 132 ASP B C 1
ATOM 2883 O O . ASP B 1 132 ? 53.367 -2.765 98.551 1.00 32.66 132 ASP B O 1
ATOM 2888 N N . ARG B 1 133 ? 53.577 -4.806 97.574 1.00 32.12 133 ARG B N 1
ATOM 2889 C CA . ARG B 1 133 ? 52.291 -5.344 98.000 1.00 31.95 133 ARG B CA 1
ATOM 2890 C C . ARG B 1 133 ? 51.061 -4.538 97.564 1.00 31.33 133 ARG B C 1
ATOM 2891 O O . ARG B 1 133 ? 50.130 -4.363 98.346 1.00 31.64 133 ARG B O 1
ATOM 2899 N N . PRO B 1 134 ? 51.018 -4.088 96.317 1.00 30.78 134 PRO B N 1
ATOM 2900 C CA . PRO B 1 134 ? 49.887 -3.274 95.856 1.00 30.67 134 PRO B CA 1
ATOM 2901 C C . PRO B 1 134 ? 48.547 -4.025 95.972 1.00 30.61 134 PRO B C 1
ATOM 2902 O O . PRO B 1 134 ? 48.503 -5.249 95.733 1.00 30.65 134 PRO B O 1
ATOM 2906 N N . THR B 1 135 ? 47.485 -3.304 96.334 1.00 30.22 135 THR B N 1
ATOM 2907 C CA . THR B 1 135 ? 46.142 -3.870 96.363 1.00 30.44 135 THR B CA 1
ATOM 2908 C C . THR B 1 135 ? 45.288 -3.520 95.155 1.00 30.31 135 THR B C 1
ATOM 2909 O O . THR B 1 135 ? 44.264 -4.163 94.926 1.00 30.26 135 THR B O 1
ATOM 2913 N N . SER B 1 136 ? 45.700 -2.498 94.409 1.00 30.51 136 SER B N 1
ATOM 2914 C CA . SER B 1 136 ? 44.950 -1.973 93.271 1.00 30.44 136 SER B CA 1
ATOM 2915 C C . SER B 1 136 ? 45.659 -2.370 91.976 1.00 30.28 136 SER B C 1
ATOM 2916 O O . SER B 1 136 ? 46.788 -1.948 91.726 1.00 30.42 136 SER B O 1
ATOM 2919 N N . PRO B 1 137 ? 45.027 -3.198 91.157 1.00 29.95 137 PRO B N 1
ATOM 2920 C CA . PRO B 1 137 ? 45.615 -3.543 89.864 1.00 29.78 137 PRO B CA 1
ATOM 2921 C C . PRO B 1 137 ? 45.678 -2.310 88.954 1.00 29.72 137 PRO B C 1
ATOM 2922 O O . PRO B 1 137 ? 46.626 -2.138 88.194 1.00 29.68 137 PRO B O 1
ATOM 2926 N N . GLY B 1 138 ? 44.673 -1.452 89.057 1.00 29.47 138 GLY B N 1
ATOM 2927 C CA . GLY B 1 138 ? 44.664 -0.183 88.366 1.00 29.08 138 GLY B CA 1
ATOM 2928 C C . GLY B 1 138 ? 45.903 0.659 88.613 1.00 29.21 138 GLY B C 1
ATOM 2929 O O . GLY B 1 138 ? 46.384 1.302 87.686 1.00 28.82 138 GLY B O 1
ATOM 2930 N N . ASN B 1 139 ? 46.415 0.665 89.846 1.00 29.07 139 ASN B N 1
ATOM 2931 C CA . ASN B 1 139 ? 47.664 1.372 90.157 1.00 29.07 139 ASN B CA 1
ATOM 2932 C C . ASN B 1 139 ? 48.880 0.695 89.520 1.00 28.82 139 ASN B C 1
ATOM 2933 O O . ASN B 1 139 ? 49.821 1.380 89.134 1.00 28.60 139 ASN B O 1
ATOM 2938 N N . ILE B 1 140 ? 48.875 -0.642 89.443 1.00 28.21 140 ILE B N 1
ATOM 2939 C CA . ILE B 1 140 ? 49.981 -1.373 88.825 1.00 28.39 140 ILE B CA 1
ATOM 2940 C C . ILE B 1 140 ? 50.126 -0.965 87.356 1.00 29.11 140 ILE B C 1
ATOM 2941 O O . ILE B 1 140 ? 51.188 -0.537 86.940 1.00 29.36 140 ILE B O 1
ATOM 2946 N N . GLY B 1 141 ? 49.052 -1.088 86.580 1.00 29.87 141 GLY B N 1
ATOM 2947 C CA . GLY B 1 141 ? 49.098 -0.784 85.157 1.00 30.23 141 GLY B CA 1
ATOM 2948 C C . GLY B 1 141 ? 49.438 0.675 84.923 1.00 30.70 141 GLY B C 1
ATOM 2949 O O . GLY B 1 141 ? 50.187 1.024 84.005 1.00 30.96 141 GLY B O 1
ATOM 2950 N N . SER B 1 142 ? 48.902 1.524 85.788 1.00 30.58 142 SER B N 1
ATOM 2951 C CA . SER B 1 142 ? 49.149 2.949 85.722 1.00 31.18 142 SER B CA 1
ATOM 2952 C C . SER B 1 142 ? 50.629 3.283 85.908 1.00 30.87 142 SER B C 1
ATOM 2953 O O . SER B 1 142 ? 51.184 4.063 85.149 1.00 31.53 142 SER B O 1
ATOM 2956 N N . ILE B 1 143 ? 51.281 2.665 86.886 1.00 31.14 143 ILE B N 1
ATOM 2957 C CA . ILE B 1 143 ? 52.711 2.885 87.086 1.00 31.20 143 ILE B CA 1
ATOM 2958 C C . ILE B 1 143 ? 53.495 2.277 85.942 1.00 30.72 143 ILE B C 1
ATOM 2959 O O . ILE B 1 143 ? 54.538 2.792 85.589 1.00 31.00 143 ILE B O 1
ATOM 2964 N N . ILE B 1 144 ? 52.998 1.204 85.342 1.00 30.30 144 ILE B N 1
ATOM 2965 C CA . ILE B 1 144 ? 53.676 0.666 84.169 1.00 30.46 144 ILE B CA 1
ATOM 2966 C C . ILE B 1 144 ? 53.684 1.695 83.033 1.00 30.30 144 ILE B C 1
ATOM 2967 O O . ILE B 1 144 ? 54.702 1.900 82.397 1.00 30.61 144 ILE B O 1
ATOM 2972 N N . ARG B 1 145 ? 52.551 2.340 82.798 1.00 30.84 145 ARG B N 1
ATOM 2973 C CA . ARG B 1 145 ? 52.427 3.365 81.759 1.00 31.30 145 ARG B CA 1
ATOM 2974 C C . ARG B 1 145 ? 53.371 4.540 82.027 1.00 31.66 145 ARG B C 1
ATOM 2975 O O . ARG B 1 145 ? 54.082 4.964 81.130 1.00 31.44 145 ARG B O 1
ATOM 2983 N N . SER B 1 146 ? 53.393 5.045 83.263 1.00 32.51 146 SER B N 1
ATOM 2984 C CA . SER B 1 146 ? 54.300 6.147 83.623 1.00 33.03 146 SER B CA 1
ATOM 2985 C C . SER B 1 146 ? 55.768 5.748 83.553 1.00 33.33 146 SER B C 1
ATOM 2986 O O . SER B 1 146 ? 56.606 6.533 83.129 1.00 33.04 146 SER B O 1
ATOM 2989 N N . ALA B 1 147 ? 56.096 4.540 83.997 1.00 33.78 147 ALA B N 1
ATOM 2990 C CA . ALA B 1 147 ? 57.498 4.092 83.941 1.00 34.42 147 ALA B CA 1
ATOM 2991 C C . ALA B 1 147 ? 57.979 4.018 82.493 1.00 34.35 147 ALA B C 1
ATOM 2992 O O . ALA B 1 147 ? 59.084 4.454 82.154 1.00 34.11 147 ALA B O 1
ATOM 2994 N N . ASP B 1 148 ? 57.113 3.498 81.637 1.00 34.73 148 ASP B N 1
ATOM 2995 C CA . ASP B 1 148 ? 57.375 3.401 80.202 1.00 35.29 148 ASP B CA 1
ATOM 2996 C C . ASP B 1 148 ? 57.508 4.787 79.558 1.00 35.16 148 ASP B C 1
ATOM 2997 O O . ASP B 1 148 ? 58.472 5.044 78.868 1.00 35.90 148 ASP B O 1
ATOM 3002 N N . ALA B 1 149 ? 56.560 5.690 79.789 1.00 34.96 149 ALA B N 1
ATOM 3003 C CA . ALA B 1 149 ? 56.638 7.019 79.173 1.00 35.25 149 ALA B CA 1
ATOM 3004 C C . ALA B 1 149 ? 57.842 7.840 79.645 1.00 35.06 149 ALA B C 1
ATOM 3005 O O . ALA B 1 149 ? 58.446 8.554 78.855 1.00 35.10 149 ALA B O 1
ATOM 3007 N N . LEU B 1 150 ? 58.207 7.711 80.917 1.00 34.64 150 LEU B N 1
ATOM 3008 C CA . LEU B 1 150 ? 59.260 8.522 81.507 1.00 34.66 150 LEU B CA 1
ATOM 3009 C C . LEU B 1 150 ? 60.659 7.832 81.586 1.00 35.73 150 LEU B C 1
ATOM 3010 O O . LEU B 1 150 ? 61.466 8.122 82.483 1.00 37.22 150 LEU B O 1
ATOM 3015 N N . GLY B 1 151 ? 60.945 6.909 80.678 1.00 35.81 151 GLY B N 1
ATOM 3016 C CA . GLY B 1 151 ? 62.277 6.311 80.611 1.00 35.98 151 GLY B CA 1
ATOM 3017 C C . GLY B 1 151 ? 62.781 5.310 81.646 1.00 35.46 151 GLY B C 1
ATOM 3018 O O . GLY B 1 151 ? 63.977 5.018 81.653 1.00 35.79 151 GLY B O 1
ATOM 3019 N N . ALA B 1 152 ? 61.918 4.779 82.513 1.00 34.86 152 ALA B N 1
ATOM 3020 C CA . ALA B 1 152 ? 62.339 3.701 83.420 1.00 34.09 152 ALA B CA 1
ATOM 3021 C C . ALA B 1 152 ? 62.461 2.403 82.644 1.00 33.68 152 ALA B C 1
ATOM 3022 O O . ALA B 1 152 ? 61.875 2.252 81.579 1.00 33.90 152 ALA B O 1
ATOM 3024 N N . HIS B 1 153 ? 63.215 1.459 83.192 1.00 33.27 153 HIS B N 1
ATOM 3025 C CA . HIS B 1 153 ? 63.616 0.244 82.475 1.00 32.62 153 HIS B CA 1
ATOM 3026 C C . HIS B 1 153 ? 62.890 -1.022 82.935 1.00 32.11 153 HIS B C 1
ATOM 3027 O O . HIS B 1 153 ? 62.923 -2.045 82.247 1.00 32.17 153 HIS B O 1
ATOM 3034 N N . GLY B 1 154 ? 62.237 -0.966 84.091 1.00 31.47 154 GLY B N 1
ATOM 3035 C CA . GLY B 1 154 ? 61.417 -2.075 84.539 1.00 31.10 154 GLY B CA 1
ATOM 3036 C C . GLY B 1 154 ? 60.586 -1.778 85.772 1.00 30.88 154 GLY B C 1
ATOM 3037 O O . GLY B 1 154 ? 60.834 -0.809 86.487 1.00 30.82 154 GLY B O 1
ATOM 3038 N N . LEU B 1 155 ? 59.578 -2.613 86.002 1.00 30.67 155 LEU B N 1
ATOM 3039 C CA . LEU B 1 155 ? 58.821 -2.624 87.247 1.00 30.67 155 LEU B CA 1
ATOM 3040 C C . LEU B 1 155 ? 58.963 -3.968 87.930 1.00 30.51 155 LEU B C 1
ATOM 3041 O O . LEU B 1 155 ? 59.053 -4.996 87.266 1.00 30.56 155 LEU B O 1
ATOM 3046 N N . ILE B 1 156 ? 58.972 -3.949 89.258 1.00 30.20 156 ILE B N 1
ATOM 3047 C CA . ILE B 1 156 ? 58.932 -5.152 90.067 1.00 30.09 156 ILE B CA 1
ATOM 3048 C C . ILE B 1 156 ? 57.733 -5.046 91.000 1.00 30.17 156 ILE B C 1
ATOM 3049 O O . ILE B 1 156 ? 57.600 -4.070 91.718 1.00 30.10 156 ILE B O 1
ATOM 3054 N N . VAL B 1 157 ? 56.856 -6.041 90.965 1.00 29.84 157 VAL B N 1
ATOM 3055 C CA . VAL B 1 157 ? 55.728 -6.123 91.873 1.00 29.87 157 VAL B CA 1
ATOM 3056 C C . VAL B 1 157 ? 56.100 -7.154 92.949 1.00 29.79 157 VAL B C 1
ATOM 3057 O O . VAL B 1 157 ? 56.061 -8.357 92.708 1.00 29.34 157 VAL B O 1
ATOM 3061 N N . ALA B 1 158 ? 56.486 -6.666 94.122 1.00 29.71 158 ALA B N 1
ATOM 3062 C CA . ALA B 1 158 ? 56.978 -7.511 95.198 1.00 29.84 158 ALA B CA 1
ATOM 3063 C C . ALA B 1 158 ? 55.864 -7.866 96.183 1.00 30.14 158 ALA B C 1
ATOM 3064 O O . ALA B 1 158 ? 55.022 -7.026 96.490 1.00 30.13 158 ALA B O 1
ATOM 3066 N N . GLY B 1 159 ? 55.862 -9.112 96.662 1.00 30.60 159 GLY B N 1
ATOM 3067 C CA . GLY B 1 159 ? 55.014 -9.538 97.775 1.00 30.87 159 GLY B CA 1
ATOM 3068 C C . GLY B 1 159 ? 53.580 -9.889 97.411 1.00 31.22 159 GLY B C 1
ATOM 3069 O O . GLY B 1 159 ? 53.199 -9.839 96.207 1.00 31.27 159 GLY B O 1
ATOM 3070 N N . HIS B 1 160 ? 52.792 -10.260 98.468 1.00 31.46 160 HIS B N 1
ATOM 3071 C CA . HIS B 1 160 ? 51.350 -10.458 98.300 1.00 31.69 160 HIS B CA 1
ATOM 3072 C C . HIS B 1 160 ? 50.751 -9.297 97.483 1.00 31.68 160 HIS B C 1
ATOM 3073 O O . HIS B 1 160 ? 50.459 -8.215 98.000 1.00 31.76 160 HIS B O 1
ATOM 3080 N N . ALA B 1 161 ? 50.587 -9.519 96.191 1.00 31.58 161 ALA B N 1
ATOM 3081 C CA . ALA B 1 161 ? 50.174 -8.445 95.310 1.00 31.65 161 ALA B CA 1
ATOM 3082 C C . ALA B 1 161 ? 48.856 -8.761 94.625 1.00 31.54 161 ALA B C 1
ATOM 3083 O O . ALA B 1 161 ? 48.423 -9.911 94.567 1.00 31.27 161 ALA B O 1
ATOM 3085 N N . ALA B 1 162 ? 48.218 -7.713 94.116 1.00 31.60 162 ALA B N 1
ATOM 3086 C CA . ALA B 1 162 ? 47.256 -7.861 93.042 1.00 31.56 162 ALA B CA 1
ATOM 3087 C C . ALA B 1 162 ? 48.090 -8.251 91.828 1.00 31.46 162 ALA B C 1
ATOM 3088 O O . ALA B 1 162 ? 49.295 -7.993 91.784 1.00 31.11 162 ALA B O 1
ATOM 3090 N N . ASP B 1 163 ? 47.435 -8.878 90.858 1.00 31.96 163 ASP B N 1
ATOM 3091 C CA . ASP B 1 163 ? 48.098 -9.511 89.720 1.00 32.53 163 ASP B CA 1
ATOM 3092 C C . ASP B 1 163 ? 48.327 -8.518 88.562 1.00 32.41 163 ASP B C 1
ATOM 3093 O O . ASP B 1 163 ? 47.429 -7.750 88.217 1.00 33.11 163 ASP B O 1
ATOM 3098 N N . VAL B 1 164 ? 49.545 -8.517 88.005 1.00 32.90 164 VAL B N 1
ATOM 3099 C CA . VAL B 1 164 ? 49.930 -7.615 86.884 1.00 33.59 164 VAL B CA 1
ATOM 3100 C C . VAL B 1 164 ? 48.993 -7.883 85.691 1.00 33.69 164 VAL B C 1
ATOM 3101 O O . VAL B 1 164 ? 48.631 -6.958 84.964 1.00 33.25 164 VAL B O 1
ATOM 3105 N N . TYR B 1 165 ? 48.577 -9.155 85.563 1.00 34.16 165 TYR B N 1
ATOM 3106 C CA . TYR B 1 165 ? 47.739 -9.662 84.447 1.00 34.64 165 TYR B CA 1
ATOM 3107 C C . TYR B 1 165 ? 46.200 -9.720 84.743 1.00 34.53 165 TYR B C 1
ATOM 3108 O O . TYR B 1 165 ? 45.403 -10.358 83.977 1.00 34.71 165 TYR B O 1
ATOM 3117 N N . ASP B 1 166 ? 45.801 -9.055 85.844 1.00 34.05 166 ASP B N 1
ATOM 3118 C CA . ASP B 1 166 ? 44.429 -8.533 86.018 1.00 33.83 166 ASP B CA 1
ATOM 3119 C C . ASP B 1 166 ? 44.016 -7.595 84.841 1.00 33.60 166 ASP B C 1
ATOM 3120 O O . ASP B 1 166 ? 44.799 -6.739 84.435 1.00 32.89 166 ASP B O 1
ATOM 3125 N N . PRO B 1 167 ? 42.798 -7.758 84.306 1.00 33.70 167 PRO B N 1
ATOM 3126 C CA . PRO B 1 167 ? 42.274 -6.873 83.247 1.00 33.51 167 PRO B CA 1
ATOM 3127 C C . PRO B 1 167 ? 42.349 -5.376 83.544 1.00 33.49 167 PRO B C 1
ATOM 3128 O O . PRO B 1 167 ? 42.568 -4.612 82.612 1.00 33.96 167 PRO B O 1
ATOM 3132 N N . LYS B 1 168 ? 42.158 -4.958 84.792 1.00 33.20 168 LYS B N 1
ATOM 3133 C CA . LYS B 1 168 ? 42.239 -3.529 85.133 1.00 32.83 168 LYS B CA 1
ATOM 3134 C C . LYS B 1 168 ? 43.663 -3.006 85.037 1.00 31.99 168 LYS B C 1
ATOM 3135 O O . LYS B 1 168 ? 43.870 -1.842 84.727 1.00 31.75 168 LYS B O 1
ATOM 3141 N N . SER B 1 169 ? 44.637 -3.863 85.334 1.00 31.44 169 SER B N 1
ATOM 3142 C CA . SER B 1 169 ? 46.043 -3.522 85.154 1.00 30.70 169 SER B CA 1
ATOM 3143 C C . SER B 1 169 ? 46.429 -3.470 83.662 1.00 30.74 169 SER B C 1
ATOM 3144 O O . SER B 1 169 ? 46.992 -2.465 83.192 1.00 29.61 169 SER B O 1
ATOM 3147 N N . VAL B 1 170 ? 46.136 -4.548 82.926 1.00 30.46 170 VAL B N 1
ATOM 3148 C CA . VAL B 1 170 ? 46.410 -4.591 81.490 1.00 31.10 170 VAL B CA 1
ATOM 3149 C C . VAL B 1 170 ? 45.850 -3.320 80.806 1.00 31.42 170 VAL B C 1
ATOM 3150 O O . VAL B 1 170 ? 46.583 -2.566 80.195 1.00 30.23 170 VAL B O 1
ATOM 3154 N N . ARG B 1 171 ? 44.543 -3.104 80.954 1.00 32.51 171 ARG B N 1
ATOM 3155 C CA . ARG B 1 171 ? 43.839 -1.910 80.461 1.00 33.47 171 ARG B CA 1
ATOM 3156 C C . ARG B 1 171 ? 44.499 -0.556 80.779 1.00 33.01 171 ARG B C 1
ATOM 3157 O O . ARG B 1 171 ? 44.686 0.269 79.890 1.00 33.28 171 ARG B O 1
ATOM 3165 N N . SER B 1 172 ? 44.815 -0.313 82.049 1.00 32.66 172 SER B N 1
ATOM 3166 C CA . SER B 1 172 ? 45.389 0.972 82.457 1.00 31.90 172 SER B CA 1
ATOM 3167 C C . SER B 1 172 ? 46.865 1.139 82.078 1.00 31.57 172 SER B C 1
ATOM 3168 O O . SER B 1 172 ? 47.369 2.267 82.062 1.00 32.03 172 SER B O 1
ATOM 3171 N N . SER B 1 173 ? 47.561 0.050 81.758 1.00 30.90 173 SER B N 1
ATOM 3172 C CA . SER B 1 173 ? 48.905 0.163 81.195 1.00 31.13 173 SER B CA 1
ATOM 3173 C C . SER B 1 173 ? 48.851 0.781 79.795 1.00 32.02 173 SER B C 1
ATOM 3174 O O . SER B 1 173 ? 49.834 1.370 79.345 1.00 30.50 173 SER B O 1
ATOM 3177 N N . THR B 1 174 ? 47.697 0.627 79.127 1.00 33.35 174 THR B N 1
ATOM 3178 C CA . THR B 1 174 ? 47.448 1.182 77.796 1.00 34.48 174 THR B CA 1
ATOM 3179 C C . THR B 1 174 ? 48.488 0.644 76.810 1.00 34.49 174 THR B C 1
ATOM 3180 O O . THR B 1 174 ? 49.073 1.400 76.038 1.00 36.10 174 THR B O 1
ATOM 3184 N N . GLY B 1 175 ? 48.734 -0.662 76.867 1.00 33.82 175 GLY B N 1
ATOM 3185 C CA . GLY B 1 175 ? 49.746 -1.289 76.037 1.00 33.35 175 GLY B CA 1
ATOM 3186 C C . GLY B 1 175 ? 51.189 -1.239 76.530 1.00 32.89 175 GLY B C 1
ATOM 3187 O O . GLY B 1 175 ? 52.029 -1.945 75.991 1.00 32.63 175 GLY B O 1
ATOM 3188 N N . SER B 1 176 ? 51.492 -0.430 77.543 1.00 32.08 176 SER B N 1
ATOM 3189 C CA . SER B 1 176 ? 52.865 -0.302 78.037 1.00 32.14 176 SER B CA 1
ATOM 3190 C C . SER B 1 176 ? 53.396 -1.559 78.714 1.00 32.07 176 SER B C 1
ATOM 3191 O O . SER B 1 176 ? 54.594 -1.687 78.910 1.00 31.60 176 SER B O 1
ATOM 3194 N N . LEU B 1 177 ? 52.499 -2.463 79.093 1.00 32.07 177 LEU B N 1
ATOM 3195 C CA . LEU B 1 177 ? 52.882 -3.752 79.639 1.00 32.35 177 LEU B CA 1
ATOM 3196 C C . LEU B 1 177 ? 53.872 -4.447 78.718 1.00 32.68 177 LEU B C 1
ATOM 3197 O O . LEU B 1 177 ? 54.792 -5.143 79.159 1.00 33.15 177 LEU B O 1
ATOM 3202 N N . PHE B 1 178 ? 53.657 -4.257 77.424 1.00 32.22 178 PHE B N 1
ATOM 3203 C CA . PHE B 1 178 ? 54.382 -4.982 76.407 1.00 32.03 178 PHE B CA 1
ATOM 3204 C C . PHE B 1 178 ? 55.774 -4.437 76.142 1.00 32.00 178 PHE B C 1
ATOM 3205 O O . PHE B 1 178 ? 56.645 -5.193 75.723 1.00 31.95 178 PHE B O 1
ATOM 3213 N N . SER B 1 179 ? 55.986 -3.153 76.437 1.00 32.31 179 SER B N 1
ATOM 3214 C CA . SER B 1 179 ? 57.288 -2.501 76.254 1.00 32.86 179 SER B CA 1
ATOM 3215 C C . SER B 1 179 ? 58.077 -2.326 77.558 1.00 32.89 179 SER B C 1
ATOM 3216 O O . SER B 1 179 ? 59.296 -2.278 77.530 1.00 33.67 179 SER B O 1
ATOM 3219 N N . LEU B 1 180 ? 57.393 -2.273 78.695 1.00 33.34 180 LEU B N 1
ATOM 3220 C CA . LEU B 1 180 ? 58.039 -2.111 80.002 1.00 33.58 180 LEU B CA 1
ATOM 3221 C C . LEU B 1 180 ? 57.920 -3.441 80.749 1.00 33.56 180 LEU B C 1
ATOM 3222 O O . LEU B 1 180 ? 56.806 -3.832 81.123 1.00 33.33 180 LEU B O 1
ATOM 3227 N N . PRO B 1 181 ? 59.040 -4.155 80.931 1.00 33.59 181 PRO B N 1
ATOM 3228 C CA . PRO B 1 181 ? 59.013 -5.471 81.584 1.00 33.48 181 PRO B CA 1
ATOM 3229 C C . PRO B 1 181 ? 58.641 -5.388 83.064 1.00 33.62 181 PRO B C 1
ATOM 3230 O O . PRO B 1 181 ? 59.312 -4.693 83.827 1.00 33.36 181 PRO B O 1
ATOM 3234 N N . ALA B 1 182 ? 57.577 -6.100 83.436 1.00 33.63 182 ALA B N 1
ATOM 3235 C CA . ALA B 1 182 ? 56.995 -6.063 84.768 1.00 33.61 182 ALA B CA 1
ATOM 3236 C C . ALA B 1 182 ? 57.083 -7.467 85.333 1.00 33.43 182 ALA B C 1
ATOM 3237 O O . ALA B 1 182 ? 56.448 -8.370 84.805 1.00 33.61 182 ALA B O 1
ATOM 3239 N N . VAL B 1 183 ? 57.881 -7.639 86.383 1.00 33.38 183 VAL B N 1
ATOM 3240 C CA . VAL B 1 183 ? 58.157 -8.952 86.971 1.00 33.64 183 VAL B CA 1
ATOM 3241 C C . VAL B 1 183 ? 57.516 -9.071 88.354 1.00 33.61 183 VAL B C 1
ATOM 3242 O O . VAL B 1 183 ? 57.787 -8.265 89.235 1.00 33.08 183 VAL B O 1
ATOM 3246 N N . ARG B 1 184 ? 56.659 -10.078 88.523 1.00 33.96 184 ARG B N 1
ATOM 3247 C CA . ARG B 1 184 ? 56.094 -10.402 89.829 1.00 34.29 184 ARG B CA 1
ATOM 3248 C C . ARG B 1 184 ? 57.092 -11.288 90.542 1.00 34.97 184 ARG B C 1
ATOM 3249 O O . ARG B 1 184 ? 57.516 -12.306 89.994 1.00 34.91 184 ARG B O 1
ATOM 3257 N N . VAL B 1 185 ? 57.465 -10.906 91.761 1.00 36.02 185 VAL B N 1
ATOM 3258 C CA . VAL B 1 185 ? 58.462 -11.644 92.537 1.00 36.69 185 VAL B CA 1
ATOM 3259 C C . VAL B 1 185 ? 57.964 -11.775 93.970 1.00 37.05 185 VAL B C 1
ATOM 3260 O O . VAL B 1 185 ? 58.034 -10.816 94.739 1.00 37.16 185 VAL B O 1
ATOM 3264 N N . PRO B 1 186 ? 57.434 -12.946 94.326 1.00 37.67 186 PRO B N 1
ATOM 3265 C CA . PRO B 1 186 ? 56.883 -13.167 95.674 1.00 37.97 186 PRO B CA 1
ATOM 3266 C C . PRO B 1 186 ? 57.748 -12.532 96.781 1.00 38.44 186 PRO B C 1
ATOM 3267 O O . PRO B 1 186 ? 57.262 -11.644 97.525 1.00 38.63 186 PRO B O 1
ATOM 3271 N N . SER B 1 187 ? 59.007 -12.955 96.874 1.00 39.01 187 SER B N 1
ATOM 3272 C CA . SER B 1 187 ? 59.839 -12.571 98.013 1.00 39.26 187 SER B CA 1
ATOM 3273 C C . SER B 1 187 ? 60.669 -11.313 97.686 1.00 39.23 187 SER B C 1
ATOM 3274 O O . SER B 1 187 ? 61.088 -11.106 96.536 1.00 39.10 187 SER B O 1
ATOM 3277 N N . PRO B 1 188 ? 60.896 -10.475 98.703 1.00 39.28 188 PRO B N 1
ATOM 3278 C CA . PRO B 1 188 ? 61.846 -9.361 98.594 1.00 39.15 188 PRO B CA 1
ATOM 3279 C C . PRO B 1 188 ? 63.307 -9.835 98.681 1.00 39.15 188 PRO B C 1
ATOM 3280 O O . PRO B 1 188 ? 64.203 -9.067 98.320 1.00 39.29 188 PRO B O 1
ATOM 3284 N N . GLY B 1 189 ? 63.532 -11.059 99.171 1.00 38.80 189 GLY B N 1
ATOM 3285 C CA . GLY B 1 189 ? 64.852 -11.667 99.202 1.00 38.73 189 GLY B CA 1
ATOM 3286 C C . GLY B 1 189 ? 65.381 -11.995 97.818 1.00 38.44 189 GLY B C 1
ATOM 3287 O O . GLY B 1 189 ? 66.577 -11.853 97.571 1.00 38.90 189 GLY B O 1
ATOM 3288 N N . GLU B 1 190 ? 64.499 -12.441 96.919 1.00 37.87 190 GLU B N 1
ATOM 3289 C CA . GLU B 1 190 ? 64.897 -12.765 95.546 1.00 37.58 190 GLU B CA 1
ATOM 3290 C C . GLU B 1 190 ? 65.220 -11.489 94.754 1.00 37.24 190 GLU B C 1
ATOM 3291 O O . GLU B 1 190 ? 66.018 -11.525 93.809 1.00 37.26 190 GLU B O 1
ATOM 3297 N N . VAL B 1 191 ? 64.602 -10.371 95.155 1.00 36.55 191 VAL B N 1
ATOM 3298 C CA . VAL B 1 191 ? 64.889 -9.060 94.574 1.00 35.97 191 VAL B CA 1
ATOM 3299 C C . VAL B 1 191 ? 66.297 -8.598 94.918 1.00 35.70 191 VAL B C 1
ATOM 3300 O O . VAL B 1 191 ? 67.020 -8.118 94.043 1.00 35.29 191 VAL B O 1
ATOM 3312 N N . ASP B 1 193 ? 68.909 -10.336 95.741 1.00 35.67 193 ASP B N 1
ATOM 3313 C CA . ASP B 1 193 ? 69.942 -11.187 95.139 1.00 35.79 193 ASP B CA 1
ATOM 3314 C C . ASP B 1 193 ? 70.216 -10.722 93.712 1.00 35.68 193 ASP B C 1
ATOM 3315 O O . ASP B 1 193 ? 71.367 -10.682 93.249 1.00 35.83 193 ASP B O 1
ATOM 3320 N N . TRP B 1 194 ? 69.150 -10.343 93.019 1.00 35.69 194 TRP B N 1
ATOM 3321 C CA . TRP B 1 1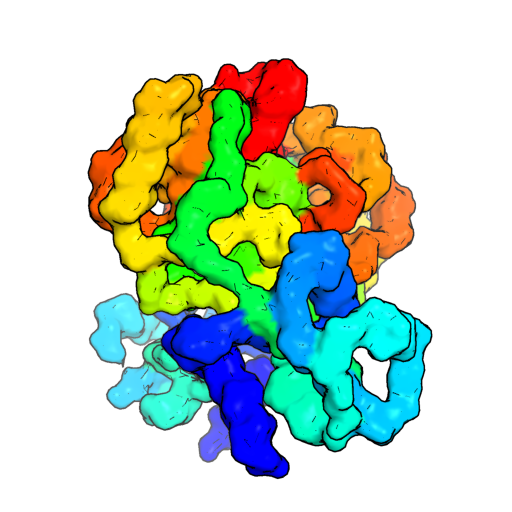94 ? 69.284 -9.762 91.680 1.00 35.75 194 TRP B CA 1
ATOM 3322 C C . TRP B 1 194 ? 69.835 -8.301 91.701 1.00 35.90 194 TRP B C 1
ATOM 3323 O O . TRP B 1 194 ? 70.469 -7.828 90.733 1.00 35.87 194 TRP B O 1
ATOM 3334 N N . VAL B 1 195 ? 69.583 -7.595 92.798 1.00 36.05 195 VAL B N 1
ATOM 3335 C CA . VAL B 1 195 ? 70.159 -6.276 93.026 1.00 36.17 195 VAL B CA 1
ATOM 3336 C C . VAL B 1 195 ? 71.634 -6.356 93.368 1.00 36.66 195 VAL B C 1
ATOM 3337 O O . VAL B 1 195 ? 72.412 -5.529 92.886 1.00 36.23 195 VAL B O 1
ATOM 3341 N N . GLU B 1 196 ? 72.014 -7.341 94.193 1.00 37.18 196 GLU B N 1
ATOM 3342 C CA . GLU B 1 196 ? 73.403 -7.509 94.598 1.00 37.74 196 GLU B CA 1
ATOM 3343 C C . GLU B 1 196 ? 74.221 -7.889 93.359 1.00 38.24 196 GLU B C 1
ATOM 3344 O O . GLU B 1 196 ? 75.415 -7.578 93.286 1.00 38.96 196 GLU B O 1
ATOM 3350 N N . ALA B 1 197 ? 73.587 -8.569 92.401 1.00 38.50 197 ALA B N 1
ATOM 3351 C CA . ALA B 1 197 ? 74.322 -9.112 91.257 1.00 39.02 197 ALA B CA 1
ATOM 3352 C C . ALA B 1 197 ? 74.613 -8.017 90.235 1.00 38.97 197 ALA B C 1
ATOM 3353 O O . ALA B 1 197 ? 75.656 -7.998 89.596 1.00 39.02 197 ALA B O 1
ATOM 3355 N N . ARG B 1 198 ? 73.685 -7.085 90.088 1.00 39.83 198 ARG B N 1
ATOM 3356 C CA . ARG B 1 198 ? 73.914 -5.928 89.215 1.00 39.77 198 ARG B CA 1
ATOM 3357 C C . ARG B 1 198 ? 75.023 -5.030 89.786 1.00 40.06 198 ARG B C 1
ATOM 3358 O O . ARG B 1 198 ? 75.920 -4.562 89.040 1.00 41.14 198 ARG B O 1
ATOM 3366 N N . ARG B 1 199 ? 74.993 -4.851 91.118 1.00 39.55 199 ARG B N 1
ATOM 3367 C CA . ARG B 1 199 ? 76.126 -4.259 91.879 1.00 38.78 199 ARG B CA 1
ATOM 3368 C C . ARG B 1 199 ? 77.478 -4.898 91.565 1.00 38.33 199 ARG B C 1
ATOM 3369 O O . ARG B 1 199 ? 78.461 -4.179 91.360 1.00 38.19 199 ARG B O 1
ATOM 3377 N N . ALA B 1 200 ? 77.519 -6.232 91.526 1.00 38.27 200 ALA B N 1
ATOM 3378 C CA . ALA B 1 200 ? 78.776 -6.975 91.298 1.00 38.03 200 ALA B CA 1
ATOM 3379 C C . ALA B 1 200 ? 79.285 -6.713 89.884 1.00 38.05 200 ALA B C 1
ATOM 3380 O O . ALA B 1 200 ? 80.483 -6.668 89.649 1.00 37.94 200 ALA B O 1
ATOM 3382 N N . ALA B 1 201 ? 78.355 -6.495 88.952 1.00 38.43 201 ALA B N 1
ATOM 3383 C CA . ALA B 1 201 ? 78.702 -6.213 87.558 1.00 38.43 201 ALA B CA 1
ATOM 3384 C C . ALA B 1 201 ? 79.309 -4.819 87.350 1.00 38.49 201 ALA B C 1
ATOM 3385 O O . ALA B 1 201 ? 80.054 -4.608 86.389 1.00 39.05 201 ALA B O 1
ATOM 3387 N N . GLY B 1 202 ? 79.020 -3.887 88.258 1.00 38.28 202 GLY B N 1
ATOM 3388 C CA . GLY B 1 202 ? 79.553 -2.534 88.173 1.00 38.44 202 GLY B CA 1
ATOM 3389 C C . GLY B 1 202 ? 78.508 -1.429 88.372 1.00 38.66 202 GLY B C 1
ATOM 3390 O O . GLY B 1 202 ? 78.853 -0.315 88.785 1.00 38.52 202 GLY B O 1
ATOM 3391 N N . THR B 1 203 ? 77.240 -1.727 88.074 1.00 38.66 203 THR B N 1
ATOM 3392 C CA . THR B 1 203 ? 76.141 -0.735 88.227 1.00 39.23 203 THR B CA 1
ATOM 3393 C C . THR B 1 203 ? 75.720 -0.588 89.713 1.00 39.38 203 THR B C 1
ATOM 3394 O O . THR B 1 203 ? 75.288 -1.585 90.334 1.00 40.78 203 THR B O 1
ATOM 3398 N N . PRO B 1 204 ? 75.932 0.594 90.307 1.00 38.78 204 PRO B N 1
ATOM 3399 C CA . PRO B 1 204 ? 75.752 0.762 91.757 1.00 38.41 204 PRO B CA 1
ATOM 3400 C C . PRO B 1 204 ? 74.376 1.239 92.041 1.00 38.04 204 PRO B C 1
ATOM 3401 O O . PRO B 1 204 ? 74.130 2.404 92.370 1.00 38.48 204 PRO B O 1
ATOM 3405 N N . ILE B 1 205 ? 73.441 0.306 91.877 1.00 37.31 205 ILE B N 1
ATOM 3406 C CA . ILE B 1 205 ? 72.049 0.585 92.122 1.00 36.02 205 ILE B CA 1
ATOM 3407 C C . ILE B 1 205 ? 71.870 1.047 93.565 1.00 35.83 205 ILE B C 1
ATOM 3408 O O . ILE B 1 205 ? 72.522 0.554 94.469 1.00 36.03 205 ILE B O 1
ATOM 3413 N N . VAL B 1 206 ? 70.975 1.998 93.783 1.00 35.71 206 VAL B N 1
ATOM 3414 C CA . VAL B 1 206 ? 70.673 2.443 95.138 1.00 35.45 206 VAL B CA 1
ATOM 3415 C C . VAL B 1 206 ? 69.168 2.346 95.346 1.00 35.03 206 VAL B C 1
ATOM 3416 O O . VAL B 1 206 ? 68.390 2.811 94.518 1.00 35.03 206 VAL B O 1
ATOM 3420 N N . LEU B 1 207 ? 68.764 1.694 96.434 1.00 34.75 207 LEU B N 1
ATOM 3421 C CA . LEU B 1 207 ? 67.350 1.573 96.771 1.00 34.49 207 LEU B CA 1
ATOM 3422 C C . LEU B 1 207 ? 66.861 2.863 97.421 1.00 34.33 207 LEU B C 1
ATOM 3423 O O . LEU B 1 207 ? 67.515 3.414 98.296 1.00 34.04 207 LEU B O 1
ATOM 3428 N N . VAL B 1 208 ? 65.709 3.347 96.977 1.00 34.65 208 VAL B N 1
ATOM 3429 C CA . VAL B 1 208 ? 65.222 4.657 97.378 1.00 34.56 208 VAL B CA 1
ATOM 3430 C C . VAL B 1 208 ? 63.757 4.536 97.724 1.00 35.22 208 VAL B C 1
ATOM 3431 O O . VAL B 1 208 ? 62.940 4.322 96.853 1.00 35.47 208 VAL B O 1
ATOM 3435 N N . GLY B 1 209 ? 63.435 4.648 99.004 1.00 36.26 209 GLY B N 1
ATOM 3436 C CA . GLY B 1 209 ? 62.064 4.552 99.457 1.00 37.27 209 GLY B CA 1
ATOM 3437 C C . GLY B 1 209 ? 61.349 5.879 99.365 1.00 38.26 209 GLY B C 1
ATOM 3438 O O . GLY B 1 209 ? 61.981 6.924 99.364 1.00 37.74 209 GLY B O 1
ATOM 3439 N N . THR B 1 210 ? 60.027 5.820 99.261 1.00 40.04 210 THR B N 1
ATOM 3440 C CA . THR B 1 210 ? 59.178 6.988 99.427 1.00 41.72 210 THR B CA 1
ATOM 3441 C C . THR B 1 210 ? 58.559 6.869 100.802 1.00 43.45 210 THR B C 1
ATOM 3442 O O . THR B 1 210 ? 58.369 5.761 101.307 1.00 43.90 210 THR B O 1
ATOM 3446 N N . ASP B 1 211 ? 58.256 8.006 101.419 1.00 45.48 211 ASP B N 1
ATOM 3447 C CA . ASP B 1 211 ? 57.779 8.013 102.795 1.00 47.05 211 ASP B CA 1
ATOM 3448 C C . ASP B 1 211 ? 56.825 9.159 103.105 1.00 48.23 211 ASP B C 1
ATOM 3449 O O . ASP B 1 211 ? 56.802 10.182 102.417 1.00 48.38 211 ASP B O 1
ATOM 3454 N N . GLU B 1 212 ? 56.048 8.959 104.167 1.00 49.45 212 GLU B N 1
ATOM 3455 C CA . GLU B 1 212 ? 55.327 10.037 104.831 1.00 50.39 212 GLU B CA 1
ATOM 3456 C C . GLU B 1 212 ? 56.343 10.792 105.718 1.00 51.05 212 GLU B C 1
ATOM 3457 O O . GLU B 1 212 ? 56.136 11.967 106.053 1.00 51.37 212 GLU B O 1
ATOM 3463 N N . HIS B 1 213 ? 57.420 10.096 106.110 1.00 51.46 213 HIS B N 1
ATOM 3464 C CA . HIS B 1 213 ? 58.462 10.632 107.002 1.00 51.54 213 HIS B CA 1
ATOM 3465 C C . HIS B 1 213 ? 59.765 11.024 106.275 1.00 50.89 213 HIS B C 1
ATOM 3466 O O . HIS B 1 213 ? 60.833 11.039 106.891 1.00 51.15 213 HIS B O 1
ATOM 3473 N N . GLY B 1 214 ? 59.683 11.339 104.985 1.00 50.16 214 GLY B N 1
ATOM 3474 C CA . GLY B 1 214 ? 60.859 11.558 104.149 1.00 49.52 214 GLY B CA 1
ATOM 3475 C C . GLY B 1 214 ? 62.074 12.249 104.759 1.00 48.81 214 GLY B C 1
ATOM 3476 O O . GLY B 1 214 ? 61.948 13.312 105.384 1.00 48.78 214 GLY B O 1
ATOM 3477 N N . ASP B 1 215 ? 63.249 11.630 104.565 1.00 47.84 215 ASP B N 1
ATOM 3478 C CA . ASP B 1 215 ? 64.552 12.200 104.948 1.00 46.93 215 ASP B CA 1
ATOM 3479 C C . ASP B 1 215 ? 64.781 13.531 104.241 1.00 45.84 215 ASP B C 1
ATOM 3480 O O . ASP B 1 215 ? 65.031 14.556 104.882 1.00 45.83 215 ASP B O 1
ATOM 3485 N N . CYS B 1 216 ? 64.711 13.484 102.909 1.00 44.36 216 CYS B N 1
ATOM 3486 C CA . CYS B 1 216 ? 65.003 14.637 102.062 1.00 43.30 216 CYS B CA 1
ATOM 3487 C C . CYS B 1 216 ? 63.946 14.873 100.993 1.00 41.39 216 CYS B C 1
ATOM 3488 O O . CYS B 1 216 ? 63.219 13.967 100.595 1.00 40.82 216 CYS B O 1
ATOM 3491 N N . ASP B 1 217 ? 63.859 16.120 100.552 1.00 39.58 217 ASP B N 1
ATOM 3492 C CA . ASP B 1 217 ? 63.023 16.466 99.423 1.00 38.17 217 ASP B CA 1
ATOM 3493 C C . ASP B 1 217 ? 63.502 15.652 98.214 1.00 37.00 217 ASP B C 1
ATOM 3494 O O . ASP B 1 217 ? 64.702 15.389 98.056 1.00 36.65 217 ASP B O 1
ATOM 3499 N N . VAL B 1 218 ? 62.551 15.227 97.391 1.00 35.24 218 VAL B N 1
ATOM 3500 C CA . VAL B 1 218 ? 62.846 14.393 96.239 1.00 34.31 218 VAL B CA 1
ATOM 3501 C C . VAL B 1 218 ? 63.842 15.098 95.300 1.00 33.26 218 VAL B C 1
ATOM 3502 O O . VAL B 1 218 ? 64.649 14.439 94.649 1.00 32.59 218 VAL B O 1
ATOM 3506 N N . PHE B 1 219 ? 63.769 16.429 95.246 1.00 32.43 219 PHE B N 1
ATOM 3507 C CA . PHE B 1 219 ? 64.587 17.233 94.321 1.00 32.04 219 PHE B CA 1
ATOM 3508 C C . PHE B 1 219 ? 65.998 17.524 94.845 1.00 32.40 219 PHE B C 1
ATOM 3509 O O . PHE B 1 219 ? 66.847 18.021 94.092 1.00 32.44 219 PHE B O 1
ATOM 3517 N N . ASP B 1 220 ? 66.232 17.268 96.139 1.00 31.97 220 ASP B N 1
ATOM 3518 C CA . ASP B 1 220 ? 67.585 17.311 96.688 1.00 32.34 220 ASP B CA 1
ATOM 3519 C C . ASP B 1 220 ? 68.327 15.975 96.464 1.00 31.63 220 ASP B C 1
ATOM 3520 O O . ASP B 1 220 ? 69.502 15.887 96.767 1.00 31.40 220 ASP B O 1
ATOM 3525 N N . PHE B 1 221 ? 67.661 14.938 95.963 1.00 30.88 221 PHE B N 1
ATOM 3526 C CA . PHE B 1 221 ? 68.314 13.627 95.825 1.00 30.44 221 PHE B CA 1
ATOM 3527 C C . PHE B 1 221 ? 68.808 13.409 94.393 1.00 29.86 221 PHE B C 1
ATOM 3528 O O . PHE B 1 221 ? 68.211 13.899 93.443 1.00 29.53 221 PHE B O 1
ATOM 3536 N N . ASP B 1 222 ? 69.889 12.651 94.255 1.00 29.54 222 ASP B N 1
ATOM 3537 C CA . ASP B 1 222 ? 70.581 12.477 92.977 1.00 29.53 222 ASP B CA 1
ATOM 3538 C C . ASP B 1 222 ? 70.023 11.292 92.162 1.00 29.29 222 ASP B C 1
ATOM 3539 O O . ASP B 1 222 ? 70.471 10.162 92.310 1.00 29.31 222 ASP B O 1
ATOM 3544 N N . PHE B 1 223 ? 69.054 11.562 91.290 1.00 29.59 223 PHE B N 1
ATOM 3545 C CA . PHE B 1 223 ? 68.476 10.528 90.415 1.00 29.58 223 PHE B CA 1
ATOM 3546 C C . PHE B 1 223 ? 69.240 10.270 89.108 1.00 29.42 223 PHE B C 1
ATOM 3547 O O . PHE B 1 223 ? 68.770 9.511 88.270 1.00 29.15 223 PHE B O 1
ATOM 3555 N N . THR B 1 224 ? 70.405 10.891 88.937 1.00 29.55 224 THR B N 1
ATOM 3556 C CA . THR B 1 224 ? 71.314 10.547 87.829 1.00 29.61 224 THR B CA 1
ATOM 3557 C C . THR B 1 224 ? 72.092 9.241 88.064 1.00 29.50 224 THR B C 1
ATOM 3558 O O . THR B 1 224 ? 72.835 8.799 87.188 1.00 29.31 224 THR B O 1
ATOM 3562 N N . GLN B 1 225 ? 71.955 8.652 89.249 1.00 29.65 225 GLN B N 1
ATOM 3563 C CA . GLN B 1 225 ? 72.612 7.386 89.563 1.00 29.85 225 GLN B CA 1
ATOM 3564 C C . GLN B 1 225 ? 71.670 6.188 89.331 1.00 30.04 225 GLN B C 1
ATOM 3565 O O . GLN B 1 225 ? 70.444 6.341 89.336 1.00 29.08 225 GLN B O 1
ATOM 3571 N N . PRO B 1 226 ? 72.238 5.004 89.096 1.00 30.41 226 PRO B N 1
ATOM 3572 C CA . PRO B 1 226 ? 71.421 3.792 88.977 1.00 30.84 226 PRO B CA 1
ATOM 3573 C C . PRO B 1 226 ? 70.511 3.632 90.202 1.00 31.14 226 PRO B C 1
ATOM 3574 O O . PRO B 1 226 ? 71.010 3.557 91.319 1.00 30.49 226 PRO B O 1
ATOM 3578 N N . THR B 1 227 ? 69.199 3.606 89.977 1.00 31.37 227 THR B N 1
ATOM 3579 C CA . THR B 1 227 ? 68.222 3.813 91.039 1.00 31.93 227 THR B CA 1
ATOM 3580 C C . THR B 1 227 ? 67.062 2.821 90.930 1.00 32.05 227 THR B C 1
ATOM 3581 O O . THR B 1 227 ? 66.398 2.752 89.898 1.00 32.30 227 THR B O 1
ATOM 3585 N N . LEU B 1 228 ? 66.794 2.082 91.999 1.00 31.93 228 LEU B N 1
ATOM 3586 C CA . LEU B 1 228 ? 65.509 1.409 92.148 1.00 31.98 228 LEU B CA 1
ATOM 3587 C C . LEU B 1 228 ? 64.653 2.230 93.119 1.00 32.42 228 LEU B C 1
ATOM 3588 O O . LEU B 1 228 ? 65.069 2.490 94.255 1.00 32.68 228 LEU B O 1
ATOM 3593 N N . LEU B 1 229 ? 63.469 2.635 92.662 1.00 32.58 229 LEU B N 1
ATOM 3594 C CA . LEU B 1 229 ? 62.536 3.443 93.443 1.00 32.85 229 LEU B CA 1
ATOM 3595 C C . LEU B 1 229 ? 61.464 2.559 94.102 1.00 33.18 229 LEU B C 1
ATOM 3596 O O . LEU B 1 229 ? 60.666 1.920 93.414 1.00 33.17 229 LEU B O 1
ATOM 3601 N N . LEU B 1 230 ? 61.444 2.531 95.429 1.00 33.54 230 LEU B N 1
ATOM 3602 C CA . LEU B 1 230 ? 60.487 1.714 96.172 1.00 34.12 230 LEU B CA 1
ATOM 3603 C C . LEU B 1 230 ? 59.247 2.540 96.519 1.00 34.46 230 LEU B C 1
ATOM 3604 O O . LEU B 1 230 ? 59.358 3.621 97.074 1.00 34.20 230 LEU B O 1
ATOM 3609 N N . ILE B 1 231 ? 58.077 2.004 96.189 1.00 35.39 231 ILE B N 1
ATOM 3610 C CA . ILE B 1 231 ? 56.796 2.674 96.359 1.00 36.38 231 ILE B CA 1
ATOM 3611 C C . ILE B 1 231 ? 55.884 1.739 97.133 1.00 36.88 231 ILE B C 1
ATOM 3612 O O . ILE B 1 231 ? 55.815 0.549 96.851 1.00 36.81 231 ILE B O 1
ATOM 3617 N N . GLY B 1 232 ? 55.179 2.281 98.114 1.00 37.85 232 GLY B N 1
ATOM 3618 C CA . GLY B 1 232 ? 54.387 1.466 99.013 1.00 38.51 232 GLY B CA 1
ATOM 3619 C C . GLY B 1 232 ? 52.929 1.289 98.624 1.00 39.24 232 GLY B C 1
ATOM 3620 O O . GLY B 1 232 ? 52.377 1.992 97.775 1.00 39.56 232 GLY B O 1
ATOM 3621 N N . ASN B 1 233 ? 52.323 0.301 99.258 1.00 40.18 233 ASN B N 1
ATOM 3622 C CA . ASN B 1 233 ? 50.877 0.157 99.354 1.00 41.00 233 ASN B CA 1
ATOM 3623 C C . ASN B 1 233 ? 50.160 1.507 99.490 1.00 41.78 233 ASN B C 1
ATOM 3624 O O . ASN B 1 233 ? 50.691 2.479 100.035 1.00 41.89 233 ASN B O 1
ATOM 3629 N N . GLU B 1 234 ? 48.920 1.525 99.034 1.00 42.62 234 GLU B N 1
ATOM 3630 C CA . GLU B 1 234 ? 48.095 2.730 98.986 1.00 43.03 234 GLU B CA 1
ATOM 3631 C C . GLU B 1 234 ? 47.553 3.097 100.370 1.00 43.69 234 GLU B C 1
ATOM 3632 O O . GLU B 1 234 ? 47.379 4.279 100.694 1.00 44.25 234 GLU B O 1
ATOM 3638 N N . THR B 1 235 ? 47.319 2.065 101.185 1.00 44.10 235 THR B N 1
ATOM 3639 C CA . THR B 1 235 ? 46.623 2.170 102.464 1.00 44.10 235 THR B CA 1
ATOM 3640 C C . THR B 1 235 ? 47.567 2.010 103.668 1.00 44.17 235 THR B C 1
ATOM 3641 O O . THR B 1 235 ? 47.314 2.571 104.741 1.00 44.37 235 THR B O 1
ATOM 3645 N N . ALA B 1 236 ? 48.608 1.193 103.509 1.00 43.97 236 ALA B N 1
ATOM 3646 C CA . ALA B 1 236 ? 49.762 1.192 104.407 1.00 43.87 236 ALA B CA 1
ATOM 3647 C C . ALA B 1 236 ? 50.911 1.855 103.657 1.00 44.05 236 ALA B C 1
ATOM 3648 O O . ALA B 1 236 ? 50.821 2.100 102.446 1.00 44.19 236 ALA B O 1
ATOM 3650 N N . GLY B 1 237 ? 52.011 2.133 104.342 1.00 43.92 237 GLY B N 1
ATOM 3651 C CA . GLY B 1 237 ? 53.165 2.677 103.640 1.00 43.69 237 GLY B CA 1
ATOM 3652 C C . GLY B 1 237 ? 53.953 1.599 102.897 1.00 43.30 237 GLY B C 1
ATOM 3653 O O . GLY B 1 237 ? 53.424 0.536 102.511 1.00 43.15 237 GLY B O 1
ATOM 3654 N N . LEU B 1 238 ? 55.236 1.891 102.698 1.00 42.91 238 LEU B N 1
ATOM 3655 C CA . LEU B 1 238 ? 56.234 0.850 102.490 1.00 42.64 238 LEU B CA 1
ATOM 3656 C C . LEU B 1 238 ? 56.279 -0.009 103.748 1.00 42.63 238 LEU B C 1
ATOM 3657 O O . LEU B 1 238 ? 56.072 0.498 104.857 1.00 42.57 238 LEU B O 1
ATOM 3662 N N . SER B 1 239 ? 56.569 -1.297 103.582 1.00 42.52 239 SER B N 1
ATOM 3663 C CA . SER B 1 239 ? 56.779 -2.173 104.724 1.00 42.36 239 SER B CA 1
ATOM 3664 C C . SER B 1 239 ? 58.086 -1.736 105.352 1.00 42.55 239 SER B C 1
ATOM 3665 O O . SER B 1 239 ? 58.943 -1.168 104.658 1.00 42.38 239 SER B O 1
ATOM 3668 N N . ASN B 1 240 ? 58.234 -1.979 106.658 1.00 42.52 240 ASN B N 1
ATOM 3669 C CA . ASN B 1 240 ? 59.458 -1.585 107.335 1.00 42.79 240 ASN B CA 1
ATOM 3670 C C . ASN B 1 240 ? 60.666 -2.326 106.670 1.00 43.00 240 ASN B C 1
ATOM 3671 O O . ASN B 1 240 ? 61.754 -1.734 106.416 1.00 43.28 240 ASN B O 1
ATOM 3676 N N . ALA B 1 241 ? 60.456 -3.617 106.393 1.00 43.18 241 ALA B N 1
ATOM 3677 C CA . ALA B 1 241 ? 61.500 -4.497 105.854 1.00 43.21 241 ALA B CA 1
ATOM 3678 C C . ALA B 1 241 ? 62.091 -3.950 104.563 1.00 43.39 241 ALA B C 1
ATOM 3679 O O . ALA B 1 241 ? 63.288 -4.099 104.301 1.00 43.65 241 ALA B O 1
ATOM 3681 N N . TRP B 1 242 ? 61.239 -3.315 103.762 1.00 43.52 242 TRP B N 1
ATOM 3682 C CA . TRP B 1 242 ? 61.692 -2.566 102.577 1.00 43.58 242 TRP B CA 1
ATOM 3683 C C . TRP B 1 242 ? 62.441 -1.283 102.986 1.00 42.64 242 TRP B C 1
ATOM 3684 O O . TRP B 1 242 ? 63.374 -0.859 102.307 1.00 42.14 242 TRP B O 1
ATOM 3695 N N . ARG B 1 243 ? 62.016 -0.682 104.098 1.00 41.95 243 ARG B N 1
ATOM 3696 C CA . ARG B 1 243 ? 62.666 0.513 104.669 1.00 41.39 243 ARG B CA 1
ATOM 3697 C C . ARG B 1 243 ? 64.062 0.211 105.244 1.00 40.77 243 ARG B C 1
ATOM 3698 O O . ARG B 1 243 ? 64.897 1.113 105.319 1.00 40.73 243 ARG B O 1
ATOM 3706 N N . THR B 1 244 ? 64.306 -1.043 105.642 1.00 39.89 244 THR B N 1
ATOM 3707 C CA . THR B 1 244 ? 65.601 -1.461 106.193 1.00 39.41 244 THR B CA 1
ATOM 3708 C C . THR B 1 244 ? 66.647 -1.520 105.093 1.00 38.92 244 THR B C 1
ATOM 3709 O O . THR B 1 244 ? 67.805 -1.124 105.285 1.00 38.77 244 THR B O 1
ATOM 3713 N N . LEU B 1 245 ? 66.216 -2.027 103.940 1.00 38.39 245 LEU B N 1
ATOM 3714 C CA . LEU B 1 245 ? 67.083 -2.216 102.782 1.00 37.93 245 LEU B CA 1
ATOM 3715 C C . LEU B 1 245 ? 67.286 -0.924 101.994 1.00 37.44 245 LEU B C 1
ATOM 3716 O O . LEU B 1 245 ? 68.193 -0.841 101.170 1.00 37.10 245 LEU B O 1
ATOM 3721 N N . CYS B 1 246 ? 66.441 0.073 102.249 1.00 37.17 246 CYS B N 1
ATOM 3722 C CA . CYS B 1 246 ? 66.519 1.354 101.555 1.00 37.06 246 CYS B CA 1
ATOM 3723 C C . CYS B 1 246 ? 67.766 2.125 101.957 1.00 36.75 246 CYS B C 1
ATOM 3724 O O . CYS B 1 246 ? 68.044 2.283 103.141 1.00 36.69 246 CYS B O 1
ATOM 3727 N N . ASP B 1 247 ? 68.516 2.587 100.960 1.00 36.48 247 ASP B N 1
ATOM 3728 C CA . ASP B 1 247 ? 69.724 3.377 101.186 1.00 36.34 247 ASP B CA 1
ATOM 3729 C C . ASP B 1 247 ? 69.375 4.845 101.456 1.00 36.28 247 ASP B C 1
ATOM 3730 O O . ASP B 1 247 ? 69.995 5.498 102.286 1.00 36.29 247 ASP B O 1
ATOM 3735 N N . TYR B 1 248 ? 68.391 5.362 100.733 1.00 36.30 248 TYR B N 1
ATOM 3736 C CA . TYR B 1 248 ? 67.892 6.718 100.944 1.00 36.33 248 TYR B CA 1
ATOM 3737 C C . TYR B 1 248 ? 66.371 6.690 101.002 1.00 35.84 248 TYR B C 1
ATOM 3738 O O . TYR B 1 248 ? 65.744 5.729 100.569 1.00 35.93 248 TYR B O 1
ATOM 3747 N N . THR B 1 249 ? 65.785 7.750 101.542 1.00 35.18 249 THR B N 1
ATOM 3748 C CA . THR B 1 249 ? 64.341 7.912 101.543 1.00 34.71 249 THR B CA 1
ATOM 3749 C C . THR B 1 249 ? 64.018 9.325 101.083 1.00 34.21 249 THR B C 1
ATOM 3750 O O . THR B 1 249 ? 64.662 10.276 101.518 1.00 34.13 249 THR B O 1
ATOM 3754 N N . VAL B 1 250 ? 63.027 9.462 100.202 1.00 33.72 250 VAL B N 1
ATOM 3755 C CA . VAL B 1 250 ? 62.610 10.772 99.693 1.00 33.57 250 VAL B CA 1
ATOM 3756 C C . VAL B 1 250 ? 61.123 11.036 99.927 1.00 33.42 250 VAL B C 1
ATOM 3757 O O . VAL B 1 250 ? 60.324 10.105 100.003 1.00 33.28 250 VAL B O 1
ATOM 3761 N N . SER B 1 251 ? 60.762 12.307 100.059 1.00 33.20 251 SER B N 1
ATOM 3762 C CA . SER B 1 251 ? 59.361 12.691 100.108 1.00 33.60 251 SER B CA 1
ATOM 3763 C C . SER B 1 251 ? 59.063 13.841 99.148 1.00 33.86 251 SER B C 1
ATOM 3764 O O . SER B 1 251 ? 59.911 14.707 98.906 1.00 33.18 251 SER B O 1
ATOM 3767 N N . ILE B 1 252 ? 57.850 13.822 98.602 1.00 34.46 252 ILE B N 1
ATOM 3768 C CA . ILE B 1 252 ? 57.305 14.957 97.868 1.00 34.82 252 ILE B CA 1
ATOM 3769 C C . ILE B 1 252 ? 56.737 15.931 98.901 1.00 34.86 252 ILE B C 1
ATOM 3770 O O . ILE B 1 252 ? 55.909 15.532 99.717 1.00 35.38 252 ILE B O 1
ATOM 3775 N N . PRO B 1 253 ? 57.140 17.199 98.864 1.00 34.72 253 PRO B N 1
ATOM 3776 C CA . PRO B 1 253 ? 56.663 18.173 99.843 1.00 34.33 253 PRO B CA 1
ATOM 3777 C C . PRO B 1 253 ? 55.185 18.473 99.655 1.00 34.18 253 PRO B C 1
ATOM 3778 O O . PRO B 1 253 ? 54.725 18.669 98.522 1.00 34.31 253 PRO B O 1
ATOM 3790 N N . ALA B 1 255 ? 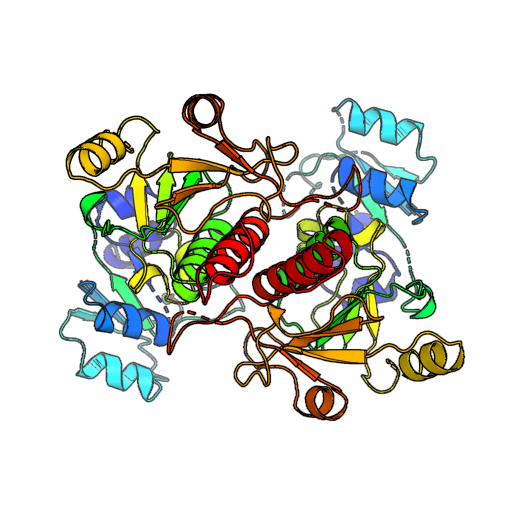51.226 20.136 101.138 1.00 34.53 255 ALA B N 1
ATOM 3791 C CA . ALA B 1 255 ? 50.659 21.410 101.580 1.00 34.87 255 ALA B CA 1
ATOM 3792 C C . ALA B 1 255 ? 50.408 21.424 103.083 1.00 35.20 255 ALA B C 1
ATOM 3793 O O . ALA B 1 255 ? 50.419 22.489 103.707 1.00 35.42 255 ALA B O 1
ATOM 3795 N N . GLY B 1 256 ? 50.197 20.253 103.677 1.00 35.58 256 GLY B N 1
ATOM 3796 C CA . GLY B 1 256 ? 49.866 20.209 105.091 1.00 35.87 256 GLY B CA 1
ATOM 3797 C C . GLY B 1 256 ? 49.497 18.853 105.660 1.00 36.06 256 GLY B C 1
ATOM 3798 O O . GLY B 1 256 ? 49.822 17.800 105.098 1.00 36.09 256 GLY B O 1
ATOM 3799 N N . SER B 1 257 ? 48.778 18.911 106.776 1.00 36.27 257 SER B N 1
ATOM 3800 C CA . SER B 1 257 ? 48.497 17.756 107.629 1.00 36.46 257 SER B CA 1
ATOM 3801 C C . SER B 1 257 ? 47.917 16.523 106.907 1.00 36.46 257 SER B C 1
ATOM 3802 O O . SER B 1 257 ? 48.628 15.531 106.716 1.00 36.30 257 SER B O 1
ATOM 3805 N N . ALA B 1 258 ? 46.648 16.594 106.498 1.00 36.50 258 ALA B N 1
ATOM 3806 C CA . ALA B 1 258 ? 45.903 15.415 106.039 1.00 36.38 258 ALA B CA 1
ATOM 3807 C C . ALA B 1 258 ? 45.900 15.247 104.520 1.00 36.26 258 ALA B C 1
ATOM 3808 O O . ALA B 1 258 ? 44.873 14.902 103.932 1.00 36.11 258 ALA B O 1
ATOM 3810 N N . SER B 1 259 ? 47.050 15.462 103.883 1.00 36.22 259 SER B N 1
ATOM 3811 C CA . SER B 1 259 ? 47.144 15.296 102.436 1.00 36.06 259 SER B CA 1
ATOM 3812 C C . SER B 1 259 ? 48.173 14.263 102.034 1.00 35.31 259 SER B C 1
ATOM 3813 O O . SER B 1 259 ? 49.310 14.280 102.500 1.00 36.10 259 SER B O 1
ATOM 3816 N N . SER B 1 260 ? 47.759 13.381 101.135 1.00 34.24 260 SER B N 1
ATOM 3817 C CA . SER B 1 260 ? 48.627 12.360 100.556 1.00 33.10 260 SER B CA 1
ATOM 3818 C C . SER B 1 260 ? 48.340 12.218 99.066 1.00 31.93 260 SER B C 1
ATOM 3819 O O . SER B 1 260 ? 47.347 12.747 98.562 1.00 31.26 260 SER B O 1
ATOM 3822 N N . LEU B 1 261 ? 49.218 11.492 98.377 1.00 30.99 261 LEU B N 1
ATOM 3823 C CA . LEU B 1 261 ? 49.075 11.214 96.959 1.00 29.99 261 LEU B CA 1
ATOM 3824 C C . LEU B 1 261 ? 48.785 9.735 96.732 1.00 30.09 261 LEU B C 1
ATOM 3825 O O . LEU B 1 261 ? 49.352 8.876 97.406 1.00 29.89 261 LEU B O 1
ATOM 3830 N N . ASN B 1 262 ? 47.887 9.454 95.788 1.00 29.65 262 ASN B N 1
ATOM 3831 C CA . ASN B 1 262 ? 47.732 8.130 95.208 1.00 29.81 262 ASN B CA 1
ATOM 3832 C C . ASN B 1 262 ? 49.110 7.625 94.711 1.00 30.22 262 ASN B C 1
ATOM 3833 O O . ASN B 1 262 ? 49.931 8.402 94.184 1.00 29.79 262 ASN B O 1
ATOM 3838 N N . ALA B 1 263 ? 49.371 6.331 94.902 1.00 29.82 263 ALA B N 1
ATOM 3839 C CA . ALA B 1 263 ? 50.712 5.777 94.705 1.00 29.21 263 ALA B CA 1
ATOM 3840 C C . ALA B 1 263 ? 51.209 5.943 93.279 1.00 28.86 263 ALA B C 1
ATOM 3841 O O . ALA B 1 263 ? 52.378 6.236 93.052 1.00 28.73 263 ALA B O 1
ATOM 3843 N N . ALA B 1 264 ? 50.323 5.742 92.314 1.00 28.61 264 ALA B N 1
ATOM 3844 C CA . ALA B 1 264 ? 50.673 5.946 90.928 1.00 28.42 264 ALA B CA 1
ATOM 3845 C C . ALA B 1 264 ? 50.997 7.399 90.610 1.00 28.02 264 ALA B C 1
ATOM 3846 O O . ALA B 1 264 ? 51.923 7.653 89.841 1.00 28.75 264 ALA B O 1
ATOM 3848 N N . ASN B 1 265 ? 50.251 8.338 91.181 1.00 27.24 265 ASN B N 1
ATOM 3849 C CA . ASN B 1 265 ? 50.502 9.772 90.977 1.00 27.25 265 ASN B CA 1
ATOM 3850 C C . ASN B 1 265 ? 51.825 10.214 91.593 1.00 27.34 265 ASN B C 1
ATOM 3851 O O . ASN B 1 265 ? 52.587 10.976 90.977 1.00 27.62 265 ASN B O 1
ATOM 3856 N N . ALA B 1 266 ? 52.099 9.746 92.808 1.00 26.69 266 ALA B N 1
ATOM 3857 C CA . ALA B 1 266 ? 53.348 10.056 93.474 1.00 26.50 266 ALA B CA 1
ATOM 3858 C C . ALA B 1 266 ? 54.511 9.437 92.699 1.00 26.82 266 ALA B C 1
ATOM 3859 O O . ALA B 1 266 ? 55.538 10.073 92.494 1.00 26.30 266 ALA B O 1
ATOM 3861 N N . ALA B 1 267 ? 54.334 8.205 92.247 1.00 27.15 267 ALA B N 1
ATOM 3862 C CA . ALA B 1 267 ? 55.394 7.525 91.497 1.00 27.58 267 ALA B CA 1
ATOM 3863 C C . ALA B 1 267 ? 55.711 8.261 90.201 1.00 27.76 267 ALA B C 1
ATOM 3864 O O . ALA B 1 267 ? 56.880 8.379 89.829 1.00 27.30 267 ALA B O 1
ATOM 3866 N N . THR B 1 268 ? 54.663 8.758 89.538 1.00 28.15 268 THR B N 1
ATOM 3867 C CA . THR B 1 268 ? 54.802 9.569 88.331 1.00 28.17 268 THR B CA 1
ATOM 3868 C C . THR B 1 268 ? 55.575 10.853 88.582 1.00 27.69 268 THR B C 1
ATOM 3869 O O . THR B 1 268 ? 56.451 11.197 87.817 1.00 28.50 268 THR B O 1
ATOM 3873 N N . ALA B 1 269 ? 55.270 11.547 89.664 1.00 27.36 269 ALA B N 1
ATOM 3874 C CA . ALA B 1 269 ? 55.941 12.797 89.969 1.00 26.88 269 ALA B CA 1
ATOM 3875 C C . ALA B 1 269 ? 57.443 12.574 90.208 1.00 27.32 269 ALA B C 1
ATOM 3876 O O . ALA B 1 269 ? 58.282 13.378 89.772 1.00 27.57 269 ALA B O 1
ATOM 3878 N N . ILE B 1 270 ? 57.790 11.466 90.862 1.00 26.95 270 ILE B N 1
ATOM 3879 C CA . ILE B 1 270 ? 59.183 11.192 91.245 1.00 27.11 270 ILE B CA 1
ATOM 3880 C C . ILE B 1 270 ? 59.998 10.748 90.035 1.00 26.81 270 ILE B C 1
ATOM 3881 O O . ILE B 1 270 ? 61.140 11.115 89.872 1.00 26.34 270 ILE B O 1
ATOM 3886 N N . LEU B 1 271 ? 59.402 9.906 89.213 1.00 27.37 271 LEU B N 1
ATOM 3887 C CA . LEU B 1 271 ? 59.968 9.567 87.918 1.00 27.71 271 LEU B CA 1
ATOM 3888 C C . LEU B 1 271 ? 60.175 10.811 87.040 1.00 27.61 271 LEU B C 1
ATOM 3889 O O . LEU B 1 271 ? 61.173 10.884 86.324 1.00 27.45 271 LEU B O 1
ATOM 3894 N N . TYR B 1 272 ? 59.227 11.761 87.064 1.00 27.44 272 TYR B N 1
ATOM 3895 C CA . TYR B 1 272 ? 59.368 12.975 86.278 1.00 27.42 272 TYR B CA 1
ATOM 3896 C C . TYR B 1 272 ? 60.582 13.756 86.800 1.00 27.46 272 TYR B C 1
ATOM 3897 O O . TYR B 1 272 ? 61.319 14.338 86.024 1.00 27.74 272 TYR B O 1
ATOM 3906 N N . GLU B 1 273 ? 60.772 13.779 88.114 1.00 27.01 273 GLU B N 1
ATOM 3907 C CA . GLU B 1 273 ? 61.905 14.482 88.733 1.00 26.78 273 GLU B CA 1
ATOM 3908 C C . GLU B 1 273 ? 63.222 13.845 88.325 1.00 26.88 273 GLU B C 1
ATOM 3909 O O . GLU B 1 273 ? 64.218 14.527 88.108 1.00 26.47 273 GLU B O 1
ATOM 3915 N N . ALA B 1 274 ? 63.224 12.525 88.218 1.00 27.31 274 ALA B N 1
ATOM 3916 C CA . ALA B 1 274 ? 64.424 11.803 87.790 1.00 27.80 274 ALA B CA 1
ATOM 3917 C C . ALA B 1 274 ? 64.776 12.130 86.340 1.00 28.07 274 ALA B C 1
ATOM 3918 O O . ALA B 1 274 ? 65.930 12.429 86.046 1.00 28.48 274 ALA B O 1
ATOM 3920 N N . VAL B 1 275 ? 63.777 12.075 85.450 1.00 28.62 275 VAL B N 1
ATOM 3921 C CA . VAL B 1 275 ? 63.925 12.536 84.064 1.00 28.93 275 VAL B CA 1
ATOM 3922 C C . VAL B 1 275 ? 64.447 13.985 84.026 1.00 27.93 275 VAL B C 1
ATOM 3923 O O . VAL B 1 275 ? 65.360 14.296 83.299 1.00 27.34 275 VAL B O 1
ATOM 3927 N N . ARG B 1 276 ? 63.869 14.868 84.829 1.00 27.13 276 ARG B N 1
ATOM 3928 C CA . ARG B 1 276 ? 64.270 16.271 84.788 1.00 26.52 276 ARG B CA 1
ATOM 3929 C C . ARG B 1 276 ? 65.766 16.442 85.090 1.00 25.45 276 ARG B C 1
ATOM 3930 O O . ARG B 1 276 ? 66.459 17.156 84.385 1.00 24.51 276 ARG B O 1
ATOM 3938 N N . GLN B 1 277 ? 66.254 15.773 86.127 1.00 25.13 277 GLN B N 1
ATOM 3939 C CA . GLN B 1 277 ? 67.659 15.865 86.533 1.00 24.61 277 GLN B CA 1
ATOM 3940 C C . GLN B 1 277 ? 68.599 15.276 85.498 1.00 24.95 277 GLN B C 1
ATOM 3941 O O . GLN B 1 277 ? 69.702 15.782 85.286 1.00 24.54 277 GLN B O 1
ATOM 3947 N N . ARG B 1 278 ? 68.172 14.193 84.867 1.00 25.79 278 ARG B N 1
ATOM 3948 C CA . ARG B 1 278 ? 69.014 13.514 83.884 1.00 27.00 278 ARG B CA 1
ATOM 3949 C C . ARG B 1 278 ? 69.180 14.346 82.625 1.00 27.58 278 ARG B C 1
ATOM 3950 O O . ARG B 1 278 ? 70.264 14.430 82.065 1.00 27.34 278 ARG B O 1
ATOM 3958 N N . ILE B 1 279 ? 68.095 14.967 82.199 1.00 29.13 279 ILE B N 1
ATOM 3959 C CA . ILE B 1 279 ? 68.123 15.908 81.086 1.00 30.89 279 ILE B CA 1
ATOM 3960 C C . ILE B 1 279 ? 68.873 17.192 81.446 1.00 32.17 279 ILE B C 1
ATOM 3961 O O . ILE B 1 279 ? 69.683 17.670 80.666 1.00 31.86 279 ILE B O 1
ATOM 3966 N N . SER B 1 280 ? 68.610 17.711 82.640 1.00 34.37 280 SER B N 1
ATOM 3967 C CA . SER B 1 280 ? 69.236 18.938 83.138 1.00 36.16 280 SER B CA 1
ATOM 3968 C C . SER B 1 280 ? 70.729 18.801 83.410 1.00 37.70 280 SER B C 1
ATOM 3969 O O . SER B 1 280 ? 71.448 19.793 83.353 1.00 37.58 280 SER B O 1
ATOM 3972 N N . GLY B 1 281 ? 71.195 17.585 83.697 1.00 39.75 281 GLY B N 1
ATOM 3973 C CA . GLY B 1 281 ? 72.583 17.347 84.091 1.00 41.32 281 GLY B CA 1
ATOM 3974 C C . GLY B 1 281 ? 72.886 17.677 85.551 1.00 43.02 281 GLY B C 1
ATOM 3975 O O . GLY B 1 281 ? 74.000 17.473 86.043 1.00 42.99 281 GLY B O 1
ATOM 3976 N N . ARG B 1 282 ? 71.874 18.186 86.247 1.00 45.37 282 ARG B N 1
ATOM 3977 C CA . ARG B 1 282 ? 71.961 18.484 87.671 1.00 46.88 282 ARG B CA 1
ATOM 3978 C C . ARG B 1 282 ? 70.576 18.549 88.314 1.00 47.89 282 ARG B C 1
ATOM 3979 O O . ARG B 1 282 ? 69.550 18.559 87.632 1.00 48.08 282 ARG B O 1
ATOM 3987 N N . THR B 1 283 ? 70.579 18.573 89.644 1.00 49.12 283 THR B N 1
ATOM 3988 C CA . THR B 1 283 ? 69.433 19.003 90.442 1.00 49.67 283 THR B CA 1
ATOM 3989 C C . THR B 1 283 ? 69.312 20.534 90.281 1.00 50.20 283 THR B C 1
ATOM 3990 O O . THR B 1 283 ? 68.236 21.056 89.992 1.00 50.10 283 THR B O 1
ATOM 3994 N N . ALA B 1 284 ? 70.455 21.223 90.443 1.00 50.98 284 ALA B N 1
ATOM 3995 C CA . ALA B 1 284 ? 70.579 22.695 90.374 1.00 51.11 284 ALA B CA 1
ATOM 3996 C C . ALA B 1 284 ? 70.167 23.290 89.024 1.00 51.45 284 ALA B C 1
ATOM 3997 O O . ALA B 1 284 ? 70.730 24.295 88.578 1.00 51.70 284 ALA B O 1
#